Protein 9G2U (pdb70)

GO terms:
  GO:0042802 identical protein binding (F, IPI)
  GO:1903749 positive regulation of protein localization to mitochondrion (P, HMP)
  GO:0031647 regulation of protein stability (P, HMP)
  GO:0016241 regulation of macroautophagy (P, TAS)
  GO:0005737 cytoplasm (C, IDA)
  GO:0005515 protein binding (F, IPI)
  GO:0042803 protein homodimerization activity (F, IPI)
  GO:0000421 autophagosome membrane (C, IDA)
  GO:0030496 midbody (C, IDA)
  GO:0000139 Golgi membrane (C, EXP)
  GO:0034198 cellular response to amino acid starvation (P, IMP)
  GO:0042149 cellular response to glucose starvation (P, IMP)
  GO:0010508 positive regulation of autophagy (P, IMP)
  GO:1903778 protein localization to vacuolar membrane (P, IMP)
  GO:2000786 positive regulation of autophagosome assembly (P, IMP)
  GO:0032465 regulation of cytokinesis (P, IMP)
  GO:0032801 receptor catabolic process (P, IMP)
  GO:1903527 positive regulation of membrane tubulation (P, IMP)
  GO:0048102 autophagic cell death (P, IMP)
  GO:0090148 membrane fission (P, IMP)

Solvent-accessible surface area: 24741 Å² total; per-residue (Å²): 195,77,76,99,61,38,65,130,108,58,62,44,84,6,91,79,60,23,155,108,61,151,18,162,116,32,156,31,81,84,96,4,76,104,27,11,60,67,0,54,35,0,46,65,32,5,44,82,7,20,110,15,0,48,42,36,14,46,45,55,60,105,30,76,148,178,142,26,42,22,23,51,0,0,64,67,2,40,53,0,0,81,98,28,17,81,66,69,66,19,0,73,7,3,37,81,3,0,65,2,6,62,76,5,0,85,3,24,106,85,16,45,118,53,1,29,116,59,6,15,53,25,6,73,75,7,29,84,46,61,37,111,48,6,46,127,31,69,147,72,3,65,36,49,3,16,45,2,6,23,1,76,42,112,60,162,98,46,183,56,75,142,42,145,90,61,0,81,122,51,40,190,86,22,71,60,66,20,73,104,2,21,81,70,0,71,84,66,3,79,43,3,68,80,14,29,59,67,1,45,136,5,4,66,62,3,9,111,12,10,21,59,37,20,33,51,0,69,86,58,0,41,38,1,98,167,95,73,192,77,73,105,59,36,70,131,102,41,50,40,86,5,76,86,38,23,156,121,56,151,10,158,87,29,138,34,82,83,99,3,74,100,25,5,60,63,1,50,40,1,37,71,31,2,44,72,5,14,108,14,0,44,41,37,16,50,40,68,58,103,24,75,152,181,144,24,50,19,21,53,0,0,72,62,1,40,49,0,0,75,78,22,17,81,68,67,66,19,0,71,7,3,31,84,5,0,68,4,6,62,83,2,0,82,5,24,106,91,16,46,122,52,0,27,115,58,5,10,49,18,5,78,82,8,22,88,29,56,49,99,52,3,37,121,36,76,147,65,2,60,34,31,11,13,27,0,5,10,0,77,16,121,30,112,142,5,203,55,72,137,70,87,77,69,3,82,115,41,36,188,86,14,62,62,55,16,70,96,0,13,80,62,0,52,88,52,1,80,34,1,63,78,11,32,60,66,1,46,148,5,3,61,60,2,9,108,8,9,21,63,37,25,34,57,0,67,86,55,0,40,40,2,96,165,105,74

Structure (mmCIF, N/CA/C/O backbone):
data_9G2U
#
_entry.id   9G2U
#
loop_
_atom_site.group_PDB
_atom_site.id
_atom_site.type_symbol
_atom_site.label_atom_id
_atom_site.label_alt_id
_atom_site.label_comp_id
_atom_site.label_asym_id
_atom_site.label_entity_id
_atom_site.label_seq_id
_atom_site.pdbx_PDB_ins_code
_atom_site.Cartn_x
_atom_site.Cartn_y
_atom_site.Cartn_z
_atom_site.occupancy
_atom_site.B_iso_or_equiv
_atom_site.auth_seq_id
_atom_site.auth_comp_id
_atom_site.auth_asym_id
_atom_site.auth_atom_id
_atom_site.pdbx_PDB_model_num
ATOM 1 N N . LEU A 1 11 ? 178.910 182.906 117.887 1.00 119.13 11 LEU A N 1
ATOM 2 C CA . LEU A 1 11 ? 178.687 181.657 118.661 1.00 119.13 11 LEU A CA 1
ATOM 3 C C . LEU A 1 11 ? 179.893 181.414 119.575 1.00 119.13 11 LEU A C 1
ATOM 4 O O . LEU A 1 11 ? 180.054 182.163 120.564 1.00 119.13 11 LEU A O 1
ATOM 9 N N . ALA A 1 12 ? 180.717 180.416 119.246 1.00 131.96 12 ALA A N 1
ATOM 10 C CA . ALA A 1 12 ? 181.900 180.090 120.076 1.00 131.96 12 ALA A CA 1
ATOM 11 C C . ALA A 1 12 ? 182.886 181.262 120.058 1.00 131.96 12 ALA A C 1
ATOM 12 O O . ALA A 1 12 ? 183.529 181.517 121.096 1.00 131.96 12 ALA A O 1
ATOM 14 N N . ALA A 1 13 ? 182.999 181.943 118.914 1.00 134.92 13 ALA A N 1
ATOM 15 C CA . ALA A 1 13 ? 183.938 183.080 118.793 1.00 134.92 13 ALA A CA 1
ATOM 16 C C . ALA A 1 13 ? 183.647 184.086 119.908 1.00 134.92 13 ALA A C 1
ATOM 17 O O . ALA A 1 13 ? 184.609 184.638 120.476 1.00 134.92 13 ALA A O 1
ATOM 19 N N . ASP A 1 14 ? 182.366 184.293 120.214 1.00 139.18 14 ASP A N 1
ATOM 20 C CA . ASP A 1 14 ? 181.980 185.272 121.262 1.00 139.18 14 ASP A CA 1
ATOM 21 C C . ASP A 1 14 ? 182.724 184.922 122.552 1.00 139.18 14 ASP A C 1
ATOM 22 O O . ASP A 1 14 ? 183.329 185.832 123.158 1.00 139.18 14 ASP A O 1
ATOM 27 N N . ALA A 1 15 ? 182.700 183.646 122.937 1.00 140.30 15 ALA A N 1
ATOM 28 C CA . ALA A 1 15 ? 183.349 183.237 124.204 1.00 140.30 15 ALA A CA 1
ATOM 29 C C . ALA A 1 15 ? 184.834 183.612 124.175 1.00 140.30 15 ALA A C 1
ATOM 30 O O . ALA A 1 15 ? 185.311 184.226 125.153 1.00 140.30 15 ALA A O 1
ATOM 32 N N . GLY A 1 16 ? 185.534 183.272 123.089 1.00 141.75 16 GLY A N 1
ATOM 33 C CA . GLY A 1 16 ? 186.985 183.537 123.020 1.00 141.75 16 GLY A CA 1
ATOM 34 C C . GLY A 1 16 ? 187.295 185.009 123.217 1.00 141.75 16 GLY A C 1
ATOM 35 O O . GLY A 1 16 ? 188.238 185.322 123.970 1.00 141.75 16 GLY A O 1
ATOM 36 N N . THR A 1 17 ? 186.523 185.886 122.572 1.00 142.96 17 THR A N 1
ATOM 37 C CA . THR A 1 17 ? 186.792 187.343 122.666 1.00 142.96 17 THR A CA 1
ATOM 38 C C . THR A 1 17 ? 186.760 187.757 124.137 1.00 142.96 17 THR A C 1
ATOM 39 O O . THR A 1 17 ? 187.666 188.500 124.563 1.00 142.96 17 THR A O 1
ATOM 43 N N . PHE A 1 18 ? 185.761 187.276 124.879 1.00 147.19 18 PHE A N 1
ATOM 44 C CA . PHE A 1 18 ? 185.625 187.658 126.308 1.00 147.19 18 PHE A CA 1
ATOM 45 C C . PHE A 1 18 ? 186.917 187.316 127.051 1.00 147.19 18 PHE A C 1
ATOM 46 O O . PHE A 1 18 ? 187.414 188.158 127.827 1.00 147.19 18 PHE A O 1
ATOM 54 N N . LEU A 1 19 ? 187.450 186.118 126.809 1.00 148.64 19 LEU A N 1
ATOM 55 C CA . LEU A 1 19 ? 188.669 185.679 127.536 1.00 148.64 19 LEU A CA 1
ATOM 56 C C . LEU A 1 19 ? 189.794 186.693 127.303 1.00 148.64 19 LEU A C 1
ATOM 57 O O . LEU A 1 19 ? 190.429 187.109 128.293 1.00 148.64 19 LEU A O 1
ATOM 62 N N . SER A 1 20 ? 190.016 187.086 126.047 1.00 143.39 20 SER A N 1
ATOM 63 C CA . SER A 1 20 ? 191.130 188.017 125.732 1.00 143.39 20 SER A CA 1
ATOM 64 C C . SER A 1 20 ? 190.956 189.315 126.525 1.00 143.39 20 SER A C 1
ATOM 65 O O . SER A 1 20 ? 191.963 189.825 127.057 1.00 143.39 20 SER A O 1
ATOM 68 N N . ARG A 1 21 ? 189.723 189.817 126.606 1.00 150.92 21 ARG A N 1
ATOM 69 C CA . ARG A 1 21 ? 189.470 191.102 127.308 1.00 150.92 21 ARG A CA 1
ATOM 70 C C . ARG A 1 21 ? 189.948 190.990 128.757 1.00 150.92 21 ARG A C 1
ATOM 71 O O . ARG A 1 21 ? 190.633 191.921 129.227 1.00 150.92 21 ARG A O 1
ATOM 79 N N . ALA A 1 22 ? 189.611 189.887 129.427 1.00 155.73 22 ALA A N 1
ATOM 80 C CA . ALA A 1 22 ? 189.985 189.727 130.851 1.00 155.73 22 ALA A CA 1
ATOM 81 C C . ALA A 1 22 ? 191.508 189.806 130.991 1.00 155.73 22 ALA A C 1
ATOM 82 O O . ALA A 1 22 ? 191.982 190.470 131.931 1.00 155.73 22 ALA A O 1
ATOM 84 N N . VAL A 1 23 ? 192.239 189.159 130.080 1.00 152.47 23 VAL A N 1
ATOM 85 C CA . VAL A 1 23 ? 193.727 189.136 130.176 1.00 152.47 23 VAL A CA 1
ATOM 86 C C . VAL A 1 23 ? 194.228 190.580 130.237 1.00 152.47 23 VAL A C 1
ATOM 87 O O . VAL A 1 23 ? 194.988 190.904 131.170 1.00 152.47 23 VAL A O 1
ATOM 91 N N . GLN A 1 24 ? 193.792 191.413 129.292 1.00 157.62 24 GLN A N 1
ATOM 92 C CA . GLN A 1 24 ? 194.270 192.818 129.242 1.00 157.62 24 GLN A CA 1
ATOM 93 C C . GLN A 1 24 ? 193.906 193.514 130.555 1.00 157.62 24 GLN A C 1
ATOM 94 O O . GLN A 1 24 ? 194.792 194.159 131.145 1.00 157.62 24 GLN A O 1
ATOM 100 N N . PHE A 1 25 ? 192.658 193.362 131.002 1.00 157.11 25 PHE A N 1
ATOM 101 C CA . PHE A 1 25 ? 192.202 194.049 132.237 1.00 157.11 25 PHE A CA 1
ATOM 102 C C . PHE A 1 25 ? 193.100 193.649 133.407 1.00 157.11 25 PHE A C 1
ATOM 103 O O . PHE A 1 25 ? 193.539 194.537 134.164 1.00 157.11 25 PHE A O 1
ATOM 111 N N . THR A 1 26 ? 193.369 192.350 133.542 1.00 162.21 26 THR A N 1
ATOM 112 C CA . THR A 1 26 ? 194.188 191.857 134.679 1.00 162.21 26 THR A CA 1
ATOM 113 C C . THR A 1 26 ? 195.578 192.494 134.632 1.00 162.21 26 THR A C 1
ATOM 114 O O . THR A 1 26 ? 196.019 193.007 135.672 1.00 162.21 26 THR A O 1
ATOM 118 N N . GLU A 1 27 ? 196.229 192.472 133.467 1.00 162.01 27 GLU A N 1
ATOM 119 C CA . GLU A 1 27 ? 197.611 193.007 133.352 1.00 162.01 27 GLU A CA 1
ATOM 120 C C . GLU A 1 27 ? 197.615 194.496 133.707 1.00 162.01 27 GLU A C 1
ATOM 121 O O . GLU A 1 27 ? 198.592 194.950 134.332 1.00 162.01 27 GLU A O 1
ATOM 127 N N . GLU A 1 28 ? 196.569 195.225 133.309 1.00 164.24 28 GLU A N 1
ATOM 128 C CA . GLU A 1 28 ? 196.473 196.670 133.645 1.00 164.24 28 GLU A CA 1
ATOM 129 C C . GLU A 1 28 ? 196.431 196.821 135.168 1.00 164.24 28 GLU A C 1
ATOM 130 O O . GLU A 1 28 ? 197.192 197.651 135.697 1.00 164.24 28 GLU A O 1
ATOM 136 N N . LYS A 1 29 ? 195.582 196.038 135.840 1.00 159.92 29 LYS A N 1
ATOM 137 C CA . LYS A 1 29 ? 195.528 196.072 137.326 1.00 159.92 29 LYS A CA 1
ATOM 138 C C . LYS A 1 29 ? 196.859 195.557 137.879 1.00 159.92 29 LYS A C 1
ATOM 139 O O . LYS A 1 29 ? 197.329 196.109 138.892 1.00 159.92 29 LYS A O 1
ATOM 145 N N . LEU A 1 30 ? 197.442 194.547 137.229 1.00 158.77 30 LEU A N 1
ATOM 146 C CA . LEU A 1 30 ? 198.737 193.973 137.680 1.00 158.77 30 LEU A CA 1
ATOM 147 C C . LEU A 1 30 ? 199.798 195.075 137.654 1.00 158.77 30 LEU A C 1
ATOM 148 O O . LEU A 1 30 ? 200.738 195.009 138.468 1.00 158.77 30 LEU A O 1
ATOM 153 N N . GLY A 1 31 ? 199.642 196.048 136.755 1.00 160.21 31 GLY A N 1
ATOM 154 C CA . GLY A 1 31 ? 200.618 197.148 136.643 1.00 160.21 31 GLY A CA 1
ATOM 155 C C . GLY A 1 31 ? 201.666 196.835 135.593 1.00 160.21 31 GLY A C 1
ATOM 156 O O . GLY A 1 31 ? 202.454 197.739 135.258 1.00 160.21 31 GLY A O 1
ATOM 157 N N . GLN A 1 32 ? 201.667 195.600 135.083 1.00 158.78 32 GLN A N 1
ATOM 158 C CA . GLN A 1 32 ? 202.627 195.209 134.018 1.00 158.78 32 GLN A CA 1
ATOM 159 C C . GLN A 1 32 ? 202.093 195.693 132.667 1.00 158.78 32 GLN A C 1
ATOM 160 O O . GLN A 1 32 ? 202.812 195.537 131.661 1.00 158.78 32 GLN A O 1
ATOM 166 N N . ALA A 1 33 ? 200.882 196.258 132.652 1.00 163.19 33 ALA A N 1
ATOM 167 C CA . ALA A 1 33 ? 200.298 196.790 131.399 1.00 163.19 33 ALA A CA 1
ATOM 168 C C . ALA A 1 33 ? 199.738 198.196 131.641 1.00 163.19 33 ALA A C 1
ATOM 169 O O . ALA A 1 33 ? 199.256 198.455 132.761 1.00 163.19 33 ALA A O 1
ATOM 171 N N . GLU A 1 34 ? 199.801 199.062 130.625 1.00 167.52 34 GLU A N 1
ATOM 172 C CA . GLU A 1 34 ? 199.278 200.449 130.748 1.00 167.52 34 GLU A CA 1
ATOM 173 C C . GLU A 1 34 ? 197.815 200.483 130.295 1.00 167.52 34 GLU A C 1
ATOM 174 O O . GLU A 1 34 ? 197.345 199.464 129.754 1.00 167.52 34 GLU A O 1
ATOM 180 N N . LYS A 1 35 ? 197.131 201.612 130.503 1.00 169.77 35 LYS A N 1
ATOM 181 C CA . LYS A 1 35 ? 195.690 201.714 130.145 1.00 169.77 35 LYS A CA 1
ATOM 182 C C . LYS A 1 35 ? 195.443 202.968 129.300 1.00 169.77 35 LYS A C 1
ATOM 183 O O . LYS A 1 35 ? 195.925 204.048 129.692 1.00 169.77 35 LYS A O 1
ATOM 189 N N . THR A 1 36 ? 194.713 202.825 128.189 1.00 172.00 36 THR A N 1
ATOM 190 C CA . THR A 1 36 ? 194.374 203.990 127.329 1.00 172.00 36 THR A CA 1
ATOM 191 C C . THR A 1 36 ? 193.396 204.893 128.085 1.00 172.00 36 THR A C 1
ATOM 192 O O . THR A 1 36 ? 192.558 204.352 128.832 1.00 172.00 36 THR A O 1
ATOM 196 N N . GLU A 1 37 ? 193.502 206.211 127.898 1.00 180.04 37 GLU A N 1
ATOM 197 C CA . GLU A 1 37 ? 192.615 207.167 128.613 1.00 180.04 37 GLU A CA 1
ATOM 198 C C . GLU A 1 37 ? 191.602 207.757 127.628 1.00 180.04 37 GLU A C 1
ATOM 199 O O . GLU A 1 37 ? 192.008 208.113 126.506 1.00 180.04 37 GLU A O 1
ATOM 205 N N . LEU A 1 38 ? 190.337 207.857 128.042 1.00 171.15 38 LEU A N 1
ATOM 206 C CA . LEU A 1 38 ? 189.283 208.441 127.172 1.00 171.15 38 LEU A CA 1
ATOM 207 C C . LEU A 1 38 ? 189.464 209.961 127.128 1.00 171.15 38 LEU A C 1
ATOM 208 O O . LEU A 1 38 ? 190.165 210.497 128.008 1.00 171.15 38 LEU A O 1
ATOM 213 N N . ASP A 1 39 ? 188.842 210.627 126.151 1.00 170.26 39 ASP A N 1
ATOM 214 C CA . ASP A 1 39 ? 188.943 212.107 126.047 1.00 170.26 39 ASP A CA 1
ATOM 215 C C . ASP A 1 39 ? 188.351 212.726 127.318 1.00 170.26 39 ASP A C 1
ATOM 216 O O . ASP A 1 39 ? 187.378 212.158 127.853 1.00 170.26 39 ASP A O 1
ATOM 221 N N . ALA A 1 40 ? 188.914 213.846 127.776 1.00 167.58 40 ALA A N 1
ATOM 222 C CA . ALA A 1 40 ? 188.455 214.463 129.042 1.00 167.58 40 ALA A CA 1
ATOM 223 C C . ALA A 1 40 ? 186.963 214.797 128.958 1.00 167.58 40 ALA A C 1
ATOM 224 O O . ALA A 1 40 ? 186.249 214.539 129.943 1.00 167.58 40 ALA A O 1
ATOM 226 N N . HIS A 1 41 ? 186.514 215.351 127.830 1.00 165.91 41 HIS A N 1
ATOM 227 C CA . HIS A 1 41 ? 185.093 215.776 127.721 1.00 165.91 41 HIS A CA 1
ATOM 228 C C . HIS A 1 41 ? 184.190 214.584 128.043 1.00 165.91 41 HIS A C 1
ATOM 229 O O . HIS A 1 41 ? 183.336 214.688 128.950 1.00 165.91 41 HIS A O 1
ATOM 236 N N . LEU A 1 42 ? 184.395 213.470 127.339 1.00 164.27 42 LEU A N 1
ATOM 237 C CA . LEU A 1 42 ? 183.552 212.266 127.558 1.00 164.27 42 LEU A CA 1
ATOM 238 C C . LEU A 1 42 ? 183.719 211.808 129.009 1.00 164.27 42 LEU A C 1
ATOM 239 O O . LEU A 1 42 ? 182.699 211.500 129.652 1.00 164.27 42 LEU A O 1
ATOM 244 N N . GLU A 1 43 ? 184.960 211.787 129.502 1.00 167.84 43 GLU A N 1
ATOM 245 C CA . GLU A 1 43 ? 185.224 211.332 130.892 1.00 167.84 43 GLU A CA 1
ATOM 246 C C . GLU A 1 43 ? 184.387 212.171 131.860 1.00 167.84 43 GLU A C 1
ATOM 247 O O . GLU A 1 43 ? 183.696 211.580 132.714 1.00 167.84 43 GLU A O 1
ATOM 253 N N . ASN A 1 44 ? 184.440 213.495 131.713 1.00 164.08 44 ASN A N 1
ATOM 254 C CA . ASN A 1 44 ? 183.693 214.393 132.630 1.00 164.08 44 ASN A CA 1
ATOM 255 C C . ASN A 1 44 ? 182.204 214.051 132.540 1.00 164.08 44 ASN A C 1
ATOM 256 O O . ASN A 1 44 ? 181.567 213.898 133.600 1.00 164.08 44 ASN A O 1
ATOM 261 N N . LEU A 1 45 ? 181.682 213.915 131.320 1.00 158.54 45 LEU A N 1
ATOM 262 C CA . LEU A 1 45 ? 180.231 213.649 131.146 1.00 158.54 45 LEU A CA 1
ATOM 263 C C . LEU A 1 45 ? 179.866 212.360 131.888 1.00 158.54 45 LEU A C 1
ATOM 264 O O . LEU A 1 45 ? 178.873 212.374 132.639 1.00 158.54 45 LEU A O 1
ATOM 269 N N . LEU A 1 46 ? 180.650 211.298 131.695 1.00 155.29 46 LEU A N 1
ATOM 270 C CA . LEU A 1 46 ? 180.329 209.996 132.335 1.00 155.29 46 LEU A CA 1
ATOM 271 C C . LEU A 1 46 ? 180.239 210.200 133.849 1.00 155.29 46 LEU A C 1
ATOM 272 O O . LEU A 1 46 ? 179.246 209.743 134.450 1.00 155.29 46 LEU A O 1
ATOM 277 N N . SER A 1 47 ? 181.227 210.884 134.432 1.00 151.70 47 SER A N 1
ATOM 278 C CA . SER A 1 47 ? 181.252 211.086 135.904 1.00 151.70 47 SER A CA 1
ATOM 279 C C . SER A 1 47 ? 180.005 211.854 136.353 1.00 151.70 47 SER A C 1
ATOM 280 O O . SER A 1 47 ? 179.394 211.452 137.362 1.00 151.70 47 SER A O 1
ATOM 283 N N . LYS A 1 48 ? 179.643 212.911 135.624 1.00 149.95 48 LYS A N 1
ATOM 284 C CA . LYS A 1 48 ? 178.476 213.741 136.017 1.00 149.95 48 LYS A CA 1
ATOM 285 C C . LYS A 1 48 ? 177.241 212.845 136.138 1.00 149.95 48 LYS A C 1
ATOM 286 O O . LYS A 1 48 ? 176.565 212.906 137.183 1.00 149.95 48 LYS A O 1
ATOM 292 N N . ALA A 1 49 ? 176.975 212.025 135.119 1.00 141.83 49 ALA A N 1
ATOM 293 C CA . ALA A 1 49 ? 175.760 211.180 135.134 1.00 141.83 49 ALA A CA 1
ATOM 294 C C . ALA A 1 49 ? 175.791 210.269 136.363 1.00 141.83 49 ALA A C 1
ATOM 295 O O . ALA A 1 49 ? 174.751 210.143 137.036 1.00 141.83 49 ALA A O 1
ATOM 297 N N . GLU A 1 50 ? 176.948 209.670 136.645 1.00 142.66 50 GLU A N 1
ATOM 298 C CA . GLU A 1 50 ? 177.041 208.722 137.783 1.00 142.66 50 GLU A CA 1
ATOM 299 C C . GLU A 1 50 ? 176.603 209.435 139.065 1.00 142.66 50 GLU A C 1
ATOM 300 O O . GLU A 1 50 ? 175.730 208.894 139.770 1.00 142.66 50 GLU A O 1
ATOM 306 N N . CYS A 1 51 ? 177.163 210.616 139.337 1.00 136.35 51 CYS A N 1
ATOM 307 C CA . CYS A 1 51 ? 176.845 211.318 140.608 1.00 136.35 51 CYS A CA 1
ATOM 308 C C . CYS A 1 51 ? 175.344 211.611 140.659 1.00 136.35 51 CYS A C 1
ATOM 309 O O . CYS A 1 51 ? 174.744 211.427 141.734 1.00 136.35 51 CYS A O 1
ATOM 312 N N . THR A 1 52 ? 174.765 212.037 139.533 1.00 130.85 52 THR A N 1
ATOM 313 C CA . THR A 1 52 ? 173.323 212.396 139.515 1.00 130.85 52 THR A CA 1
ATOM 314 C C . THR A 1 52 ? 172.514 211.196 140.011 1.00 130.85 52 THR A C 1
ATOM 315 O O . THR A 1 52 ? 171.712 211.372 140.946 1.00 130.85 52 THR A O 1
ATOM 319 N N . LYS A 1 53 ? 172.756 210.019 139.434 1.00 126.44 53 LYS A N 1
ATOM 320 C CA . LYS A 1 53 ? 171.993 208.810 139.834 1.00 126.44 53 LYS A CA 1
ATOM 321 C C . LYS A 1 53 ? 172.207 208.560 141.328 1.00 126.44 53 LYS A C 1
ATOM 322 O O . LYS A 1 53 ? 171.204 208.350 142.036 1.00 126.44 53 LYS A O 1
ATOM 328 N N . ILE A 1 54 ? 173.457 208.604 141.791 1.00 126.40 54 ILE A N 1
ATOM 329 C CA . ILE A 1 54 ? 173.751 208.287 143.220 1.00 126.40 54 ILE A CA 1
ATOM 330 C C . ILE A 1 54 ? 172.906 209.190 144.119 1.00 126.40 54 ILE A C 1
ATOM 331 O O . ILE A 1 54 ? 172.141 208.654 144.946 1.00 126.40 54 ILE A O 1
ATOM 336 N N . TRP A 1 55 ? 173.022 210.507 143.945 1.00 122.35 55 TRP A N 1
ATOM 337 C CA . TRP A 1 55 ? 172.303 211.450 144.842 1.00 122.35 55 TRP A CA 1
ATOM 338 C C . TRP A 1 55 ? 170.789 211.280 144.694 1.00 122.35 55 TRP A C 1
ATOM 339 O O . TRP A 1 55 ? 170.109 211.176 145.731 1.00 122.35 55 TRP A O 1
ATOM 350 N N . THR A 1 56 ? 170.286 211.235 143.458 1.00 119.02 56 THR A N 1
ATOM 351 C CA . THR A 1 56 ? 168.815 211.162 143.257 1.00 119.02 56 THR A CA 1
ATOM 352 C C . THR A 1 56 ? 168.277 209.942 144.008 1.00 119.02 56 THR A C 1
ATOM 353 O O . THR A 1 56 ? 167.232 210.070 144.673 1.00 119.02 56 THR A O 1
ATOM 357 N N . GLU A 1 57 ? 168.987 208.818 143.931 1.00 122.30 57 GLU A N 1
ATOM 358 C CA . GLU A 1 57 ? 168.528 207.576 144.601 1.00 122.30 57 GLU A CA 1
ATOM 359 C C . GLU A 1 57 ? 168.362 207.840 146.099 1.00 122.30 57 GLU A C 1
ATOM 360 O O . GLU A 1 57 ? 167.273 207.548 146.629 1.00 122.30 57 GLU A O 1
ATOM 366 N N . LYS A 1 58 ? 169.388 208.399 146.744 1.00 117.40 58 LYS A N 1
ATOM 367 C CA . LYS A 1 58 ? 169.331 208.605 148.215 1.00 117.40 58 LYS A CA 1
ATOM 368 C C . LYS A 1 58 ? 168.134 209.488 148.569 1.00 117.40 58 LYS A C 1
ATOM 369 O O . LYS A 1 58 ? 167.338 209.079 149.435 1.00 117.40 58 LYS A O 1
ATOM 375 N N . ILE A 1 59 ? 168.003 210.641 147.909 1.00 113.17 59 ILE A N 1
ATOM 376 C CA . ILE A 1 59 ? 166.915 211.597 148.269 1.00 113.17 59 ILE A CA 1
ATOM 377 C C . ILE A 1 59 ? 165.563 210.893 148.125 1.00 113.17 59 ILE A C 1
ATOM 378 O O . ILE A 1 59 ? 164.758 210.972 149.071 1.00 113.17 59 ILE A O 1
ATOM 383 N N . MET A 1 60 ? 165.338 210.202 147.006 1.00 122.08 60 MET A N 1
ATOM 384 C CA . MET A 1 60 ? 164.016 209.567 146.763 1.00 122.08 60 MET A CA 1
ATOM 385 C C . MET A 1 60 ? 163.717 208.573 147.889 1.00 122.08 60 MET A C 1
ATOM 386 O O . MET A 1 60 ? 162.607 208.634 148.448 1.00 122.08 60 MET A O 1
ATOM 391 N N . LYS A 1 61 ? 164.683 207.718 148.229 1.00 124.08 61 LYS A N 1
ATOM 392 C CA . LYS A 1 61 ? 164.433 206.674 149.258 1.00 124.08 61 LYS A CA 1
ATOM 393 C C . LYS A 1 61 ? 164.073 207.337 150.591 1.00 124.08 61 LYS A C 1
ATOM 394 O O . LYS A 1 61 ? 163.069 206.922 151.203 1.00 124.08 61 LYS A O 1
ATOM 400 N N . GLN A 1 62 ? 164.852 208.334 151.016 1.00 120.79 62 GLN A N 1
ATOM 401 C CA . GLN A 1 62 ? 164.607 208.977 152.335 1.00 120.79 62 GLN A CA 1
ATOM 402 C C . GLN A 1 62 ? 163.237 209.663 152.314 1.00 120.79 62 GLN A C 1
ATOM 403 O O . GLN A 1 62 ? 162.539 209.617 153.343 1.00 120.79 62 GLN A O 1
ATOM 409 N N . THR A 1 63 ? 162.868 210.265 151.181 1.00 122.96 63 THR A N 1
ATOM 410 C CA . THR A 1 63 ? 161.564 210.970 151.080 1.00 122.96 63 THR A CA 1
ATOM 411 C C . THR A 1 63 ? 160.439 209.974 151.369 1.00 122.96 63 THR A C 1
ATOM 412 O O . THR A 1 63 ? 159.501 210.338 152.097 1.00 122.96 63 THR A O 1
ATOM 416 N N . GLU A 1 64 ? 160.545 208.761 150.825 1.00 132.09 64 GLU A N 1
ATOM 417 C CA . GLU A 1 64 ? 159.509 207.723 151.061 1.00 132.09 64 GLU A CA 1
ATOM 418 C C . GLU A 1 64 ? 159.421 207.445 152.564 1.00 132.09 64 GLU A C 1
ATOM 419 O O . GLU A 1 64 ? 158.294 207.370 153.086 1.00 132.09 64 GLU A O 1
ATOM 425 N N . VAL A 1 65 ? 160.572 207.316 153.227 1.00 132.43 65 VAL A N 1
ATOM 426 C CA . VAL A 1 65 ? 160.589 207.042 154.693 1.00 132.43 65 VAL A CA 1
ATOM 427 C C . VAL A 1 65 ? 159.865 208.185 155.411 1.00 132.43 65 VAL A C 1
ATOM 428 O O . VAL A 1 65 ? 159.070 207.898 156.320 1.00 132.43 65 VAL A O 1
ATOM 432 N N . LEU A 1 66 ? 160.126 209.430 155.006 1.00 124.98 66 LEU A N 1
ATOM 433 C CA . LEU A 1 66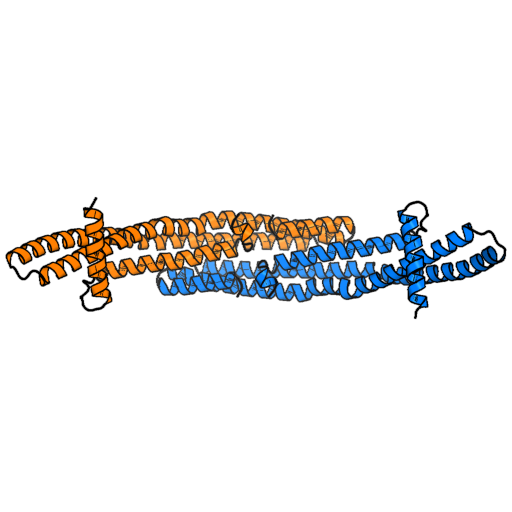 ? 159.484 210.603 155.656 1.00 124.98 66 LEU A CA 1
ATOM 434 C C . LEU A 1 66 ? 157.968 210.547 155.441 1.00 124.98 66 LEU A C 1
ATOM 435 O O . LEU A 1 66 ? 157.233 210.713 156.430 1.00 124.98 66 LEU A O 1
ATOM 440 N N . LEU A 1 67 ? 157.521 210.314 154.204 1.00 128.13 67 LEU A N 1
ATOM 441 C CA . LEU A 1 67 ? 156.063 210.328 153.906 1.00 128.13 67 LEU A CA 1
ATOM 442 C C . LEU A 1 67 ? 155.372 209.189 154.661 1.00 128.13 67 LEU A C 1
ATOM 443 O O . LEU A 1 67 ? 154.345 209.455 155.309 1.00 128.13 67 LEU A O 1
ATOM 448 N N . GLN A 1 68 ? 155.919 207.973 154.580 1.00 146.23 68 GLN A N 1
ATOM 449 C CA . GLN A 1 68 ? 155.340 206.821 155.321 1.00 146.23 68 GLN A CA 1
ATOM 450 C C . GLN A 1 68 ? 156.356 206.346 156.361 1.00 146.23 68 GLN A C 1
ATOM 451 O O . GLN A 1 68 ? 157.172 205.465 156.035 1.00 146.23 68 GLN A O 1
ATOM 457 N N . PRO A 1 69 ? 156.335 206.887 157.596 1.00 148.85 69 PRO A N 1
ATOM 458 C CA . PRO A 1 69 ? 157.332 206.535 158.608 1.00 148.85 69 PRO A CA 1
ATOM 459 C C . PRO A 1 69 ? 157.313 205.039 158.946 1.00 148.85 69 PRO A C 1
ATOM 460 O O . PRO A 1 69 ? 158.373 204.465 159.091 1.00 148.85 69 PRO A O 1
ATOM 464 N N . ASN A 1 70 ? 156.118 204.456 159.063 1.00 161.73 70 ASN A N 1
ATOM 465 C CA . ASN A 1 70 ? 156.006 203.010 159.385 1.00 161.73 70 ASN A CA 1
ATOM 466 C C . ASN A 1 70 ? 156.675 202.211 158.264 1.00 161.73 70 ASN A C 1
ATOM 467 O O . ASN A 1 70 ? 156.193 202.285 157.118 1.00 161.73 70 ASN A O 1
ATOM 472 N N . PRO A 1 71 ? 157.751 201.447 158.547 1.00 166.84 71 PRO A N 1
ATOM 473 C CA . PRO A 1 71 ? 158.395 200.621 157.527 1.00 166.84 71 PRO A CA 1
ATOM 474 C C . PRO A 1 71 ? 157.413 199.567 157.000 1.00 166.84 71 PRO A C 1
ATOM 475 O O . PRO A 1 71 ? 157.357 199.373 155.804 1.00 166.84 71 PRO A O 1
ATOM 479 N N . ASN A 1 72 ? 156.661 198.931 157.902 1.00 171.16 72 ASN A N 1
ATOM 480 C CA . ASN A 1 72 ? 155.688 197.885 157.494 1.00 171.16 72 ASN A CA 1
ATOM 481 C C . ASN A 1 72 ? 154.647 198.515 156.568 1.00 171.16 72 ASN A C 1
ATOM 482 O O . ASN A 1 72 ? 154.319 197.897 155.539 1.00 171.16 72 ASN A O 1
ATOM 487 N N . ALA A 1 73 ? 154.153 199.702 156.929 1.00 171.92 73 ALA A N 1
ATOM 488 C CA . ALA A 1 73 ? 153.150 200.399 156.092 1.00 171.92 73 ALA A CA 1
ATOM 489 C C . ALA A 1 73 ? 153.787 200.780 154.753 1.00 171.92 73 ALA A C 1
ATOM 490 O O . ALA A 1 73 ? 153.086 200.718 153.728 1.00 171.92 73 ALA A O 1
ATOM 492 N N . ARG A 1 74 ? 155.063 201.171 154.772 1.00 165.47 74 ARG A N 1
ATOM 493 C CA . ARG A 1 74 ? 155.774 201.505 153.510 1.00 165.47 74 ARG A CA 1
ATOM 494 C C . ARG A 1 74 ? 155.830 200.243 152.645 1.00 165.47 74 ARG A C 1
ATOM 495 O O . ARG A 1 74 ? 155.603 200.354 151.425 1.00 165.47 74 ARG A O 1
ATOM 503 N N . ILE A 1 75 ? 156.111 199.091 153.262 1.00 175.80 75 ILE A N 1
ATOM 504 C CA . ILE A 1 75 ? 156.123 197.801 152.512 1.00 175.80 75 ILE A CA 1
ATOM 505 C C . ILE A 1 75 ? 154.723 197.583 151.932 1.00 175.80 75 ILE A C 1
ATOM 506 O O . ILE A 1 75 ? 154.626 197.188 150.754 1.00 175.80 75 ILE A O 1
ATOM 511 N N . GLU A 1 76 ? 153.686 197.849 152.731 1.00 177.80 76 GLU A N 1
ATOM 512 C CA . GLU A 1 76 ? 152.283 197.678 152.266 1.00 177.80 76 GLU A CA 1
ATOM 513 C C . GLU A 1 76 ? 152.017 198.625 151.089 1.00 177.80 76 GLU A C 1
ATOM 514 O O . GLU A 1 76 ? 152.623 199.714 151.080 1.00 177.80 76 GLU A O 1
ATOM 520 N N . ILE A 1 91 ? 144.927 201.558 158.256 1.00 113.40 91 ILE A N 1
ATOM 521 C CA . ILE A 1 91 ? 144.550 202.825 158.950 1.00 113.40 91 ILE A CA 1
ATOM 522 C C . ILE A 1 91 ? 145.825 203.511 159.456 1.00 113.40 91 ILE A C 1
ATOM 523 O O . ILE A 1 91 ? 146.660 202.827 160.078 1.00 113.40 91 ILE A O 1
ATOM 528 N N . ASN A 1 92 ? 145.970 204.809 159.181 1.00 115.32 92 ASN A N 1
ATOM 529 C CA . ASN A 1 92 ? 147.178 205.561 159.616 1.00 115.32 92 ASN A CA 1
ATOM 530 C C . ASN A 1 92 ? 147.115 205.784 161.130 1.00 115.32 92 ASN A C 1
ATOM 531 O O . ASN A 1 92 ? 145.999 205.759 161.686 1.00 115.32 92 ASN A O 1
ATOM 536 N N . ASN A 1 93 ? 148.269 206.010 161.763 1.00 116.20 93 ASN A N 1
ATOM 537 C CA . ASN A 1 93 ? 148.319 206.196 163.238 1.00 116.20 93 ASN A CA 1
ATOM 538 C C . ASN A 1 93 ? 147.322 207.274 163.682 1.00 116.20 93 ASN A C 1
ATOM 539 O O . ASN A 1 93 ? 146.551 206.990 164.617 1.00 116.20 93 ASN A O 1
ATOM 544 N N . PRO A 1 94 ? 147.283 208.488 163.088 1.00 113.14 94 PRO A N 1
ATOM 545 C CA . PRO A 1 94 ? 146.388 209.538 163.574 1.00 113.14 94 PRO A CA 1
ATOM 546 C C . PRO A 1 94 ? 144.942 209.046 163.714 1.00 113.14 94 PRO A C 1
ATOM 547 O O . PRO A 1 94 ? 144.356 209.265 164.757 1.00 113.14 94 PRO A O 1
ATOM 551 N N . GLU A 1 95 ? 144.412 208.386 162.684 1.00 116.40 95 GLU A N 1
ATOM 552 C CA . GLU A 1 95 ? 142.987 207.960 162.715 1.00 116.40 95 GLU A CA 1
ATOM 553 C C . GLU A 1 95 ? 142.775 206.902 163.803 1.00 116.40 95 GLU A C 1
ATOM 554 O O . GLU A 1 95 ? 141.719 206.940 164.458 1.00 116.40 95 GLU A O 1
ATOM 560 N N . LEU A 1 96 ? 143.741 206.000 163.986 1.00 115.48 96 LEU A N 1
ATOM 561 C CA . LEU A 1 96 ? 143.619 204.951 165.032 1.00 115.48 96 LEU A CA 1
ATOM 562 C C . LEU A 1 96 ? 143.470 205.624 166.399 1.00 115.48 96 LEU A C 1
ATOM 563 O O . LEU A 1 96 ? 142.571 205.221 167.161 1.00 115.48 96 LEU A O 1
ATOM 568 N N . LEU A 1 97 ? 144.313 206.618 166.688 1.00 119.16 97 LEU A N 1
ATOM 569 C CA . LEU A 1 97 ? 144.229 207.344 167.983 1.00 119.16 97 LEU A CA 1
ATOM 570 C C . LEU A 1 97 ? 142.854 208.006 168.086 1.00 119.16 97 LEU A C 1
ATOM 571 O O . LEU A 1 97 ? 142.226 207.900 169.156 1.00 119.16 97 LEU A O 1
ATOM 576 N N . GLY A 1 98 ? 142.401 208.646 167.006 1.00 118.62 98 GLY A N 1
ATOM 577 C CA . GLY A 1 98 ? 141.076 209.292 167.010 1.00 118.62 98 GLY A CA 1
ATOM 578 C C . GLY A 1 98 ? 139.985 208.286 167.325 1.00 118.62 98 GLY A C 1
ATOM 579 O O . GLY A 1 98 ? 139.063 208.634 168.083 1.00 118.62 98 GLY A O 1
ATOM 580 N N . GLN A 1 99 ? 140.094 207.075 166.774 1.00 118.78 99 GLN A N 1
ATOM 581 C CA . GLN A 1 99 ? 139.075 206.024 167.021 1.00 118.78 99 GLN A CA 1
ATOM 582 C C . GLN A 1 99 ? 139.031 205.717 168.519 1.00 118.78 99 GLN A C 1
ATOM 583 O O . GLN A 1 99 ? 137.926 205.740 169.093 1.00 118.78 99 GLN A O 1
ATOM 589 N N . TYR A 1 100 ? 140.195 205.474 169.126 1.00 115.27 100 TYR A N 1
ATOM 590 C CA . TYR A 1 100 ? 140.247 205.139 170.571 1.00 115.27 100 TYR A CA 1
ATOM 591 C C . TYR A 1 100 ? 139.587 206.267 171.363 1.00 115.27 100 TYR A C 1
ATOM 592 O O . TYR A 1 100 ? 138.760 205.975 172.245 1.00 115.27 100 TYR A O 1
ATOM 601 N N . MET A 1 101 ? 139.924 207.515 171.037 1.00 120.40 101 MET A N 1
ATOM 602 C CA . MET A 1 101 ? 139.387 208.672 171.799 1.00 120.40 101 MET A CA 1
ATOM 603 C C . MET A 1 101 ? 137.858 208.680 171.722 1.00 120.40 101 MET A C 1
ATOM 604 O O . MET A 1 101 ? 137.222 208.828 172.781 1.00 120.40 101 MET A O 1
ATOM 609 N N . ILE A 1 102 ? 137.293 208.519 170.525 1.00 119.79 102 ILE A N 1
ATOM 610 C CA . ILE A 1 102 ? 135.810 208.604 170.372 1.00 119.79 102 ILE A CA 1
ATOM 611 C C . ILE A 1 102 ? 135.163 207.489 171.198 1.00 119.79 102 ILE A C 1
ATOM 612 O O . ILE A 1 102 ? 134.215 207.785 171.952 1.00 119.79 102 ILE A O 1
ATOM 617 N N . ASP A 1 103 ? 135.675 206.262 171.078 1.00 122.85 103 ASP A N 1
ATOM 618 C CA . ASP A 1 103 ? 135.087 205.114 171.814 1.00 122.85 103 ASP A CA 1
ATOM 619 C C . ASP A 1 103 ? 135.162 205.397 173.316 1.00 122.85 103 ASP A C 1
ATOM 620 O O . ASP A 1 103 ? 134.132 205.239 174.001 1.00 122.85 103 ASP A O 1
ATOM 625 N N . ALA A 1 104 ? 136.332 205.821 173.795 1.00 123.96 104 ALA A N 1
ATOM 626 C CA . ALA A 1 104 ? 136.510 206.088 175.239 1.00 123.96 104 ALA A CA 1
ATOM 627 C C . ALA A 1 104 ? 135.518 207.164 175.686 1.00 123.96 104 ALA A C 1
ATOM 628 O O . ALA A 1 104 ? 134.841 206.953 176.704 1.00 123.96 104 ALA A O 1
ATOM 630 N N . GLY A 1 105 ? 135.431 208.266 174.940 1.00 125.29 105 GLY A N 1
ATOM 631 C CA . GLY A 1 105 ? 134.534 209.371 175.324 1.00 125.29 105 GLY A CA 1
ATOM 632 C C . GLY A 1 105 ? 133.105 208.886 175.470 1.00 125.29 105 GLY A C 1
ATOM 633 O O . GLY A 1 105 ? 132.439 209.295 176.440 1.00 125.29 105 GLY A O 1
ATOM 634 N N . THR A 1 106 ? 132.656 208.030 174.550 1.00 126.20 106 THR A N 1
ATOM 635 C CA . THR A 1 106 ? 131.278 207.479 174.621 1.00 126.20 106 THR A CA 1
ATOM 636 C C . THR A 1 106 ? 131.100 206.750 175.955 1.00 126.20 106 THR A C 1
ATOM 637 O O . THR A 1 106 ? 130.104 207.028 176.649 1.00 126.20 106 THR A O 1
ATOM 641 N N . GLU A 1 107 ? 132.041 205.869 176.300 1.00 131.92 107 GLU A N 1
ATOM 642 C CA . GLU A 1 107 ? 131.962 205.107 177.574 1.00 131.92 107 GLU A CA 1
ATOM 643 C C . GLU A 1 107 ? 132.009 206.080 178.756 1.00 131.92 107 GLU A C 1
ATOM 644 O O . GLU A 1 107 ? 131.186 205.924 179.676 1.00 131.92 107 GLU A O 1
ATOM 650 N N . PHE A 1 108 ? 132.921 207.056 178.719 1.00 127.97 108 PHE A N 1
ATOM 651 C CA . PHE A 1 108 ? 133.069 208.022 179.841 1.00 127.97 108 PHE A CA 1
ATOM 652 C C . PHE A 1 108 ? 131.822 208.904 179.931 1.00 127.97 108 PHE A C 1
ATOM 653 O O . PHE A 1 108 ? 131.696 209.653 180.914 1.00 127.97 108 PHE A O 1
ATOM 661 N N . GLY A 1 109 ? 130.942 208.828 178.930 1.00 132.43 109 GLY A N 1
ATOM 662 C CA . GLY A 1 109 ? 129.687 209.603 178.965 1.00 132.43 109 GLY A CA 1
ATOM 663 C C . GLY A 1 109 ? 129.743 210.800 178.036 1.00 132.43 109 GLY A C 1
ATOM 664 O O . GLY A 1 109 ? 130.542 211.716 178.299 1.00 132.43 109 GLY A O 1
ATOM 665 N N . PRO A 1 110 ? 128.925 210.845 176.963 1.00 132.57 110 PRO A N 1
ATOM 666 C CA . PRO A 1 110 ? 128.985 211.940 176.000 1.00 132.57 110 PRO A CA 1
ATOM 667 C C . PRO A 1 110 ? 128.751 213.278 176.712 1.00 132.57 110 PRO A C 1
ATOM 668 O O . PRO A 1 110 ? 129.440 214.223 176.401 1.00 132.57 110 PRO A O 1
ATOM 672 N N . GLY A 1 111 ? 127.803 213.316 177.651 1.00 132.83 111 GLY A N 1
ATOM 673 C CA . GLY A 1 111 ? 127.501 214.561 178.385 1.00 132.83 111 GLY A CA 1
ATOM 674 C C . GLY A 1 111 ? 128.694 215.045 179.189 1.00 132.83 111 GLY A C 1
ATOM 675 O O . GLY A 1 111 ? 128.936 216.268 179.206 1.00 132.83 111 GLY A O 1
ATOM 676 N N . THR A 1 112 ? 129.420 214.123 179.827 1.00 132.63 112 THR A N 1
ATOM 677 C CA . THR A 1 112 ? 130.586 214.505 180.665 1.00 132.63 112 THR A CA 1
ATOM 678 C C . THR A 1 112 ? 131.551 215.339 179.819 1.00 132.63 112 THR A C 1
ATOM 679 O O . THR A 1 112 ? 131.849 214.921 178.684 1.00 132.63 112 THR A O 1
ATOM 683 N N . ALA A 1 113 ? 132.025 216.463 180.358 1.00 127.91 113 ALA A N 1
ATOM 684 C CA . ALA A 1 113 ? 132.910 217.360 179.580 1.00 127.91 113 ALA A CA 1
ATOM 685 C C . ALA A 1 113 ? 134.141 216.582 179.106 1.00 127.91 113 ALA A C 1
ATOM 686 O O . ALA A 1 113 ? 134.533 216.753 177.937 1.00 127.91 113 ALA A O 1
ATOM 688 N N . TYR A 1 114 ? 134.718 215.755 179.981 1.00 122.41 114 TYR A N 1
ATOM 689 C CA . TYR A 1 114 ? 135.904 214.950 179.597 1.00 122.41 114 TYR A CA 1
ATOM 690 C C . TYR A 1 114 ? 135.537 214.097 178.382 1.00 122.41 114 TYR A C 1
ATOM 691 O O . TYR A 1 114 ? 136.301 214.089 177.397 1.00 122.41 114 TYR A O 1
ATOM 700 N N . GLY A 1 115 ? 134.384 213.427 178.439 1.00 125.05 115 GLY A N 1
ATOM 701 C CA . GLY A 1 115 ? 133.931 212.613 177.296 1.00 125.05 115 GLY A CA 1
ATOM 702 C C . GLY A 1 115 ? 133.726 213.476 176.065 1.00 125.05 115 GLY A C 1
ATOM 703 O O . GLY A 1 115 ? 134.202 213.085 174.985 1.00 125.05 115 GLY A O 1
ATOM 704 N N . ASN A 1 116 ? 133.067 214.624 176.231 1.00 125.97 116 ASN A N 1
ATOM 705 C CA . ASN A 1 116 ? 132.832 215.546 175.092 1.00 125.97 116 ASN A CA 1
ATOM 706 C C . ASN A 1 116 ? 134.164 215.838 174.404 1.00 125.97 116 ASN A C 1
ATOM 707 O O . ASN A 1 116 ? 134.240 215.681 173.170 1.00 125.97 116 ASN A O 1
ATOM 712 N N . ALA A 1 117 ? 135.176 216.234 175.177 1.00 118.88 117 ALA A N 1
ATOM 713 C CA . ALA A 1 117 ? 136.473 216.609 174.572 1.00 118.88 117 ALA A CA 1
ATOM 714 C C . ALA A 1 117 ? 137.050 215.412 173.814 1.00 118.88 117 ALA A C 1
ATOM 715 O O . ALA A 1 117 ? 137.445 215.590 172.649 1.00 118.88 117 ALA A O 1
ATOM 717 N N . LEU A 1 118 ? 137.072 214.238 174.446 1.00 119.81 118 LEU A N 1
ATOM 718 C CA . LEU A 1 118 ? 137.687 213.052 173.798 1.00 119.81 118 LEU A CA 1
ATOM 719 C C . LEU A 1 118 ? 137.028 212.836 172.433 1.00 119.81 118 LEU A C 1
ATOM 720 O O . LEU A 1 118 ? 137.762 212.617 171.452 1.00 119.81 118 LEU A O 1
ATOM 725 N N . ILE A 1 119 ? 135.697 212.916 172.376 1.00 120.52 119 ILE A N 1
ATOM 726 C CA . ILE A 1 119 ? 134.972 212.654 171.098 1.00 120.52 119 ILE A CA 1
ATOM 727 C C . ILE A 1 119 ? 135.417 213.684 170.057 1.00 120.52 119 ILE A C 1
ATOM 728 O O . ILE A 1 119 ? 135.824 213.270 168.954 1.00 120.52 119 ILE A O 1
ATOM 733 N N . LYS A 1 120 ? 135.373 214.971 170.405 1.00 114.55 120 LYS A N 1
ATOM 734 C CA . LYS A 1 120 ? 135.721 216.027 169.418 1.00 114.55 120 LYS A CA 1
ATOM 735 C C . LYS A 1 120 ? 137.172 215.842 168.961 1.00 114.55 120 LYS A C 1
ATOM 736 O O . LYS A 1 120 ? 137.427 215.957 167.747 1.00 114.55 120 LYS A O 1
ATOM 742 N N . CYS A 1 121 ? 138.081 215.561 169.897 1.00 117.80 121 CYS A N 1
ATOM 743 C CA . CYS A 1 121 ? 139.515 215.426 169.535 1.00 117.80 121 CYS A CA 1
ATOM 744 C C . CYS A 1 121 ? 139.674 214.275 168.539 1.00 117.80 121 CYS A C 1
ATOM 745 O O . CYS A 1 121 ? 140.408 214.448 167.551 1.00 117.80 121 CYS A O 1
ATOM 748 N N . GLY A 1 122 ? 138.994 213.155 168.789 1.00 114.01 122 GLY A N 1
ATOM 749 C CA . GLY A 1 122 ? 139.084 211.999 167.880 1.00 114.01 122 GLY A CA 1
ATOM 750 C C . GLY A 1 122 ? 138.697 212.390 166.466 1.00 114.01 122 GLY A C 1
ATOM 751 O O . GLY A 1 122 ? 139.431 212.023 165.530 1.00 114.01 122 GLY A O 1
ATOM 752 N N . GLU A 1 123 ? 137.599 213.136 166.320 1.00 115.07 123 GLU A N 1
ATOM 753 C CA . GLU A 1 123 ? 137.141 213.570 164.975 1.00 115.07 123 GLU A CA 1
ATOM 754 C C . GLU A 1 123 ? 138.247 214.395 164.313 1.00 115.07 123 GLU A C 1
ATOM 755 O O . GLU A 1 123 ? 138.597 214.088 163.158 1.00 115.07 123 GLU A O 1
ATOM 761 N N . THR A 1 124 ? 138.780 215.392 165.023 1.00 110.17 124 THR A N 1
ATOM 762 C CA . THR A 1 124 ? 139.807 216.281 164.420 1.00 110.17 124 THR A CA 1
ATOM 763 C C . THR A 1 124 ? 141.023 215.446 164.018 1.00 110.17 124 THR A C 1
ATOM 764 O O . THR A 1 124 ? 141.555 215.671 162.917 1.00 110.17 124 THR A O 1
ATOM 768 N N . GLN A 1 125 ? 141.428 214.508 164.872 1.00 109.46 125 GLN A N 1
ATOM 769 C CA . GLN A 1 125 ? 142.627 213.685 164.574 1.00 109.46 125 GLN A CA 1
ATOM 770 C C . GLN A 1 125 ? 142.384 212.937 163.260 1.00 109.46 125 GLN A C 1
ATOM 771 O O . GLN A 1 125 ? 143.332 212.818 162.462 1.00 109.46 125 GLN A O 1
ATOM 777 N N . LYS A 1 126 ? 141.157 212.460 163.046 1.00 111.87 126 LYS A N 1
ATOM 778 C CA . LYS A 1 126 ? 140.835 211.699 161.810 1.00 111.87 126 LYS A CA 1
ATOM 779 C C . LYS A 1 126 ? 140.908 212.631 160.595 1.00 111.87 126 LYS A C 1
ATOM 780 O O . LYS A 1 126 ? 141.395 212.184 159.540 1.00 111.87 126 LYS A O 1
ATOM 786 N N . ARG A 1 127 ? 140.450 213.876 160.743 1.00 113.04 127 ARG A N 1
ATOM 787 C CA . ARG A 1 127 ? 140.532 214.850 159.624 1.00 113.04 127 ARG A CA 1
ATOM 788 C C . ARG A 1 127 ? 142.003 215.032 159.239 1.00 113.04 127 ARG A C 1
ATOM 789 O O . ARG A 1 127 ? 142.300 215.058 158.029 1.00 113.04 127 ARG A O 1
ATOM 797 N N . ILE A 1 128 ? 142.886 215.138 160.234 1.00 107.02 128 ILE A N 1
ATOM 798 C CA . ILE A 1 128 ? 144.345 215.290 159.958 1.00 107.02 128 ILE A CA 1
ATOM 799 C C . ILE A 1 128 ? 144.822 214.053 159.192 1.00 107.02 128 ILE A C 1
ATOM 800 O O . ILE A 1 128 ? 145.592 214.215 158.227 1.00 107.02 128 ILE A O 1
ATOM 805 N N . GLY A 1 129 ? 144.356 212.870 159.591 1.00 107.39 129 GLY A N 1
ATOM 806 C CA . GLY A 1 129 ? 144.744 211.631 158.892 1.00 107.39 129 GLY A CA 1
ATOM 807 C C . GLY A 1 129 ? 144.418 211.709 157.412 1.00 107.39 129 GLY A C 1
ATOM 808 O O . GLY A 1 129 ? 145.257 211.277 156.598 1.00 107.39 129 GLY A O 1
ATOM 809 N N . THR A 1 130 ? 143.248 212.255 157.072 1.00 107.20 130 THR A N 1
ATOM 810 C CA . THR A 1 130 ? 142.840 212.383 155.649 1.00 107.20 130 THR A CA 1
ATOM 811 C C . THR A 1 130 ? 143.858 213.249 154.904 1.00 107.20 130 THR A C 1
ATOM 812 O O . THR A 1 130 ? 144.296 212.837 153.812 1.00 107.20 130 THR A O 1
ATOM 816 N N . ALA A 1 131 ? 144.232 214.392 155.484 1.00 104.28 131 ALA A N 1
ATOM 817 C CA . ALA A 1 131 ? 145.173 215.312 154.805 1.00 104.28 131 ALA A CA 1
ATOM 818 C C . ALA A 1 131 ? 146.485 214.577 154.522 1.00 104.28 131 ALA A C 1
ATOM 819 O O . ALA A 1 131 ? 147.038 214.754 153.422 1.00 104.28 131 ALA A O 1
ATOM 821 N N . ASP A 1 132 ? 146.953 213.775 155.479 1.00 109.81 132 ASP A N 1
ATOM 822 C CA . ASP A 1 132 ? 148.241 213.057 155.304 1.00 109.81 132 ASP A CA 1
ATOM 823 C C . ASP A 1 132 ? 148.164 212.166 154.062 1.00 109.81 132 ASP A C 1
ATOM 824 O O . ASP A 1 132 ? 149.096 212.224 153.238 1.00 109.81 132 ASP A O 1
ATOM 829 N N . ARG A 1 133 ? 147.093 211.383 153.928 1.00 111.89 133 ARG A N 1
ATOM 830 C CA . ARG A 1 133 ? 146.993 210.438 152.785 1.00 111.89 133 ARG A CA 1
ATOM 831 C C . ARG A 1 133 ? 147.043 211.229 151.475 1.00 111.89 133 ARG A C 1
ATOM 832 O O . ARG A 1 133 ? 147.755 210.797 150.550 1.00 111.89 133 ARG A O 1
ATOM 840 N N . GLU A 1 134 ? 146.324 212.351 151.415 1.00 112.28 134 GLU A N 1
ATOM 841 C CA . GLU A 1 134 ? 146.312 213.180 150.183 1.00 112.28 134 GLU A CA 1
ATOM 842 C C . GLU A 1 134 ? 147.751 213.555 149.823 1.00 112.28 134 GLU A C 1
ATOM 843 O O . GLU A 1 134 ? 148.133 213.366 148.652 1.00 112.28 134 GLU A O 1
ATOM 849 N N . LEU A 1 135 ? 148.522 214.039 150.799 1.00 106.41 135 LEU A N 1
ATOM 850 C CA . LEU A 1 135 ? 149.919 214.474 150.530 1.00 106.41 135 LEU A CA 1
ATOM 851 C C . LEU A 1 135 ? 150.708 213.305 149.938 1.00 106.41 135 LEU A C 1
ATOM 852 O O . LEU A 1 135 ? 151.396 213.517 148.924 1.00 106.41 135 LEU A O 1
ATOM 857 N N . ILE A 1 136 ? 150.598 212.119 150.539 1.00 109.06 136 ILE A N 1
ATOM 858 C CA . ILE A 1 136 ? 151.409 210.959 150.065 1.00 109.06 136 ILE A CA 1
ATOM 859 C C . ILE A 1 136 ? 151.111 210.725 148.582 1.00 109.06 136 ILE A C 1
ATOM 860 O O . ILE A 1 136 ? 152.068 210.684 147.787 1.00 109.06 136 ILE A O 1
ATOM 865 N N . GLN A 1 137 ? 149.831 210.614 148.224 1.00 111.24 137 GLN A N 1
ATOM 866 C CA . GLN A 1 137 ? 149.464 210.328 146.812 1.00 111.24 137 GLN A CA 1
ATOM 867 C C . GLN A 1 137 ? 149.959 211.469 145.918 1.00 111.24 137 GLN A C 1
ATOM 868 O O . GLN A 1 137 ? 150.604 211.177 144.892 1.00 111.24 137 GLN A O 1
ATOM 874 N N . THR A 1 138 ? 149.689 212.717 146.307 1.00 110.94 138 THR A N 1
ATOM 875 C CA . THR A 1 138 ? 150.073 213.875 145.460 1.00 110.94 138 THR A CA 1
ATOM 876 C C . THR A 1 138 ? 151.580 213.845 145.204 1.00 110.94 138 THR A C 1
ATOM 877 O O . THR A 1 138 ? 151.982 213.933 144.029 1.00 110.94 138 THR A O 1
ATOM 881 N N . SER A 1 139 ? 152.376 213.700 146.264 1.00 110.54 139 SER A N 1
ATOM 882 C CA . SER A 1 139 ? 153.851 213.737 146.105 1.00 110.54 139 SER A CA 1
ATOM 883 C C . SER A 1 139 ? 154.299 212.611 145.169 1.00 110.54 139 SER A C 1
ATOM 884 O O . SER A 1 139 ? 155.125 212.880 144.281 1.00 110.54 139 SER A O 1
ATOM 887 N N . ALA A 1 140 ? 153.755 211.407 145.345 1.00 113.80 140 ALA A N 1
ATOM 888 C CA . ALA A 1 140 ? 154.208 210.254 144.533 1.00 113.80 140 ALA A CA 1
ATOM 889 C C . ALA A 1 140 ? 153.968 210.521 143.044 1.00 113.80 140 ALA A C 1
ATOM 890 O O . ALA A 1 140 ? 154.826 210.128 142.236 1.00 113.80 140 ALA A O 1
ATOM 892 N N . LEU A 1 141 ? 152.852 211.163 142.695 1.00 111.91 141 LEU A N 1
ATOM 893 C CA . LEU A 1 141 ? 152.516 211.351 141.257 1.00 111.91 141 LEU A CA 1
ATOM 894 C C . LEU A 1 141 ? 153.237 212.574 140.685 1.00 111.91 141 LEU A C 1
ATOM 895 O O . LEU A 1 141 ? 153.186 212.750 139.455 1.00 111.91 141 LEU A O 1
ATOM 900 N N . ASN A 1 142 ? 153.873 213.389 141.529 1.00 115.04 142 ASN A N 1
ATOM 901 C CA . ASN A 1 142 ? 154.484 214.643 141.009 1.00 115.04 142 ASN A CA 1
ATOM 902 C C . ASN A 1 142 ? 155.970 214.724 141.374 1.00 115.04 142 ASN A C 1
ATOM 903 O O . ASN A 1 142 ? 156.618 215.696 140.948 1.00 115.04 142 ASN A O 1
ATOM 908 N N . PHE A 1 143 ? 156.488 213.754 142.130 1.00 117.64 143 PHE A N 1
ATOM 909 C CA . PHE A 1 143 ? 157.901 213.842 142.579 1.00 117.64 143 PHE A CA 1
ATOM 910 C C . PHE A 1 143 ? 158.565 212.469 142.497 1.00 117.64 143 PHE A C 1
ATOM 911 O O 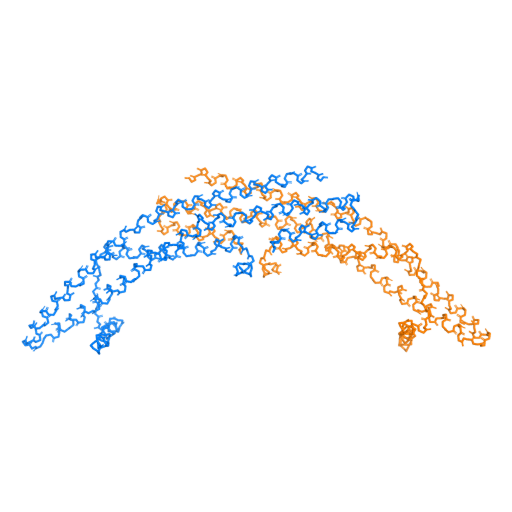. PHE A 1 143 ? 159.484 212.292 141.675 1.00 117.64 143 PHE A O 1
ATOM 919 N N . LEU A 1 144 ? 158.115 211.528 143.325 1.00 118.70 144 LEU A N 1
ATOM 920 C CA . LEU A 1 144 ? 158.774 210.197 143.360 1.00 118.70 144 LEU A CA 1
ATOM 921 C C . LEU A 1 144 ? 158.775 209.592 141.953 1.00 118.70 144 LEU A C 1
ATOM 922 O O . LEU A 1 144 ? 159.838 209.108 141.525 1.00 118.70 144 LEU A O 1
ATOM 927 N N . THR A 1 145 ? 157.638 209.640 141.255 1.00 122.10 145 THR A N 1
ATOM 928 C CA . THR A 1 145 ? 157.547 209.001 139.914 1.00 122.10 145 THR A CA 1
ATOM 929 C C . THR A 1 145 ? 158.574 209.630 138.963 1.00 122.10 145 THR A C 1
ATOM 930 O O . THR A 1 145 ? 159.404 208.870 138.436 1.00 122.10 145 THR A O 1
ATOM 934 N N . PRO A 1 146 ? 158.565 210.953 138.657 1.00 123.12 146 PRO A N 1
ATOM 935 C CA . PRO A 1 146 ? 159.522 211.507 137.690 1.00 123.12 146 PRO A CA 1
ATOM 936 C C . PRO A 1 146 ? 160.971 211.107 138.004 1.00 123.12 146 PRO A C 1
ATOM 937 O O . PRO A 1 146 ? 161.667 210.684 137.096 1.00 123.12 146 PRO A O 1
ATOM 941 N N . LEU A 1 147 ? 161.388 211.250 139.266 1.00 124.66 147 LEU A N 1
ATOM 942 C CA . LEU A 1 147 ? 162.791 210.936 139.653 1.00 124.66 147 LEU A CA 1
ATOM 943 C C . LEU A 1 147 ? 163.088 209.469 139.328 1.00 124.66 147 LEU A C 1
ATOM 944 O O . LEU A 1 147 ? 164.160 209.197 138.754 1.00 124.66 147 LEU A O 1
ATOM 949 N N . ARG A 1 148 ? 162.170 208.567 139.685 1.00 129.63 148 ARG A N 1
ATOM 950 C CA . ARG A 1 148 ? 162.364 207.117 139.425 1.00 129.63 148 ARG A CA 1
ATOM 951 C C . ARG A 1 148 ? 162.445 206.889 137.913 1.00 129.63 148 ARG A C 1
ATOM 952 O O . ARG A 1 148 ? 163.313 206.106 137.477 1.00 129.63 148 ARG A O 1
ATOM 960 N N . ASN A 1 149 ? 161.587 207.570 137.148 1.00 134.47 149 ASN A N 1
ATOM 961 C CA . ASN A 1 149 ? 161.562 207.400 135.670 1.00 134.47 149 ASN A CA 1
ATOM 962 C C . ASN A 1 149 ? 162.939 207.741 135.089 1.00 134.47 149 ASN A C 1
ATOM 963 O O . ASN A 1 149 ? 163.364 207.047 134.148 1.00 134.47 149 ASN A O 1
ATOM 968 N N . PHE A 1 150 ? 163.602 208.769 135.629 1.00 139.20 150 PHE A N 1
ATOM 969 C CA . PHE A 1 150 ? 164.925 209.190 135.098 1.00 139.20 150 PHE A CA 1
ATOM 970 C C . PHE A 1 150 ? 165.863 207.979 135.062 1.00 139.20 150 PHE A C 1
ATOM 971 O O . PHE A 1 150 ? 166.412 207.676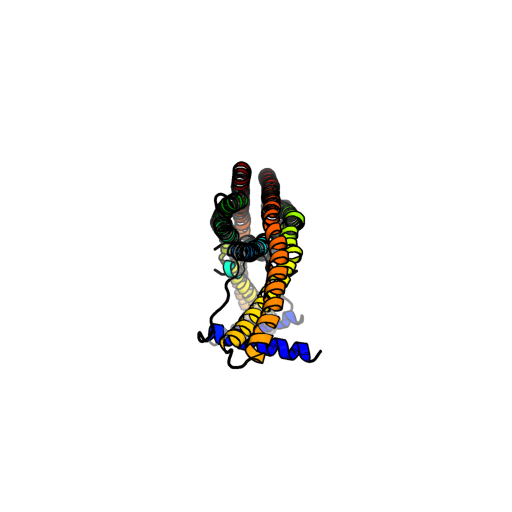 133.987 1.00 139.20 150 PHE A O 1
ATOM 979 N N . ILE A 1 151 ? 166.029 207.303 136.201 1.00 139.29 151 ILE A N 1
ATOM 980 C CA . ILE A 1 151 ? 166.965 206.144 136.269 1.00 139.29 151 ILE A CA 1
ATOM 981 C C . ILE A 1 151 ? 166.444 205.049 135.334 1.00 139.29 151 ILE A C 1
ATOM 982 O O . ILE A 1 151 ? 167.261 204.466 134.597 1.00 139.29 151 ILE A O 1
ATOM 987 N N . GLU A 1 152 ? 165.130 204.806 135.348 1.00 143.59 152 GLU A N 1
ATOM 988 C CA . GLU A 1 152 ? 164.532 203.730 134.513 1.00 143.59 152 GLU A CA 1
ATOM 989 C C . GLU A 1 152 ? 164.703 204.045 133.024 1.00 143.59 152 GLU A C 1
ATOM 990 O O . GLU A 1 152 ? 164.965 203.101 132.255 1.00 143.59 152 GLU A O 1
ATOM 996 N N . GLY A 1 153 ? 164.554 205.312 132.627 1.00 146.79 153 GLY A N 1
ATOM 997 C CA . GLY A 1 153 ? 164.602 205.651 131.191 1.00 146.79 153 GLY A CA 1
ATOM 998 C C . GLY A 1 153 ? 165.972 206.109 130.722 1.00 146.79 153 GLY A C 1
ATOM 999 O O . GLY A 1 153 ? 166.411 205.630 129.658 1.00 146.79 153 GLY A O 1
ATOM 1000 N N . ASP A 1 154 ? 166.630 206.996 131.472 1.00 147.72 154 ASP A N 1
ATOM 1001 C CA . ASP A 1 154 ? 167.920 207.566 130.999 1.00 147.72 154 ASP A CA 1
ATOM 1002 C C . ASP A 1 154 ? 169.101 206.745 131.524 1.00 147.72 154 ASP A C 1
ATOM 1003 O O . ASP A 1 154 ? 169.838 206.184 130.691 1.00 147.72 154 ASP A O 1
ATOM 1008 N N . TYR A 1 155 ? 169.270 206.672 132.847 1.00 146.28 155 TYR A N 1
ATOM 1009 C CA . TYR A 1 155 ? 170.460 205.985 133.417 1.00 146.28 155 TYR A CA 1
ATOM 1010 C C . TYR A 1 155 ? 170.641 204.594 132.799 1.00 146.28 155 TYR A C 1
ATOM 1011 O O . TYR A 1 155 ? 171.766 204.294 132.355 1.00 146.28 155 TYR A O 1
ATOM 1020 N N . LYS A 1 156 ? 169.587 203.772 132.775 1.00 148.94 156 LYS A N 1
ATOM 1021 C CA . LYS A 1 156 ? 169.754 202.378 132.289 1.00 148.94 156 LYS A CA 1
ATOM 1022 C C . LYS A 1 156 ? 170.349 202.412 130.878 1.00 148.94 156 LYS A C 1
ATOM 1023 O O . LYS A 1 156 ? 171.313 201.664 130.623 1.00 148.94 156 LYS A O 1
ATOM 1029 N N . THR A 1 157 ? 169.806 203.265 130.007 1.00 149.68 157 THR A N 1
ATOM 1030 C CA . THR A 1 157 ? 170.317 203.364 128.616 1.00 149.68 157 THR A CA 1
ATOM 1031 C C . THR A 1 157 ? 171.799 203.741 128.658 1.00 149.68 157 THR A C 1
ATOM 1032 O O . THR A 1 157 ? 172.602 203.063 127.985 1.00 149.68 157 THR A O 1
ATOM 1036 N N . ILE A 1 158 ? 172.146 204.766 129.440 1.00 150.18 158 ILE A N 1
ATOM 1037 C CA . ILE A 1 158 ? 173.561 205.234 129.516 1.00 150.18 158 ILE A CA 1
ATOM 1038 C C . ILE A 1 158 ? 174.432 204.080 130.019 1.00 150.18 158 ILE A C 1
ATOM 1039 O O . ILE A 1 158 ? 175.543 203.906 129.488 1.00 150.18 158 ILE A O 1
ATOM 1044 N N . ALA A 1 159 ? 173.932 203.314 130.990 1.00 153.14 159 ALA A N 1
ATOM 1045 C CA . ALA A 1 159 ? 174.723 202.200 131.560 1.00 153.14 159 ALA A CA 1
ATOM 1046 C C . ALA A 1 159 ? 175.152 201.256 130.433 1.00 153.14 159 ALA A C 1
ATOM 1047 O O . ALA A 1 159 ? 176.335 200.862 130.405 1.00 153.14 159 ALA A O 1
ATOM 1049 N N . LYS A 1 160 ? 174.226 200.922 129.531 1.00 154.89 160 LYS A N 1
ATOM 1050 C CA . LYS A 1 160 ? 174.544 199.985 128.422 1.00 154.89 160 LYS A CA 1
ATOM 1051 C C . LYS A 1 160 ? 175.692 200.563 127.592 1.00 154.89 160 LYS A C 1
ATOM 1052 O O . LYS A 1 160 ? 176.675 199.834 127.351 1.00 154.89 160 LYS A O 1
ATOM 1058 N N . GLU A 1 161 ? 175.579 201.832 127.193 1.00 156.08 161 GLU A N 1
ATOM 1059 C CA . GLU A 1 161 ? 176.620 202.453 126.333 1.00 156.08 161 GLU A CA 1
ATOM 1060 C C . GLU A 1 161 ? 177.955 202.441 127.079 1.00 156.08 161 GLU A C 1
ATOM 1061 O O . GLU A 1 161 ? 178.977 202.108 126.452 1.00 156.08 161 GLU A O 1
ATOM 1067 N N . ARG A 1 162 ? 177.936 202.782 128.369 1.00 155.88 162 ARG A N 1
ATOM 1068 C CA . ARG A 1 162 ? 179.191 202.848 129.160 1.00 155.88 162 ARG A CA 1
ATOM 1069 C C . ARG A 1 162 ? 179.896 201.494 129.070 1.00 155.88 162 ARG A C 1
ATOM 1070 O O . ARG A 1 162 ? 181.104 201.473 128.768 1.00 155.88 162 ARG A O 1
ATOM 1078 N N . LYS A 1 163 ? 179.155 200.408 129.299 1.00 153.93 163 LYS A N 1
ATOM 1079 C CA . LYS A 1 163 ? 179.770 199.056 129.283 1.00 153.93 163 LYS A CA 1
ATOM 1080 C C . LYS A 1 163 ? 180.386 198.803 127.905 1.00 153.93 163 LYS A C 1
ATOM 1081 O O . LYS A 1 163 ? 181.560 198.391 127.850 1.00 153.93 163 LYS A O 1
ATOM 1087 N N . LEU A 1 164 ? 179.629 199.066 126.838 1.00 155.25 164 LEU A N 1
ATOM 1088 C CA . LEU A 1 164 ? 180.131 198.775 125.470 1.00 155.25 164 LEU A CA 1
ATOM 1089 C C . LEU A 1 164 ? 181.412 199.576 125.221 1.00 155.25 164 LEU A C 1
ATOM 1090 O O . LEU A 1 164 ? 182.364 199.005 124.657 1.00 155.25 164 LEU A O 1
ATOM 1095 N N . LEU A 1 165 ? 181.435 200.843 125.640 1.00 156.51 165 LEU A N 1
ATOM 1096 C CA . LEU A 1 165 ? 182.621 201.705 125.398 1.00 156.51 165 LEU A CA 1
ATOM 1097 C C . LEU A 1 165 ? 183.841 201.050 126.047 1.00 156.51 165 LEU A C 1
ATOM 1098 O O . LEU A 1 165 ? 184.888 200.950 125.380 1.00 156.51 165 LEU A O 1
ATOM 1103 N N . GLN A 1 166 ? 183.692 200.603 127.295 1.00 160.39 166 GLN A N 1
ATOM 1104 C CA . GLN A 1 166 ? 184.828 199.974 128.014 1.00 160.39 166 GLN A CA 1
ATOM 1105 C C . GLN A 1 166 ? 185.297 198.751 127.223 1.00 160.39 166 GLN A C 1
ATOM 1106 O O . GLN A 1 166 ? 186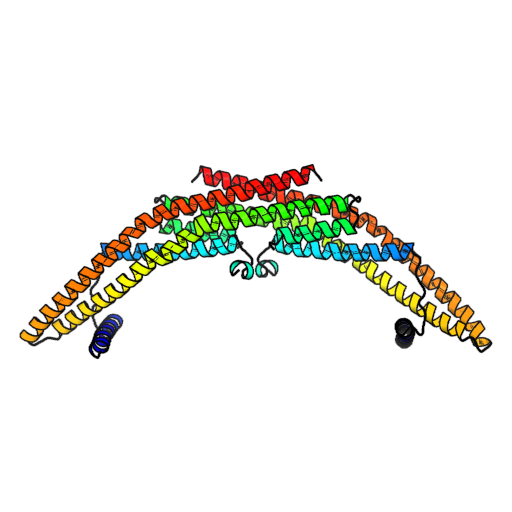.522 198.582 127.067 1.00 160.39 166 GLN A O 1
ATOM 1112 N N . ASN A 1 167 ? 184.357 197.945 126.727 1.00 156.98 167 ASN A N 1
ATOM 1113 C CA . ASN A 1 167 ? 184.732 196.703 126.003 1.00 156.98 167 ASN A CA 1
ATOM 1114 C C . ASN A 1 167 ? 185.636 197.063 124.820 1.00 156.98 167 ASN A C 1
ATOM 1115 O O . ASN A 1 167 ? 186.705 196.438 124.683 1.00 156.98 167 ASN A O 1
ATOM 1120 N N . LYS A 1 168 ? 185.230 198.047 124.016 1.00 159.84 168 LYS A N 1
ATOM 1121 C CA . LYS A 1 168 ? 186.025 198.433 122.821 1.00 159.84 168 LYS A CA 1
ATOM 1122 C C . LYS A 1 168 ? 187.417 198.883 123.270 1.00 159.84 168 LYS A C 1
ATOM 1123 O O . LYS A 1 168 ? 188.403 198.479 122.626 1.00 159.84 168 LYS A O 1
ATOM 1129 N N . ARG A 1 169 ? 187.488 199.684 124.338 1.00 163.14 169 ARG A N 1
ATOM 1130 C CA . ARG A 1 169 ? 188.794 200.206 124.820 1.00 163.14 169 ARG A CA 1
ATOM 1131 C C . ARG A 1 169 ? 189.711 199.028 125.164 1.00 163.14 169 ARG A C 1
ATOM 1132 O O . ARG A 1 169 ? 190.895 199.067 124.777 1.00 163.14 169 ARG A O 1
ATOM 1140 N N . LEU A 1 170 ? 189.174 198.019 125.854 1.00 159.75 170 LEU A N 1
ATOM 1141 C CA . LEU A 1 170 ? 189.987 196.839 126.248 1.00 159.75 170 LEU A CA 1
ATOM 1142 C C . LEU A 1 170 ? 190.587 196.199 124.992 1.00 159.75 170 LEU A C 1
ATOM 1143 O O . LEU A 1 170 ? 191.801 195.910 124.996 1.00 159.75 170 LEU A O 1
ATOM 1148 N N . ASP A 1 171 ? 189.768 196.002 123.958 1.00 160.32 171 ASP A N 1
ATOM 1149 C CA . ASP A 1 171 ? 190.252 195.345 122.716 1.00 160.32 171 ASP A CA 1
ATOM 1150 C C . ASP A 1 171 ? 191.354 196.203 122.088 1.00 160.32 171 ASP A C 1
ATOM 1151 O O . ASP A 1 171 ? 192.344 195.629 121.598 1.00 160.32 171 ASP A O 1
ATOM 1156 N N . LEU A 1 172 ? 191.183 197.526 122.112 1.00 162.15 172 LEU A N 1
ATOM 1157 C CA . LEU A 1 172 ? 192.183 198.436 121.496 1.00 162.15 172 LEU A CA 1
ATOM 1158 C C . LEU A 1 172 ? 193.542 198.193 122.155 1.00 162.15 172 LEU A C 1
ATOM 1159 O O . LEU A 1 172 ? 194.527 197.992 121.419 1.00 162.15 172 LEU A O 1
ATOM 1164 N N . ASP A 1 173 ? 193.580 198.181 123.489 1.00 163.85 173 ASP A N 1
ATOM 1165 C CA . ASP A 1 173 ? 194.868 198.011 124.212 1.00 163.85 173 ASP A CA 1
ATOM 1166 C C . ASP A 1 173 ? 195.446 196.625 123.909 1.00 163.85 173 ASP A C 1
ATOM 1167 O O . ASP A 1 173 ? 196.674 196.519 123.754 1.00 163.85 173 ASP A O 1
ATOM 1172 N N . ALA A 1 174 ? 194.585 195.609 123.836 1.00 161.30 174 ALA A N 1
ATOM 1173 C CA . ALA A 1 174 ? 195.057 194.237 123.545 1.00 161.30 174 ALA A CA 1
ATOM 1174 C C . ALA A 1 174 ? 195.787 194.229 122.197 1.00 161.30 174 ALA A C 1
ATOM 1175 O O . ALA A 1 174 ? 196.903 193.674 122.126 1.00 161.30 174 ALA A O 1
ATOM 1177 N N . ALA A 1 175 ? 195.187 194.841 121.174 1.00 163.35 175 ALA A N 1
ATOM 1178 C CA . ALA A 1 175 ? 195.844 194.920 119.851 1.00 163.35 175 ALA A CA 1
ATOM 1179 C C . ALA A 1 175 ? 197.141 195.719 119.990 1.00 163.35 175 ALA A C 1
ATOM 1180 O O . ALA A 1 175 ? 198.147 195.333 119.363 1.00 163.35 175 ALA A O 1
ATOM 1182 N N . LYS A 1 176 ? 197.112 196.787 120.791 1.00 165.13 176 LYS A N 1
ATOM 1183 C CA . LYS A 1 176 ? 198.318 197.636 120.980 1.00 165.13 176 LYS A CA 1
ATOM 1184 C C . LYS A 1 176 ? 199.467 196.772 121.510 1.00 165.13 176 LYS A C 1
ATOM 1185 O O . LYS A 1 176 ? 200.590 196.903 120.990 1.00 165.13 176 LYS A O 1
ATOM 1191 N N . THR A 1 177 ? 199.189 195.922 122.502 1.00 162.81 177 THR A N 1
ATOM 1192 C CA . THR A 1 177 ? 200.260 195.083 123.098 1.00 162.81 177 THR A CA 1
ATOM 1193 C C . THR A 1 177 ? 200.875 194.222 121.994 1.00 162.81 177 THR A C 1
ATOM 1194 O O . THR A 1 177 ? 202.112 194.128 121.935 1.00 162.81 177 THR A O 1
ATOM 1198 N N . ARG A 1 178 ? 200.031 193.636 121.145 1.00 165.51 178 ARG A N 1
ATOM 1199 C CA . ARG A 1 178 ? 200.536 192.786 120.037 1.00 165.51 178 ARG A CA 1
ATOM 1200 C C . ARG A 1 178 ? 201.455 193.623 119.146 1.00 165.51 178 ARG A C 1
ATOM 1201 O O . ARG A 1 178 ? 202.551 193.139 118.805 1.00 165.51 178 ARG A O 1
ATOM 1209 N N . LEU A 1 179 ? 201.019 194.831 118.787 1.00 162.04 179 LEU A N 1
ATOM 1210 C CA . LEU A 1 179 ? 201.829 195.698 117.893 1.00 162.04 179 LEU A CA 1
ATOM 1211 C C . LEU A 1 179 ? 203.153 196.019 118.588 1.00 162.04 179 LEU A C 1
ATOM 1212 O O . LEU A 1 179 ? 204.189 196.026 117.905 1.00 162.04 179 LEU A O 1
ATOM 1217 N N . LYS A 1 180 ? 203.111 196.276 119.896 1.00 164.14 180 LYS A N 1
ATOM 1218 C CA . LYS A 1 180 ? 204.358 196.535 120.663 1.00 164.14 180 LYS A CA 1
ATOM 1219 C C . LYS A 1 180 ? 205.243 195.288 120.599 1.00 164.14 180 LYS A C 1
ATOM 1220 O O . LYS A 1 180 ? 206.477 195.442 120.531 1.00 164.14 180 LYS A O 1
ATOM 1226 N N . LYS A 1 181 ? 204.628 194.103 120.601 1.00 161.75 181 LYS A N 1
ATOM 1227 C CA . LYS A 1 181 ? 205.397 192.832 120.577 1.00 161.75 181 LYS A CA 1
ATOM 1228 C C . LYS A 1 181 ? 205.694 192.438 119.126 1.00 161.75 181 LYS A C 1
ATOM 1229 O O . LYS A 1 181 ? 205.945 191.244 118.881 1.00 161.75 181 LYS A O 1
ATOM 1235 N N . ALA A 1 182 ? 205.688 193.413 118.214 1.00 166.63 182 ALA A N 1
ATOM 1236 C CA . ALA A 1 182 ? 205.994 193.132 116.792 1.00 166.63 182 ALA A CA 1
ATOM 1237 C C . ALA A 1 182 ? 207.372 192.473 116.688 1.00 166.63 182 ALA A C 1
ATOM 1238 O O . ALA A 1 182 ? 208.365 193.121 117.063 1.00 166.63 182 ALA A O 1
ATOM 1240 N N . LYS A 1 183 ? 207.420 191.232 116.197 1.00 174.79 183 LYS A N 1
ATOM 1241 C CA . LYS A 1 183 ? 208.714 190.516 116.032 1.00 174.79 183 LYS A CA 1
ATOM 1242 C C . LYS A 1 183 ? 208.763 189.856 114.650 1.00 174.79 183 LYS A C 1
ATOM 1243 O O . LYS A 1 183 ? 209.832 189.324 114.293 1.00 174.79 183 LYS A O 1
ATOM 1249 N N . ALA A 1 184 ? 207.651 189.890 113.909 1.00 181.87 184 ALA A N 1
ATOM 1250 C CA . ALA A 1 184 ? 207.595 189.237 112.579 1.00 181.87 184 ALA A CA 1
ATOM 1251 C C . ALA A 1 184 ? 206.926 190.171 111.567 1.00 181.87 184 ALA A C 1
ATOM 1252 O O . ALA A 1 184 ? 206.171 191.066 111.995 1.00 181.87 184 ALA A O 1
ATOM 1254 N N . ALA A 1 185 ? 207.201 189.966 110.277 1.00 184.23 185 ALA A N 1
ATOM 1255 C CA . ALA A 1 185 ? 206.581 190.799 109.222 1.00 184.23 185 ALA A CA 1
ATOM 1256 C C . ALA A 1 185 ? 205.058 190.732 109.358 1.00 184.23 185 ALA A C 1
ATOM 1257 O O . ALA A 1 185 ? 204.436 191.783 109.609 1.00 184.23 185 ALA A O 1
ATOM 1259 N N . GLU A 1 186 ? 204.489 189.536 109.204 1.00 185.05 186 GLU A N 1
ATOM 1260 C CA . GLU A 1 186 ? 203.013 189.388 109.264 1.00 185.05 186 GLU A CA 1
ATOM 1261 C C . GLU A 1 186 ? 202.506 190.039 110.552 1.00 185.05 186 GLU A C 1
ATOM 1262 O O . GLU A 1 186 ? 201.492 190.754 110.491 1.00 185.05 186 GLU A O 1
ATOM 1268 N N . THR A 1 187 ? 203.201 189.802 111.667 1.00 184.73 187 THR A N 1
ATOM 1269 C CA . THR A 1 187 ? 202.773 190.377 112.966 1.00 184.73 187 THR A CA 1
ATOM 1270 C C . THR A 1 187 ? 202.573 191.879 112.784 1.00 184.73 187 THR A C 1
ATOM 1271 O O . THR A 1 187 ? 201.454 192.360 113.035 1.00 184.73 187 THR A O 1
ATOM 1275 N N . ARG A 1 188 ? 203.612 192.572 112.317 1.00 186.80 188 ARG A N 1
ATOM 1276 C CA . ARG A 1 188 ? 203.528 194.042 112.129 1.00 186.80 188 ARG A CA 1
ATOM 1277 C C . ARG A 1 188 ? 202.389 194.371 111.159 1.00 186.80 188 ARG A C 1
ATOM 1278 O O . ARG A 1 188 ? 201.529 195.199 111.521 1.00 186.80 188 ARG A O 1
ATOM 1286 N N . ASN A 1 189 ? 202.365 193.722 109.993 1.00 182.73 189 ASN A N 1
ATOM 1287 C CA . ASN A 1 189 ? 201.345 194.050 108.962 1.00 182.73 189 ASN A CA 1
ATOM 1288 C C . ASN A 1 189 ? 199.940 193.856 109.540 1.00 182.73 189 ASN A C 1
ATOM 1289 O O . ASN A 1 189 ? 199.139 194.811 109.484 1.00 182.73 189 ASN A O 1
ATOM 1294 N N . SER A 1 190 ? 199.664 192.672 110.090 1.00 179.97 190 SER A N 1
ATOM 1295 C CA . SER A 1 190 ? 198.303 192.380 110.610 1.00 179.97 190 SER A CA 1
ATOM 1296 C C . SER A 1 190 ? 197.969 193.350 111.744 1.00 179.97 190 SER A C 1
ATOM 1297 O O . SER A 1 190 ? 196.837 193.863 111.767 1.00 179.97 190 SER A O 1
ATOM 1300 N N . SER A 1 191 ? 198.930 193.592 112.638 1.00 178.06 191 SER A N 1
ATOM 1301 C CA . SER A 1 191 ? 198.674 194.481 113.798 1.00 178.06 191 SER A CA 1
ATOM 1302 C C . SER A 1 191 ? 198.163 195.825 113.280 1.00 178.06 191 SER A C 1
ATOM 1303 O O . SER A 1 191 ? 197.141 196.305 113.801 1.00 178.06 191 SER A O 1
ATOM 1306 N N . GLU A 1 192 ? 198.838 196.388 112.275 1.00 181.14 192 GLU A N 1
ATOM 1307 C CA . GLU A 1 192 ? 198.443 197.722 111.750 1.00 181.14 192 GLU A CA 1
ATOM 1308 C C . GLU A 1 192 ? 196.997 197.657 111.249 1.00 181.14 192 GLU A C 1
ATOM 1309 O O . GLU A 1 192 ? 196.181 198.492 111.687 1.00 181.14 192 GLU A O 1
ATOM 1315 N N . GLN A 1 193 ? 196.692 196.682 110.389 1.00 176.74 193 GLN A N 1
ATOM 1316 C CA . GLN A 1 193 ? 195.320 196.556 109.833 1.00 176.74 193 GLN A CA 1
ATOM 1317 C C . GLN A 1 193 ? 194.333 196.361 110.985 1.00 176.74 193 GLN A C 1
ATOM 1318 O O . GLN A 1 193 ? 193.324 197.095 111.037 1.00 176.74 193 GLN A O 1
ATOM 1324 N N . GLU A 1 194 ? 194.633 195.425 111.885 1.00 174.64 194 GLU A N 1
ATOM 1325 C CA . GLU A 1 194 ? 193.720 195.129 113.018 1.00 174.64 194 GLU A CA 1
ATOM 1326 C C . GLU A 1 194 ? 193.487 196.407 113.823 1.00 174.64 194 GLU A C 1
ATOM 1327 O O . GLU A 1 194 ? 192.313 196.756 114.056 1.00 174.64 194 GLU A O 1
ATOM 1333 N N . LEU A 1 195 ? 194.568 197.093 114.200 1.00 173.44 195 LEU A N 1
ATOM 1334 C CA . LEU A 1 195 ? 194.433 198.299 115.057 1.00 173.44 195 LEU A CA 1
ATOM 1335 C C . LEU A 1 195 ? 193.558 199.322 114.335 1.00 173.44 195 LEU A C 1
ATOM 1336 O O . LEU A 1 195 ? 192.701 199.932 114.996 1.00 173.44 195 LEU A O 1
ATOM 1341 N N . ARG A 1 196 ? 193.765 199.489 113.028 1.00 174.96 196 ARG A N 1
ATOM 1342 C CA . ARG A 1 196 ? 192.995 200.510 112.275 1.00 174.96 196 ARG A CA 1
ATOM 1343 C C . ARG A 1 196 ? 191.507 200.304 112.565 1.00 174.96 196 ARG A C 1
ATOM 1344 O O . ARG A 1 196 ? 190.839 201.277 112.973 1.00 174.96 196 ARG A O 1
ATOM 1352 N N . ILE A 1 197 ? 191.022 199.074 112.394 1.00 172.54 197 ILE A N 1
ATOM 1353 C CA . ILE A 1 197 ? 189.572 198.793 112.602 1.00 172.54 197 ILE A CA 1
ATOM 1354 C C . ILE A 1 197 ? 189.224 199.054 114.069 1.00 172.54 197 ILE A C 1
ATOM 1355 O O . ILE A 1 197 ? 188.225 199.752 114.321 1.00 172.54 197 ILE A O 1
ATOM 1360 N N . THR A 1 198 ? 190.027 198.526 114.996 1.00 170.44 198 THR A N 1
ATOM 1361 C CA . THR A 1 198 ? 189.702 198.672 116.439 1.00 170.44 198 THR A CA 1
ATOM 1362 C C . THR A 1 198 ? 189.581 200.161 116.769 1.00 170.44 198 THR A C 1
ATOM 1363 O O . THR A 1 198 ? 188.589 200.542 117.417 1.00 170.44 198 THR A O 1
ATOM 1367 N N . GLN A 1 199 ? 190.543 200.964 116.310 1.00 170.78 199 GLN A N 1
ATOM 1368 C CA . GLN A 1 199 ? 190.531 202.417 116.618 1.00 170.78 199 GLN A CA 1
ATOM 1369 C C . GLN A 1 199 ? 189.222 203.018 116.103 1.00 170.78 199 GLN A C 1
ATOM 1370 O O . GLN A 1 199 ? 188.542 203.709 116.885 1.00 170.78 199 GLN A O 1
ATOM 1376 N N . SER A 1 200 ? 188.871 202.735 114.847 1.00 171.15 200 SER A N 1
ATOM 1377 C CA . SER A 1 200 ? 187.649 203.333 114.251 1.00 171.15 200 SER A CA 1
ATOM 1378 C C . SER A 1 200 ? 186.423 202.941 115.080 1.00 171.15 200 SER A C 1
ATOM 1379 O O . SER A 1 200 ? 185.594 203.826 115.363 1.00 171.15 200 SER A O 1
ATOM 1382 N N . GLU A 1 201 ? 186.319 201.664 115.457 1.00 170.23 201 GLU A N 1
ATOM 1383 C CA . GLU A 1 201 ? 185.133 201.190 116.216 1.00 170.23 201 GLU A CA 1
ATOM 1384 C C . GLU A 1 201 ? 185.041 201.966 117.531 1.00 170.23 201 GLU A C 1
ATOM 1385 O O . GLU A 1 201 ? 183.940 202.443 117.864 1.00 170.23 201 GLU A O 1
ATOM 1391 N N . PHE A 1 202 ? 186.164 202.089 118.239 1.00 166.31 202 PHE A N 1
ATOM 1392 C CA . PHE A 1 202 ? 186.171 202.803 119.539 1.00 166.31 202 PHE A CA 1
ATOM 1393 C C . PHE A 1 202 ? 185.704 204.241 119.309 1.00 166.31 202 PHE A C 1
ATOM 1394 O O . PHE A 1 202 ? 184.879 204.741 120.095 1.00 166.31 202 PHE A O 1
ATOM 1402 N N . ASP A 1 203 ? 186.204 204.870 118.244 1.00 167.68 203 ASP A N 1
ATOM 1403 C CA . ASP A 1 203 ? 185.823 206.274 117.937 1.00 167.68 203 ASP A CA 1
ATOM 1404 C C . ASP A 1 203 ? 184.314 206.346 117.685 1.00 167.68 203 ASP A C 1
ATOM 1405 O O . ASP A 1 203 ? 183.668 207.274 118.213 1.00 167.68 203 ASP A O 1
ATOM 1410 N N . ARG A 1 204 ? 183.778 205.397 116.915 1.00 168.39 204 ARG A N 1
ATOM 1411 C CA . ARG A 1 204 ? 182.326 205.394 116.597 1.00 168.39 204 ARG A CA 1
ATOM 1412 C C . ARG A 1 204 ? 181.527 205.330 117.902 1.00 168.39 204 ARG A C 1
ATOM 1413 O O . ARG A 1 204 ? 180.627 206.174 118.089 1.00 168.39 204 ARG A O 1
ATOM 1421 N N . GLN A 1 205 ? 181.866 204.382 118.779 1.00 164.20 205 GLN A N 1
ATOM 1422 C CA . GLN A 1 205 ? 181.106 204.212 120.045 1.00 164.20 205 GLN A CA 1
ATOM 1423 C C . GLN A 1 205 ? 181.200 205.511 120.848 1.00 164.20 205 GLN A C 1
ATOM 1424 O O . GLN A 1 205 ? 180.187 205.906 121.455 1.00 164.20 205 GLN A O 1
ATOM 1430 N N . ALA A 1 206 ? 182.367 206.157 120.824 1.00 164.43 206 ALA A N 1
ATOM 1431 C CA . ALA A 1 206 ? 182.561 207.398 121.607 1.00 164.43 206 ALA A CA 1
ATOM 1432 C C . ALA A 1 206 ? 181.503 208.427 121.203 1.00 164.43 206 ALA A C 1
ATOM 1433 O O . ALA A 1 206 ? 180.879 209.018 122.106 1.00 164.43 206 ALA A O 1
ATOM 1435 N N . GLU A 1 207 ? 181.301 208.621 119.898 1.00 163.25 207 GLU A N 1
ATOM 1436 C CA . GLU A 1 207 ? 180.338 209.653 119.432 1.00 163.25 207 GLU A CA 1
ATOM 1437 C C . GLU A 1 207 ? 178.952 209.351 120.009 1.00 163.25 207 GLU A C 1
ATOM 1438 O O . GLU A 1 207 ? 178.345 210.266 120.599 1.00 163.25 207 GLU A O 1
ATOM 1444 N N . ILE A 1 208 ? 178.487 208.108 119.865 1.00 161.70 208 ILE A N 1
ATOM 1445 C CA . ILE A 1 208 ? 177.123 207.742 120.346 1.00 161.70 208 ILE A CA 1
ATOM 1446 C C . ILE A 1 208 ? 177.039 208.043 121.844 1.00 161.70 208 ILE A C 1
ATOM 1447 O O . ILE A 1 208 ? 176.066 208.703 122.264 1.00 161.70 208 ILE A O 1
ATOM 1452 N N . THR A 1 209 ? 178.032 207.588 122.613 1.00 161.68 209 THR A N 1
ATOM 1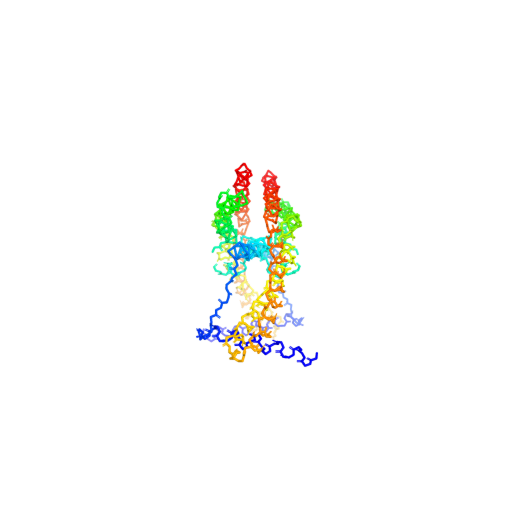453 C CA . THR A 1 209 ? 178.006 207.787 124.085 1.00 161.68 209 THR A CA 1
ATOM 1454 C C . THR A 1 209 ? 177.928 209.287 124.377 1.00 161.68 209 THR A C 1
ATOM 1455 O O . THR A 1 209 ? 177.112 209.679 125.231 1.00 161.68 209 THR A O 1
ATOM 1459 N N . ARG A 1 210 ? 178.723 210.089 123.666 1.00 161.93 210 ARG A N 1
ATOM 1460 C CA . ARG A 1 210 ? 178.754 211.551 123.926 1.00 161.93 210 ARG A CA 1
ATOM 1461 C C . ARG A 1 210 ? 177.334 212.106 123.795 1.00 161.93 210 ARG A C 1
ATOM 1462 O O . ARG A 1 210 ? 176.916 212.867 124.687 1.00 161.93 210 ARG A O 1
ATOM 1470 N N . LEU A 1 211 ? 176.612 211.707 122.745 1.00 158.87 211 LEU A N 1
ATOM 1471 C CA . LEU A 1 211 ? 175.251 212.253 122.503 1.00 158.87 211 LEU A CA 1
ATOM 1472 C C . LEU A 1 211 ? 174.360 211.995 123.723 1.00 158.87 211 LEU A C 1
ATOM 1473 O O . LEU A 1 211 ? 173.738 212.959 124.216 1.00 158.87 211 LEU A O 1
ATOM 1478 N N . LEU A 1 212 ? 174.306 210.748 124.196 1.00 157.12 212 LEU A N 1
ATOM 1479 C CA . LEU A 1 212 ? 173.397 210.415 125.325 1.00 157.12 212 LEU A CA 1
ATOM 1480 C C . LEU A 1 212 ? 173.817 211.214 126.563 1.00 157.12 212 LEU A C 1
ATOM 1481 O O . LEU A 1 212 ? 172.930 211.772 127.246 1.00 157.12 212 LEU A O 1
ATOM 1486 N N . LEU A 1 213 ? 175.123 211.277 126.829 1.00 159.21 213 LEU A N 1
ATOM 1487 C CA . LEU A 1 213 ? 175.619 211.992 128.032 1.00 159.21 213 LEU A CA 1
ATOM 1488 C C . LEU A 1 213 ? 175.178 213.456 127.962 1.00 159.21 213 LEU A C 1
ATOM 1489 O O . LEU A 1 213 ? 174.966 214.058 129.030 1.00 159.21 213 LEU A O 1
ATOM 1494 N N . GLU A 1 214 ? 175.047 213.999 126.749 1.00 159.70 214 GLU A N 1
ATOM 1495 C CA . GLU A 1 214 ? 174.634 215.418 126.578 1.00 159.70 214 GLU A CA 1
ATOM 1496 C C . GLU A 1 214 ? 173.205 215.610 127.103 1.00 159.70 214 GLU A C 1
ATOM 1497 O O . GLU A 1 214 ? 172.913 216.705 127.622 1.00 159.70 214 GLU A O 1
ATOM 1503 N N . GLY A 1 215 ? 172.354 214.586 126.980 1.00 154.40 215 GLY A N 1
ATOM 1504 C CA . GLY A 1 215 ? 170.949 214.693 127.427 1.00 154.40 215 GLY A CA 1
ATOM 1505 C C . GLY A 1 215 ? 170.820 214.925 128.925 1.00 154.40 215 GLY A C 1
ATOM 1506 O O . GLY A 1 215 ? 169.774 215.462 129.351 1.00 154.40 215 GLY A O 1
ATOM 1507 N N . ILE A 1 216 ? 171.837 214.546 129.704 1.00 151.49 216 ILE A N 1
ATOM 1508 C CA . ILE A 1 216 ? 171.762 214.670 131.193 1.00 151.49 216 ILE A CA 1
ATOM 1509 C C . ILE A 1 216 ? 171.429 216.115 131.587 1.00 151.49 216 ILE A C 1
ATOM 1510 O O . ILE A 1 216 ? 170.715 216.304 132.591 1.00 151.49 216 ILE A O 1
ATOM 1515 N N . SER A 1 217 ? 171.924 217.099 130.834 1.00 148.24 217 SER A N 1
ATOM 1516 C CA . SER A 1 217 ? 171.700 218.519 131.207 1.00 148.24 217 SER A CA 1
ATOM 1517 C C . SER A 1 217 ? 170.200 218.776 131.394 1.00 148.24 217 SER A C 1
ATOM 1518 O O . SER A 1 217 ? 169.816 219.353 132.436 1.00 148.24 217 SER A O 1
ATOM 1521 N N . SER A 1 218 ? 169.385 218.347 130.428 1.00 143.25 218 SER A N 1
ATOM 1522 C CA . SER A 1 218 ? 167.917 218.549 130.518 1.00 143.25 218 SER A CA 1
ATOM 1523 C C . SER A 1 218 ? 167.380 217.844 131.766 1.00 143.25 218 SER A C 1
ATOM 1524 O O . SER A 1 218 ? 166.485 218.405 132.424 1.00 143.25 218 SER A O 1
ATOM 1527 N N . THR A 1 219 ? 167.918 216.662 132.076 1.00 139.66 219 THR A N 1
ATOM 1528 C CA . THR A 1 219 ? 167.433 215.891 133.249 1.00 139.66 219 THR A CA 1
ATOM 1529 C C . THR A 1 219 ? 167.465 216.787 134.490 1.00 139.66 219 THR A C 1
ATOM 1530 O O . THR A 1 219 ? 166.472 216.786 135.241 1.00 139.66 219 THR A O 1
ATOM 1534 N N . HIS A 1 220 ? 168.558 217.528 134.690 1.00 138.80 220 HIS A N 1
ATOM 1535 C CA . HIS A 1 220 ? 168.685 218.362 135.916 1.00 138.80 220 HIS A CA 1
ATOM 1536 C C . HIS A 1 220 ? 167.530 219.366 135.977 1.00 138.80 220 HIS A C 1
ATOM 1537 O O . HIS A 1 220 ? 166.860 219.459 137.027 1.00 138.80 220 HIS A O 1
ATOM 1544 N N . ALA A 1 221 ? 167.291 220.089 134.881 1.00 131.83 221 ALA A N 1
ATOM 1545 C CA . ALA A 1 221 ? 166.226 221.118 134.884 1.00 131.83 221 ALA A CA 1
ATOM 1546 C C . ALA A 1 221 ? 164.875 220.455 135.169 1.00 131.83 221 ALA A C 1
ATOM 1547 O O . ALA A 1 221 ? 164.092 221.016 135.960 1.00 131.83 221 ALA A O 1
ATOM 1549 N N . HIS A 1 222 ? 164.620 219.301 134.548 1.00 129.84 222 HIS A N 1
ATOM 1550 C CA . HIS A 1 222 ? 163.344 218.573 134.774 1.00 129.84 222 HIS A CA 1
ATOM 1551 C C . HIS A 1 222 ? 163.197 218.292 136.271 1.00 129.84 222 HIS A C 1
ATOM 1552 O O . HIS A 1 222 ? 162.138 218.606 136.859 1.00 129.84 222 HIS A O 1
ATOM 1559 N N . HIS A 1 223 ? 164.246 217.739 136.882 1.00 128.49 223 HIS A N 1
ATOM 1560 C CA . HIS A 1 223 ? 164.165 217.370 138.320 1.00 128.49 223 HIS A CA 1
ATOM 1561 C C . HIS A 1 223 ? 163.870 218.623 139.152 1.00 128.49 223 HIS A C 1
ATOM 1562 O O . HIS A 1 223 ? 163.121 218.526 140.144 1.00 128.49 223 HIS A O 1
ATOM 1569 N N . LEU A 1 224 ? 164.429 219.767 138.753 1.00 126.36 224 LEU A N 1
ATOM 1570 C CA . LEU A 1 224 ? 164.222 221.024 139.520 1.00 126.36 224 LEU A CA 1
ATOM 1571 C C . LEU A 1 224 ? 162.723 221.325 139.600 1.00 126.36 224 LEU A C 1
ATOM 1572 O O . LEU A 1 224 ? 162.244 221.662 140.700 1.00 126.36 224 LEU A O 1
ATOM 1577 N N . ARG A 1 225 ? 162.015 221.200 138.476 1.00 126.06 225 ARG A N 1
ATOM 1578 C CA . ARG A 1 225 ? 160.557 221.486 138.456 1.00 126.06 225 ARG A CA 1
ATOM 1579 C C . ARG A 1 225 ? 159.852 220.543 139.436 1.00 126.06 225 ARG A C 1
ATOM 1580 O O . ARG A 1 225 ? 158.987 221.019 140.197 1.00 126.06 225 ARG A O 1
ATOM 1588 N N . CYS A 1 226 ? 160.226 219.262 139.428 1.00 120.87 226 CYS A N 1
ATOM 1589 C CA . CYS A 1 226 ? 159.574 218.269 140.322 1.00 120.87 226 CYS A CA 1
ATOM 1590 C C . CYS A 1 226 ? 159.806 218.661 141.784 1.00 120.87 226 CYS A C 1
ATOM 1591 O O . CYS A 1 226 ? 158.875 218.498 142.595 1.00 120.87 226 CYS A O 1
ATOM 1594 N N . LEU A 1 227 ? 161.003 219.157 142.104 1.00 114.69 227 LEU A N 1
ATOM 1595 C CA . LEU A 1 227 ? 161.319 219.564 143.498 1.00 114.69 227 LEU A CA 1
ATOM 1596 C C . LEU A 1 227 ? 160.307 220.625 143.935 1.00 114.69 227 LEU A C 1
ATOM 1597 O O . LEU A 1 227 ? 159.760 220.503 145.047 1.00 114.69 227 LEU A O 1
ATOM 1602 N N . ASN A 1 228 ? 160.059 221.615 143.078 1.00 117.05 228 ASN A N 1
ATOM 1603 C CA . ASN A 1 228 ? 159.108 222.700 143.426 1.00 117.05 228 ASN A CA 1
ATOM 1604 C C . ASN A 1 228 ? 157.766 222.068 143.801 1.00 117.05 228 ASN A C 1
ATOM 1605 O O . ASN A 1 228 ? 157.166 222.509 144.800 1.00 117.05 228 ASN A O 1
ATOM 1610 N N . ASP A 1 229 ? 157.331 221.056 143.045 1.00 115.37 229 ASP A N 1
ATOM 1611 C CA . ASP A 1 229 ? 156.021 220.405 143.315 1.00 115.37 229 ASP A CA 1
ATOM 1612 C C . ASP A 1 229 ? 156.016 219.832 144.735 1.00 115.37 229 ASP A C 1
ATOM 1613 O O . ASP A 1 229 ? 155.028 220.063 145.459 1.00 115.37 229 ASP A O 1
ATOM 1618 N N . PHE A 1 230 ? 157.078 219.120 145.117 1.00 106.93 230 PHE A N 1
ATOM 1619 C CA . PHE A 1 230 ? 157.114 218.484 146.459 1.00 106.93 230 PHE A CA 1
ATOM 1620 C C . PHE A 1 230 ? 156.968 219.566 147.531 1.00 106.93 230 PHE A C 1
ATOM 1621 O O . PHE A 1 230 ? 156.192 219.371 148.484 1.00 106.93 230 PHE A O 1
ATOM 1629 N N . VAL A 1 231 ? 157.688 220.677 147.370 1.00 105.65 231 VAL A N 1
ATOM 1630 C CA . VAL A 1 231 ? 157.624 221.777 148.376 1.00 105.65 231 VAL A CA 1
ATOM 1631 C C . VAL A 1 231 ? 156.167 222.230 148.501 1.00 105.65 231 VAL A C 1
ATOM 1632 O O . VAL A 1 231 ? 155.675 222.329 149.642 1.00 105.65 231 VAL A O 1
ATOM 1636 N N . GLU A 1 232 ? 155.499 222.465 147.370 1.00 107.99 232 GLU A N 1
ATOM 1637 C CA . GLU A 1 232 ? 154.102 222.973 147.408 1.00 107.99 232 GLU A CA 1
ATOM 1638 C C . GLU A 1 232 ? 153.221 221.978 148.167 1.00 107.99 232 GLU A C 1
ATOM 1639 O O . GLU A 1 232 ? 152.413 222.423 149.003 1.00 107.99 232 GLU A O 1
ATOM 1645 N N . ALA A 1 233 ? 153.386 220.682 147.896 1.00 103.55 233 ALA A N 1
ATOM 1646 C CA . ALA A 1 233 ? 152.535 219.663 148.548 1.00 103.55 233 ALA A CA 1
ATOM 1647 C C . ALA A 1 233 ? 152.651 219.793 150.069 1.00 103.55 233 ALA A C 1
ATOM 1648 O O . ALA A 1 233 ? 151.602 219.835 150.738 1.00 103.55 233 ALA A O 1
ATOM 1650 N N . GLN A 1 234 ? 153.877 219.869 150.591 1.00 101.18 234 GLN A N 1
ATOM 1651 C CA . GLN A 1 234 ? 154.062 219.932 152.064 1.00 101.18 234 GLN A CA 1
ATOM 1652 C C . GLN A 1 234 ? 153.347 221.177 152.594 1.00 101.18 234 GLN A C 1
ATOM 1653 O O . GLN A 1 234 ? 152.666 221.071 153.628 1.00 101.18 234 GLN A O 1
ATOM 1659 N N . MET A 1 235 ? 153.480 222.304 151.894 1.00 101.88 235 MET A N 1
ATOM 1660 C CA . MET A 1 235 ? 152.859 223.566 152.372 1.00 101.88 235 MET A CA 1
ATOM 1661 C C . MET A 1 235 ? 151.353 223.344 152.528 1.00 101.88 235 MET A C 1
ATOM 1662 O O . MET A 1 235 ? 150.815 223.673 153.601 1.00 101.88 235 MET A O 1
ATOM 1667 N N . THR A 1 236 ? 150.709 222.778 151.505 1.00 98.16 236 THR A N 1
ATOM 1668 C CA . THR A 1 236 ? 149.242 222.551 151.560 1.00 98.16 236 THR A CA 1
ATOM 1669 C C . THR A 1 236 ? 148.921 221.646 152.753 1.00 98.16 236 THR A C 1
ATOM 1670 O O . THR A 1 236 ? 147.989 221.977 153.506 1.00 98.16 236 THR A O 1
ATOM 1674 N N . TYR A 1 237 ? 149.685 220.567 152.928 1.00 95.27 237 TYR A N 1
ATOM 1675 C CA . TYR A 1 237 ? 149.416 219.613 154.033 1.00 95.27 237 TYR A CA 1
ATOM 1676 C C . TYR A 1 237 ? 149.419 220.365 155.364 1.00 95.27 237 TYR A C 1
ATOM 1677 O O . TYR A 1 237 ? 148.439 220.239 156.124 1.00 95.27 237 TYR A O 1
ATOM 1686 N N . TYR A 1 238 ? 150.470 221.144 155.625 1.00 93.50 238 TYR A N 1
ATOM 1687 C CA . TYR A 1 238 ? 150.584 221.846 156.931 1.00 93.50 238 TYR A CA 1
ATOM 1688 C C . TYR A 1 238 ? 149.453 222.868 157.076 1.00 93.50 238 TYR A C 1
ATOM 1689 O O . TYR A 1 238 ? 148.883 222.973 158.175 1.00 93.50 238 TYR A O 1
ATOM 1698 N N . ALA A 1 239 ? 149.130 223.581 155.998 1.00 97.14 239 ALA A N 1
ATOM 1699 C CA . ALA A 1 239 ? 148.059 224.600 156.057 1.00 97.14 239 ALA A CA 1
ATOM 1700 C C . ALA A 1 239 ? 146.743 223.938 156.473 1.00 97.14 239 ALA A C 1
ATOM 1701 O O . ALA A 1 239 ? 146.095 224.445 157.407 1.00 97.14 239 ALA A O 1
ATOM 1703 N N . GLN A 1 240 ? 146.371 222.842 155.808 1.00 103.60 240 GLN A N 1
ATOM 1704 C CA . GLN A 1 240 ? 145.080 222.173 156.114 1.00 103.60 240 GLN A CA 1
ATOM 1705 C C . GLN A 1 240 ? 145.086 221.735 157.579 1.00 103.60 240 GLN A C 1
ATOM 1706 O O . GLN A 1 240 ? 144.110 222.039 158.291 1.00 103.60 240 GLN A O 1
ATOM 1712 N N . CYS A 1 241 ? 146.158 221.070 158.015 1.00 99.47 241 CYS A N 1
ATOM 1713 C CA . CYS A 1 241 ? 146.207 220.549 159.406 1.00 99.47 241 CYS A CA 1
ATOM 1714 C C . CYS A 1 241 ? 146.076 221.711 160.394 1.00 99.47 241 CYS A C 1
ATOM 1715 O O . CYS A 1 241 ? 145.345 221.561 161.387 1.00 99.47 241 CYS A O 1
ATOM 1718 N N . TYR A 1 242 ? 146.754 222.826 160.123 1.00 103.07 242 TYR A N 1
ATOM 1719 C CA . TYR A 1 242 ? 146.721 223.980 161.055 1.00 103.07 242 TYR A CA 1
ATOM 1720 C C . TYR A 1 242 ? 145.271 224.424 161.251 1.00 103.07 242 TYR A C 1
ATOM 1721 O O . TYR A 1 242 ? 144.848 224.597 162.407 1.00 103.07 242 TYR A O 1
ATOM 1730 N N . GLN A 1 243 ? 144.532 224.582 160.152 1.00 107.97 243 GLN A N 1
ATOM 1731 C CA . GLN A 1 243 ? 143.129 225.061 160.249 1.00 107.97 243 GLN A CA 1
ATOM 1732 C C . GLN A 1 243 ? 142.314 224.051 161.061 1.00 107.97 243 GLN A C 1
ATOM 1733 O O . GLN A 1 243 ? 141.534 224.484 161.929 1.00 107.97 243 GLN A O 1
ATOM 1739 N N . TYR A 1 244 ? 142.509 222.758 160.799 1.00 106.85 244 TYR A N 1
ATOM 1740 C CA . TYR A 1 244 ? 141.764 221.708 161.538 1.00 106.85 244 TYR A CA 1
ATOM 1741 C C . TYR A 1 244 ? 142.012 221.887 163.037 1.00 106.85 244 TYR A C 1
ATOM 1742 O O . TYR A 1 244 ? 141.038 221.883 163.813 1.00 106.85 244 TYR A O 1
ATOM 1751 N N . MET A 1 245 ? 143.279 222.056 163.425 1.00 105.37 245 MET A N 1
ATOM 1752 C CA . MET A 1 245 ? 143.629 222.202 164.862 1.00 105.37 245 MET A CA 1
ATOM 1753 C C . MET A 1 245 ? 142.932 223.443 165.424 1.00 105.37 245 MET A C 1
ATOM 1754 O O . MET A 1 245 ? 142.379 223.357 166.536 1.00 105.37 245 MET A O 1
ATOM 1759 N N . LEU A 1 246 ? 142.951 224.548 164.675 1.00 109.12 246 LEU A N 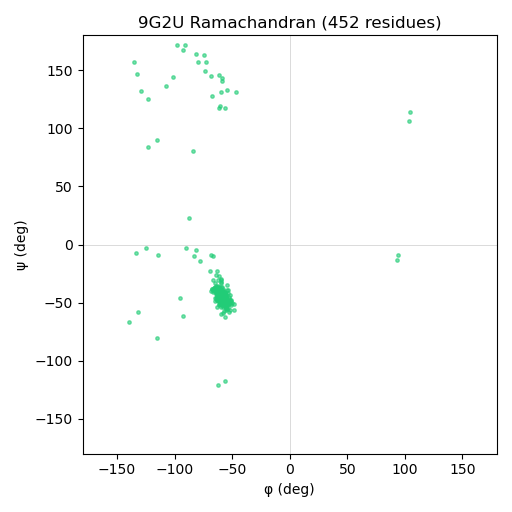1
ATOM 1760 C CA . LEU A 1 246 ? 142.308 225.801 165.148 1.00 109.12 246 LEU A CA 1
ATOM 1761 C C . LEU A 1 246 ? 140.843 225.506 165.475 1.00 109.12 246 LEU A C 1
ATOM 1762 O O . LEU A 1 246 ? 140.387 225.911 166.560 1.00 109.12 246 LEU A O 1
ATOM 1767 N N . ASP A 1 247 ? 140.148 224.808 164.576 1.00 116.27 247 ASP A N 1
ATOM 1768 C CA . ASP A 1 247 ? 138.707 224.514 164.785 1.00 116.27 247 ASP A CA 1
ATOM 1769 C C . ASP A 1 247 ? 138.533 223.739 166.094 1.00 116.27 247 ASP A C 1
ATOM 1770 O O . ASP A 1 247 ? 137.656 224.119 166.889 1.00 116.27 247 ASP A O 1
ATOM 1775 N N . LEU A 1 248 ? 139.348 222.704 166.308 1.00 112.28 248 LEU A N 1
ATOM 1776 C CA . LEU A 1 248 ? 139.192 221.870 167.527 1.00 112.28 248 LEU A CA 1
ATOM 1777 C C . LEU A 1 248 ? 139.310 222.781 168.749 1.00 112.28 248 LEU A C 1
ATOM 1778 O O . LEU A 1 248 ? 138.484 222.645 169.666 1.00 112.28 248 LEU A O 1
ATOM 1783 N N . GLN A 1 249 ? 140.286 223.691 168.737 1.00 118.30 249 GLN A N 1
ATOM 1784 C CA . GLN A 1 249 ? 140.501 224.594 169.898 1.00 118.30 249 GLN A CA 1
ATOM 1785 C C . GLN A 1 249 ? 139.205 225.363 170.168 1.00 118.30 249 GLN A C 1
ATOM 1786 O O . GLN A 1 249 ? 138.758 225.378 171.331 1.00 118.30 249 GLN A O 1
ATOM 1792 N N . LYS A 1 250 ? 138.612 225.944 169.123 1.00 120.50 250 LYS A N 1
ATOM 1793 C CA . LYS A 1 250 ? 137.359 226.725 169.291 1.00 120.50 250 LYS A CA 1
ATOM 1794 C C . LYS A 1 250 ? 136.276 225.817 169.878 1.00 120.50 250 LYS A C 1
ATOM 1795 O O . LYS A 1 250 ? 135.666 226.212 170.884 1.00 120.50 250 LYS A O 1
ATOM 1801 N N . GLN A 1 251 ? 136.066 224.640 169.283 1.00 121.47 251 GLN A N 1
ATOM 1802 C CA . GLN A 1 251 ? 134.983 223.733 169.745 1.00 121.47 251 GLN A CA 1
ATOM 1803 C C . GLN A 1 251 ? 135.223 223.341 171.206 1.00 121.47 251 GLN A C 1
ATOM 1804 O O . GLN A 1 251 ? 134.282 223.472 172.010 1.00 121.47 251 GLN A O 1
ATOM 1810 N N . LEU A 1 252 ? 136.436 222.889 171.532 1.00 116.39 252 LEU A N 1
ATOM 1811 C CA . LEU A 1 252 ? 136.723 222.423 172.913 1.00 116.39 252 LEU A CA 1
ATOM 1812 C C . LEU A 1 252 ? 136.467 223.578 173.882 1.00 116.39 252 LEU A C 1
ATOM 1813 O O . LEU A 1 252 ? 135.812 223.349 174.914 1.00 116.39 252 LEU A O 1
ATOM 1818 N N . LEU B 1 11 ? 153.043 181.588 209.615 1.00 117.50 11 LEU B N 1
ATOM 1819 C CA . LEU B 1 11 ? 153.696 180.281 209.342 1.00 117.50 11 LEU B CA 1
ATOM 1820 C C . LEU B 1 11 ? 152.655 179.331 208.744 1.00 117.50 11 LEU B C 1
ATOM 1821 O O . LEU B 1 11 ? 152.230 179.560 207.592 1.00 117.50 11 LEU B O 1
ATOM 1826 N N . ALA B 1 12 ? 152.249 178.316 209.509 1.00 130.46 12 ALA B N 1
ATOM 1827 C CA . ALA B 1 12 ? 151.204 177.382 209.034 1.00 130.46 12 ALA B CA 1
ATOM 1828 C C . ALA B 1 12 ? 149.911 178.166 208.804 1.00 130.46 12 ALA B C 1
ATOM 1829 O O . ALA B 1 12 ? 149.129 177.781 207.914 1.00 130.46 12 ALA B O 1
ATOM 1831 N N . ALA B 1 13 ? 149.705 179.230 209.584 1.00 133.78 13 ALA B N 1
ATOM 1832 C CA . ALA B 1 13 ? 148.488 180.057 209.436 1.00 133.78 13 ALA B CA 1
ATOM 1833 C C . ALA B 1 13 ? 148.380 180.527 207.984 1.00 133.78 13 ALA B C 1
ATOM 1834 O O . ALA B 1 13 ? 147.272 180.460 207.421 1.00 133.78 13 ALA B O 1
ATOM 1836 N N . ASP B 1 14 ? 149.499 180.965 207.403 1.00 137.60 14 ASP B N 1
ATOM 1837 C CA . ASP B 1 14 ? 149.477 181.487 206.014 1.00 137.60 14 ASP B CA 1
ATOM 1838 C C . ASP B 1 14 ? 148.865 180.419 205.106 1.00 137.60 14 ASP B C 1
ATOM 1839 O O . ASP B 1 14 ? 147.913 180.738 204.365 1.00 137.60 14 ASP B O 1
ATOM 1844 N N . ALA B 1 15 ? 149.379 179.191 205.190 1.00 138.44 15 ALA B N 1
ATOM 1845 C CA . ALA B 1 15 ? 148.873 178.105 204.322 1.00 138.44 15 ALA B CA 1
ATOM 1846 C C . ALA B 1 15 ? 147.381 177.898 204.586 1.00 138.44 15 ALA B C 1
ATOM 1847 O O . ALA B 1 15 ? 146.608 177.848 203.611 1.00 138.44 15 ALA B O 1
ATOM 1849 N N . GLY B 1 16 ? 146.994 177.807 205.861 1.00 140.37 16 GLY B N 1
ATOM 1850 C CA . GLY B 1 16 ? 145.583 177.543 206.196 1.00 140.37 16 GLY B CA 1
ATOM 1851 C C . GLY B 1 16 ? 144.666 178.569 205.557 1.00 140.37 16 GLY B C 1
ATOM 1852 O O . GLY B 1 16 ? 143.651 178.163 204.955 1.00 140.37 16 GLY B O 1
ATOM 1853 N N . THR B 1 17 ? 145.019 179.852 205.665 1.00 144.01 17 THR B N 1
ATOM 1854 C CA . THR B 1 17 ? 144.148 180.923 205.117 1.00 144.01 17 THR B CA 1
ATOM 1855 C C . THR B 1 17 ? 143.957 180.679 203.619 1.00 144.01 17 THR B C 1
ATOM 1856 O O . THR B 1 17 ? 142.798 180.705 203.157 1.00 144.01 17 THR B O 1
ATOM 1860 N N . PHE B 1 18 ? 145.053 180.422 202.902 1.00 147.17 18 PHE B N 1
ATOM 1861 C CA . PHE B 1 18 ? 144.967 180.199 201.437 1.00 147.17 18 PHE B CA 1
ATOM 1862 C C . PHE B 1 18 ? 143.997 179.050 201.159 1.00 147.17 18 PHE B C 1
ATOM 1863 O O . PHE B 1 18 ? 143.104 179.208 200.303 1.00 147.17 18 PHE B O 1
ATOM 1871 N N . LEU B 1 19 ? 144.156 177.939 201.880 1.00 148.29 19 LEU B N 1
ATOM 1872 C CA . LEU B 1 19 ? 143.304 176.751 201.620 1.00 148.29 19 LEU B CA 1
ATOM 1873 C C . LEU B 1 19 ? 141.834 177.159 201.717 1.00 148.29 19 LEU B C 1
ATOM 1874 O O . LEU B 1 19 ? 141.095 176.935 200.740 1.00 148.29 19 LEU B O 1
ATOM 1879 N N . SER B 1 20 ? 141.440 177.768 202.836 1.00 150.52 20 SER B N 1
ATOM 1880 C CA . SER B 1 20 ? 140.008 178.109 203.031 1.00 150.52 20 SER B CA 1
ATOM 1881 C C . SER B 1 20 ? 139.506 178.932 201.844 1.00 150.52 20 SER B C 1
ATOM 1882 O O . SER B 1 20 ? 138.467 178.558 201.263 1.00 150.52 20 SER B O 1
ATOM 1885 N N . ARG B 1 21 ? 140.236 179.988 201.483 1.00 156.80 21 ARG B N 1
ATOM 1886 C CA . ARG B 1 21 ? 139.761 180.891 200.401 1.00 156.80 21 ARG B CA 1
ATOM 1887 C C . ARG B 1 21 ? 139.563 180.104 199.103 1.00 156.80 21 ARG B C 1
ATOM 1888 O O . ARG B 1 21 ? 138.457 180.183 198.530 1.00 156.80 21 ARG B O 1
ATOM 1896 N N . ALA B 1 22 ? 140.577 179.352 198.672 1.00 152.87 22 ALA B N 1
ATOM 1897 C CA . ALA B 1 22 ? 140.478 178.653 197.369 1.00 152.87 22 ALA B CA 1
ATOM 1898 C C . ALA B 1 22 ? 139.291 177.687 197.372 1.00 152.87 22 ALA B C 1
ATOM 1899 O O . ALA B 1 22 ? 138.523 177.698 196.391 1.00 152.87 22 ALA B O 1
ATOM 1901 N N . VAL B 1 23 ? 139.142 176.890 198.431 1.00 150.53 23 VAL B N 1
ATOM 1902 C CA . VAL B 1 23 ? 138.065 175.857 198.436 1.00 150.53 23 VAL B CA 1
ATOM 1903 C C . VAL B 1 23 ? 136.716 176.551 198.232 1.00 150.53 23 VAL B C 1
ATOM 1904 O O . VAL B 1 23 ? 135.970 176.136 197.325 1.00 150.53 23 VAL B O 1
ATOM 1908 N N . GLN B 1 24 ? 136.433 177.584 199.026 1.00 158.39 24 GLN B N 1
ATOM 1909 C CA . GLN B 1 24 ? 135.116 178.263 198.931 1.00 158.39 24 GLN B CA 1
ATOM 1910 C C . GLN B 1 24 ? 134.944 178.793 197.507 1.00 158.39 24 GLN B C 1
ATOM 1911 O O . GLN B 1 24 ? 133.856 178.602 196.934 1.00 158.39 24 GLN B O 1
ATOM 1917 N N . PHE B 1 25 ? 135.992 179.408 196.955 1.00 155.97 25 PHE B N 1
ATOM 1918 C CA . PHE B 1 25 ? 135.896 180.012 195.601 1.00 155.97 25 PHE B CA 1
ATOM 1919 C C . PHE B 1 25 ? 135.520 178.935 194.581 1.00 155.97 25 PHE B C 1
ATOM 1920 O O . PHE B 1 25 ? 134.638 179.186 193.740 1.00 155.97 25 PHE B O 1
ATOM 1928 N N . THR B 1 26 ? 136.170 177.774 194.663 1.00 156.40 26 THR B N 1
ATOM 1929 C CA . THR B 1 26 ? 135.902 176.682 193.693 1.00 156.40 26 THR B CA 1
ATOM 1930 C C . THR B 1 26 ? 134.433 176.266 193.789 1.00 156.40 26 THR B C 1
ATOM 1931 O O . THR B 1 26 ? 133.802 176.085 192.734 1.00 156.40 26 THR B O 1
ATOM 1935 N N . GLU B 1 27 ? 133.916 176.127 195.012 1.00 158.95 27 GLU B N 1
ATOM 1936 C CA . GLU B 1 27 ? 132.506 175.701 195.204 1.00 158.95 27 GLU B CA 1
ATOM 1937 C C . GLU B 1 27 ? 131.583 176.711 194.518 1.00 158.95 27 GLU B C 1
ATOM 1938 O O . GLU B 1 27 ? 130.640 176.279 193.827 1.00 158.95 27 GLU B O 1
ATOM 1944 N N . GLU B 1 28 ? 131.849 178.004 194.710 1.00 160.68 28 GLU B N 1
ATOM 1945 C CA . GLU B 1 28 ? 131.026 179.061 194.067 1.00 160.68 28 GLU B CA 1
ATOM 1946 C C . GLU B 1 28 ? 131.163 178.937 192.549 1.00 160.68 28 GLU B C 1
ATOM 1947 O O . GLU B 1 28 ? 130.130 178.998 191.857 1.00 160.68 28 GLU B O 1
ATOM 1953 N N . LYS B 1 29 ? 132.391 178.755 192.060 1.00 154.59 29 LYS B N 1
ATOM 1954 C CA . LYS B 1 29 ? 132.616 178.592 190.600 1.00 154.59 29 LYS B CA 1
ATOM 1955 C C . LYS B 1 29 ? 131.805 177.392 190.106 1.00 154.59 29 LYS B C 1
ATOM 1956 O O . LYS B 1 29 ? 131.154 177.513 189.052 1.00 154.59 29 LYS B O 1
ATOM 1962 N N . LEU B 1 30 ? 131.835 176.287 190.853 1.00 153.11 30 LEU B N 1
ATOM 1963 C CA . LEU B 1 30 ? 131.084 175.066 190.460 1.00 153.11 30 LEU B CA 1
ATOM 1964 C C . LEU B 1 30 ? 129.588 175.385 190.472 1.00 153.11 30 LEU B C 1
ATOM 1965 O O . LEU B 1 30 ? 128.835 174.720 189.736 1.00 153.11 30 LEU B O 1
ATOM 1970 N N . GLY B 1 31 ? 129.182 176.370 191.276 1.00 154.79 31 GLY B N 1
ATOM 1971 C CA . GLY B 1 31 ? 127.758 176.740 191.369 1.00 154.79 31 GLY B CA 1
ATOM 1972 C C . GLY B 1 31 ? 127.083 175.998 192.505 1.00 154.79 31 GLY B C 1
ATOM 1973 O O . GLY B 1 31 ? 125.962 176.389 192.884 1.00 154.79 31 GLY B O 1
ATOM 1974 N N . GLN B 1 32 ? 127.746 174.970 193.038 1.00 158.61 32 GLN B N 1
ATOM 1975 C CA . GLN B 1 32 ? 127.189 174.222 194.195 1.00 158.61 32 GLN B CA 1
ATOM 1976 C C . GLN B 1 32 ? 127.057 175.179 195.383 1.00 158.61 32 GLN B C 1
ATOM 1977 O O . GLN B 1 32 ? 126.062 175.066 196.125 1.00 158.61 32 GLN B O 1
ATOM 1983 N N . ALA B 1 33 ? 128.025 176.085 195.548 1.00 163.49 33 ALA B N 1
ATOM 1984 C CA . ALA B 1 33 ? 127.983 177.053 196.668 1.00 163.49 33 ALA B CA 1
ATOM 1985 C C . ALA B 1 33 ? 127.493 178.413 196.162 1.00 163.49 33 ALA B C 1
ATOM 1986 O O . ALA B 1 33 ? 127.831 178.772 195.018 1.00 163.49 33 ALA B O 1
ATOM 1988 N N . GLU B 1 34 ? 126.727 179.132 196.986 1.00 167.78 34 GLU B N 1
ATOM 1989 C CA . GLU B 1 34 ? 126.237 180.484 196.605 1.00 167.78 34 GLU B CA 1
ATOM 1990 C C . GLU B 1 34 ? 127.348 181.507 196.864 1.00 167.78 34 GLU B C 1
ATOM 1991 O O . GLU B 1 34 ? 128.297 181.169 197.595 1.00 167.78 34 GLU B O 1
ATOM 1997 N N . LYS B 1 35 ? 127.227 182.708 196.291 1.00 169.81 35 LYS B N 1
ATOM 1998 C CA . LYS B 1 35 ? 128.292 183.735 196.437 1.00 169.81 35 LYS B CA 1
ATOM 1999 C C . LYS B 1 35 ? 127.698 185.009 197.046 1.00 169.81 35 LYS B C 1
ATOM 2000 O O . LYS B 1 35 ? 126.724 185.533 196.474 1.00 169.81 35 LYS B O 1
ATOM 2006 N N . THR B 1 36 ? 128.267 185.485 198.158 1.00 172.95 36 THR B N 1
ATOM 2007 C CA . THR B 1 36 ? 127.795 186.752 198.777 1.00 172.95 36 THR B CA 1
ATOM 2008 C C . THR B 1 36 ? 128.133 187.914 197.839 1.00 172.95 36 THR B C 1
ATOM 2009 O O . THR B 1 36 ? 129.308 188.025 197.451 1.00 172.95 36 THR B O 1
ATOM 2013 N N . GLU B 1 37 ? 127.148 188.748 197.502 1.00 178.84 37 GLU B N 1
ATOM 2014 C CA . GLU B 1 37 ? 127.383 189.846 196.526 1.00 178.84 37 GLU B CA 1
ATOM 2015 C C . GLU B 1 37 ? 127.767 191.132 197.264 1.00 178.84 37 GLU B C 1
ATOM 2016 O O . GLU B 1 37 ? 127.595 191.178 198.497 1.00 178.84 37 GLU B O 1
ATOM 2022 N N . LEU B 1 38 ? 128.267 192.132 196.531 1.00 173.51 38 LEU B N 1
ATOM 2023 C CA . LEU B 1 38 ? 128.687 193.417 197.152 1.00 173.51 38 LEU B CA 1
ATOM 2024 C C . LEU B 1 38 ? 127.563 194.444 196.993 1.00 173.51 38 LEU B C 1
ATOM 2025 O O . LEU B 1 38 ? 126.595 194.149 196.267 1.00 173.51 38 LEU B O 1
ATOM 2030 N N . ASP B 1 39 ? 127.695 195.602 197.648 1.00 176.14 39 ASP B N 1
ATOM 2031 C CA . ASP B 1 39 ? 126.668 196.674 197.537 1.00 176.14 39 ASP B CA 1
ATOM 2032 C C . ASP B 1 39 ? 126.784 197.331 196.158 1.00 176.14 39 ASP B C 1
ATOM 2033 O O . ASP B 1 39 ? 127.908 197.378 195.619 1.00 176.14 39 ASP B O 1
ATOM 2038 N N . ALA B 1 40 ? 125.669 197.826 195.618 1.00 172.61 40 ALA B N 1
ATOM 2039 C CA . ALA B 1 40 ? 125.679 198.411 194.257 1.00 172.61 40 ALA B CA 1
ATOM 2040 C C . ALA B 1 40 ? 126.647 199.595 194.198 1.00 172.61 40 ALA B C 1
ATOM 2041 O O . ALA B 1 40 ? 127.388 199.697 193.204 1.00 172.61 40 ALA B O 1
ATOM 2043 N N . HIS B 1 41 ? 126.642 200.451 195.222 1.00 172.05 41 HIS B N 1
ATOM 2044 C CA . HIS B 1 41 ? 127.496 201.668 195.186 1.00 172.05 41 HIS B CA 1
ATOM 2045 C C . HIS B 1 41 ? 128.953 201.255 194.960 1.00 172.05 41 HIS B C 1
ATOM 2046 O O . HIS B 1 41 ? 129.590 201.760 194.011 1.00 172.05 41 HIS B O 1
ATOM 2053 N N . LEU B 1 42 ? 129.457 200.340 195.791 1.00 170.74 42 LEU B N 1
ATOM 2054 C CA . LEU B 1 42 ? 130.873 199.904 195.676 1.00 170.74 42 LEU B CA 1
ATOM 2055 C C . LEU B 1 42 ? 131.084 199.265 194.301 1.00 170.74 42 LEU B C 1
ATOM 2056 O O . LEU B 1 42 ? 132.097 199.582 193.653 1.00 170.74 42 LEU B O 1
ATOM 2061 N N . GLU B 1 43 ? 130.150 198.414 193.875 1.00 170.64 43 GLU B N 1
ATOM 2062 C CA . GLU B 1 43 ? 130.286 197.726 192.565 1.00 170.64 43 GLU B CA 1
ATOM 2063 C C . GLU B 1 43 ? 130.432 198.778 191.462 1.00 170.64 43 GLU B C 1
ATOM 2064 O O . GLU B 1 43 ? 131.360 198.648 190.639 1.00 170.64 43 GLU B O 1
ATOM 2070 N N . ASN B 1 44 ? 129.562 199.789 191.467 1.00 167.08 44 ASN B N 1
ATOM 2071 C CA . ASN B 1 44 ? 129.604 200.842 190.421 1.00 167.08 44 ASN B CA 1
ATOM 2072 C C . ASN B 1 44 ? 130.980 201.511 190.451 1.00 167.08 44 ASN B C 1
ATOM 2073 O O . ASN B 1 44 ? 131.608 201.619 189.380 1.00 167.08 44 ASN B O 1
ATOM 2078 N N . LEU B 1 45 ? 131.436 201.920 191.636 1.00 164.15 45 LEU B N 1
ATOM 2079 C CA . LEU B 1 45 ? 132.728 202.647 191.740 1.00 164.15 45 LEU B CA 1
ATOM 2080 C C . LEU B 1 45 ? 133.850 201.771 191.175 1.00 164.15 45 LEU B C 1
ATOM 2081 O O . LEU B 1 45 ? 134.643 202.282 190.364 1.00 164.15 45 LEU B O 1
ATOM 2086 N N . LEU B 1 46 ? 133.899 200.499 191.577 1.00 161.74 46 LEU B N 1
ATOM 2087 C CA . LEU B 1 46 ? 134.990 199.599 191.122 1.00 161.74 46 LEU B CA 1
ATOM 2088 C C . LEU B 1 46 ? 134.978 199.536 189.593 1.00 161.74 46 LEU B C 1
ATOM 2089 O O . LEU B 1 46 ? 136.059 199.670 188.988 1.00 161.74 46 LEU B O 1
ATOM 2094 N N . SER B 1 47 ? 133.796 199.358 188.999 1.00 156.26 47 SER B N 1
ATOM 2095 C CA . SER B 1 47 ? 133.691 199.245 187.521 1.00 156.26 47 SER B CA 1
ATOM 2096 C C . SER B 1 47 ? 134.203 200.528 186.861 1.00 156.26 47 SER B C 1
ATOM 2097 O O . SER B 1 47 ? 134.979 200.424 185.891 1.00 156.26 47 SER B O 1
ATOM 2100 N N . LYS B 1 48 ? 133.788 201.687 187.378 1.00 155.14 48 LYS B N 1
ATOM 2101 C CA . LYS B 1 48 ? 134.203 202.982 186.779 1.00 155.14 48 LYS B CA 1
ATOM 2102 C C . LYS B 1 48 ? 135.732 203.058 186.764 1.00 155.14 48 LYS B C 1
ATOM 2103 O O . LYS B 1 48 ? 136.299 203.354 185.694 1.00 155.14 48 LYS B O 1
ATOM 2109 N N . ALA B 1 49 ? 136.369 202.774 187.901 1.00 149.31 49 ALA B N 1
ATOM 2110 C CA . ALA B 1 49 ? 137.842 202.884 187.988 1.00 149.31 49 ALA B CA 1
ATOM 2111 C C . ALA B 1 49 ? 138.485 201.960 186.952 1.00 149.31 49 ALA B C 1
ATOM 2112 O O . ALA B 1 49 ? 139.400 202.414 186.239 1.00 149.31 49 ALA B O 1
ATOM 2114 N N . GLU B 1 50 ? 138.016 200.715 186.869 1.00 146.84 50 GLU B N 1
ATOM 2115 C CA . GLU B 1 50 ? 138.645 199.745 185.938 1.00 146.84 50 GLU B CA 1
ATOM 2116 C C . GLU B 1 50 ? 138.573 200.308 184.518 1.00 146.84 50 GLU B C 1
ATOM 2117 O O . GLU B 1 50 ? 139.618 200.339 183.841 1.00 146.84 50 GLU B O 1
ATOM 2123 N N . CYS B 1 51 ? 137.391 200.770 184.105 1.00 142.82 51 CYS B N 1
ATOM 2124 C CA . CYS B 1 51 ? 137.216 201.298 182.727 1.00 142.82 51 CYS B CA 1
ATOM 2125 C C . CYS B 1 51 ? 138.204 202.442 182.487 1.00 142.82 51 CYS B C 1
ATOM 2126 O O . CYS B 1 51 ? 138.863 202.440 181.430 1.00 142.82 51 CYS B O 1
ATOM 2129 N N . THR B 1 52 ? 138.309 203.369 183.441 1.00 134.83 52 THR B N 1
ATOM 2130 C CA . THR B 1 52 ? 139.196 204.544 183.252 1.00 134.83 52 THR B CA 1
ATOM 2131 C C . THR B 1 52 ? 140.605 204.057 182.910 1.00 134.83 52 THR B C 1
ATOM 2132 O O . THR B 1 52 ? 141.139 204.489 181.874 1.00 134.83 52 THR B O 1
ATOM 2136 N N . LYS B 1 53 ? 141.162 203.160 183.725 1.00 133.24 53 LYS B N 1
ATOM 2137 C CA . LYS B 1 53 ? 142.560 202.711 183.496 1.00 133.24 53 LYS B CA 1
ATOM 2138 C C . LYS B 1 53 ? 142.662 202.069 182.112 1.00 133.24 53 LYS B C 1
ATOM 2139 O O . LYS B 1 53 ? 143.585 202.437 181.364 1.00 133.24 53 LYS B O 1
ATOM 2145 N N . ILE B 1 54 ? 141.741 201.162 181.781 1.00 130.68 54 ILE B N 1
ATOM 2146 C CA . ILE B 1 54 ? 141.843 200.433 180.483 1.00 130.68 54 ILE B CA 1
ATOM 2147 C C . ILE B 1 54 ? 141.926 201.458 179.349 1.00 130.68 54 ILE B C 1
ATOM 2148 O O . ILE B 1 54 ? 142.898 201.402 178.568 1.00 130.68 54 ILE B O 1
ATOM 2153 N N . TRP B 1 55 ? 140.963 202.378 179.286 1.00 124.63 55 TRP B N 1
ATOM 2154 C CA . TRP B 1 55 ? 140.933 203.355 178.166 1.00 124.63 55 TRP B CA 1
ATOM 2155 C C . TRP B 1 55 ? 142.167 204.260 178.220 1.00 124.63 55 TRP B C 1
ATOM 2156 O O . TRP B 1 55 ? 142.798 204.452 177.164 1.00 124.63 55 TRP B O 1
ATOM 2167 N N . THR B 1 56 ? 142.507 204.779 179.402 1.00 127.01 56 THR B N 1
ATOM 2168 C CA . THR B 1 56 ? 143.643 205.733 179.503 1.00 127.01 56 THR B CA 1
ATOM 2169 C C . THR B 1 56 ? 144.909 205.049 178.985 1.00 127.01 56 THR B C 1
ATOM 2170 O O . THR B 1 56 ? 145.663 205.691 178.230 1.00 127.01 56 THR B O 1
ATOM 2174 N N . GLU B 1 57 ? 145.109 203.786 179.355 1.00 129.17 57 GLU B N 1
ATOM 2175 C CA . GLU B 1 57 ? 146.320 203.048 178.921 1.00 129.17 57 GLU B CA 1
ATOM 2176 C C . GLU B 1 57 ? 146.401 203.083 177.394 1.00 129.17 57 GLU B C 1
ATOM 2177 O O . GLU B 1 57 ? 147.464 203.470 176.869 1.00 129.17 57 GLU B O 1
ATOM 2183 N N . LYS B 1 58 ? 145.309 202.729 176.713 1.00 124.09 58 LYS B N 1
ATOM 2184 C CA . LYS B 1 58 ? 145.331 202.658 175.228 1.00 124.09 58 LYS B CA 1
ATOM 2185 C C . LYS B 1 58 ? 145.673 204.028 174.640 1.00 124.09 58 LYS B C 1
ATOM 2186 O O . LYS B 1 58 ? 146.574 204.090 173.781 1.00 124.09 58 LYS B O 1
ATOM 2192 N N . ILE B 1 59 ? 144.989 205.082 175.091 1.00 122.77 59 ILE B N 1
ATOM 2193 C CA . ILE B 1 59 ? 145.198 206.431 174.484 1.00 122.77 59 ILE B CA 1
ATOM 2194 C C . ILE B 1 59 ? 146.674 206.821 174.605 1.00 122.77 59 ILE B C 1
ATOM 2195 O O . ILE B 1 59 ? 147.264 207.209 173.578 1.00 122.77 59 ILE B O 1
ATOM 2200 N N . MET B 1 60 ? 147.255 206.695 175.799 1.00 130.54 60 MET B N 1
ATOM 2201 C CA . MET B 1 60 ? 148.657 207.147 176.002 1.00 130.54 60 MET B CA 1
ATOM 2202 C C . MET B 1 60 ? 149.587 206.369 175.067 1.00 130.54 60 MET B C 1
ATOM 2203 O O . MET B 1 60 ? 150.427 207.009 174.408 1.00 130.54 60 MET B O 1
ATOM 2208 N N . LYS B 1 61 ? 149.426 205.048 174.992 1.00 129.84 61 LYS B N 1
ATOM 2209 C CA . LYS B 1 61 ? 150.353 204.226 174.170 1.00 129.84 61 LYS B CA 1
ATOM 2210 C C . LYS B 1 61 ? 150.304 204.688 172.710 1.00 129.84 61 LYS B C 1
ATOM 2211 O O . LYS B 1 61 ? 151.384 204.868 172.114 1.00 129.84 61 LYS B O 1
ATOM 2217 N N . GLN B 1 62 ? 149.103 204.876 172.158 1.00 126.72 62 GLN B N 1
ATOM 2218 C CA . GLN B 1 62 ? 148.989 205.252 170.723 1.00 126.72 62 GLN B CA 1
ATOM 2219 C C . GLN B 1 62 ? 149.628 206.628 170.511 1.00 126.72 62 GLN B C 1
ATOM 2220 O O . GLN B 1 62 ? 150.283 206.819 169.470 1.00 126.72 62 GLN B O 1
ATOM 2226 N N . THR B 1 63 ? 149.459 207.541 171.470 1.00 126.43 63 THR B N 1
ATOM 2227 C CA . THR B 1 63 ? 150.061 208.894 171.354 1.00 126.43 63 THR B CA 1
ATOM 2228 C C . THR B 1 63 ? 151.574 208.753 171.175 1.00 126.43 63 THR B C 1
ATOM 2229 O O . THR B 1 63 ? 152.133 209.444 170.305 1.00 126.43 63 THR B O 1
ATOM 2233 N N . GLU B 1 64 ? 152.202 207.874 171.957 1.00 134.51 64 GLU B N 1
ATOM 2234 C CA . GLU B 1 64 ? 153.668 207.661 171.847 1.00 134.51 64 GLU B CA 1
ATOM 2235 C C . GLU B 1 64 ? 153.998 207.235 170.415 1.00 134.51 64 GLU B C 1
ATOM 2236 O O . GLU B 1 64 ? 154.933 207.807 169.828 1.00 134.51 64 GLU B O 1
ATOM 2242 N N . VAL B 1 65 ? 153.240 206.279 169.875 1.00 133.53 65 VAL B N 1
ATOM 2243 C CA . VAL B 1 65 ? 153.511 205.772 168.499 1.00 133.53 65 VAL B CA 1
ATOM 2244 C C . VAL B 1 65 ? 153.392 206.940 167.517 1.00 133.53 65 VAL B C 1
ATOM 2245 O O . VAL B 1 65 ? 154.273 207.072 166.651 1.00 133.53 65 VAL B O 1
ATOM 2249 N N . LEU B 1 66 ? 152.352 207.761 167.663 1.00 125.72 66 LEU B N 1
ATOM 2250 C CA . LEU B 1 66 ? 152.126 208.889 166.722 1.00 125.72 66 LEU B CA 1
ATOM 2251 C C . LEU B 1 66 ? 153.327 209.837 166.759 1.00 125.72 66 LEU B C 1
ATOM 2252 O O . LEU B 1 66 ? 153.836 210.175 165.676 1.00 125.72 66 LEU B O 1
ATOM 2257 N N . LEU B 1 67 ? 153.767 210.238 167.955 1.00 128.52 67 LEU B N 1
ATOM 2258 C CA . LEU B 1 67 ? 154.872 211.228 168.072 1.00 128.52 67 LEU B CA 1
ATOM 2259 C C . LEU B 1 67 ? 156.189 210.606 167.595 1.00 128.52 67 LEU B C 1
ATOM 2260 O O . LEU B 1 67 ? 156.964 211.315 166.930 1.00 128.52 67 LEU B O 1
ATOM 2265 N N . GLN B 1 68 ? 156.433 209.338 167.934 1.00 149.34 68 GLN B N 1
ATOM 2266 C CA . GLN B 1 68 ? 157.708 208.672 167.556 1.00 149.34 68 GLN B CA 1
ATOM 2267 C C . GLN B 1 68 ? 157.389 207.409 166.755 1.00 149.34 68 GLN B C 1
ATOM 2268 O O . GLN B 1 68 ? 157.350 206.319 167.357 1.00 149.34 68 GLN B O 1
ATOM 2274 N N . PRO B 1 69 ? 157.162 207.505 165.428 1.00 152.53 69 PRO B N 1
ATOM 2275 C CA . PRO B 1 69 ? 156.769 206.342 164.630 1.00 152.53 69 PRO B CA 1
ATOM 2276 C C . PRO B 1 69 ? 157.801 205.211 164.716 1.00 152.53 69 PRO B C 1
ATOM 2277 O O . PRO B 1 69 ? 157.400 204.068 164.806 1.00 152.53 69 PRO B O 1
ATOM 2281 N N . ASN B 1 70 ? 159.090 205.556 164.680 1.00 166.21 70 ASN B N 1
ATOM 2282 C CA . ASN B 1 70 ? 160.158 204.528 164.782 1.00 166.21 70 ASN B CA 1
ATOM 2283 C C . ASN B 1 70 ? 160.013 203.812 166.128 1.00 166.21 70 ASN B C 1
ATOM 2284 O O . ASN B 1 70 ? 160.130 204.483 167.170 1.00 166.21 70 ASN B O 1
ATOM 2289 N N . PRO B 1 71 ? 159.777 202.483 166.149 1.00 170.43 71 PRO B N 1
ATOM 2290 C CA . PRO B 1 71 ? 159.687 201.737 167.404 1.00 170.43 71 PRO B CA 1
ATOM 2291 C C . PRO B 1 71 ? 161.012 201.812 168.173 1.00 170.43 71 PRO B C 1
ATOM 2292 O O . PRO B 1 71 ? 160.978 202.035 169.365 1.00 170.43 71 PRO B O 1
ATOM 2296 N N . ASN B 1 72 ? 162.134 201.635 167.472 1.00 174.56 72 ASN B N 1
ATOM 2297 C CA . ASN B 1 72 ? 163.463 201.662 168.134 1.00 174.56 72 ASN B CA 1
ATOM 2298 C C . ASN B 1 72 ? 163.663 203.035 168.777 1.00 174.56 72 ASN B C 1
ATOM 2299 O O . ASN B 1 72 ? 164.088 203.087 169.947 1.00 174.56 72 ASN B O 1
ATOM 2304 N N . ALA B 1 73 ? 163.358 204.101 168.034 1.00 173.85 73 ALA B N 1
ATOM 2305 C CA . ALA B 1 73 ? 163.504 205.473 168.571 1.00 173.85 73 ALA B CA 1
ATOM 2306 C C . ALA B 1 73 ? 162.542 205.654 169.748 1.00 173.85 73 ALA B C 1
ATOM 2307 O O . ALA B 1 73 ? 162.916 206.339 170.718 1.00 173.85 73 ALA B O 1
ATOM 2309 N N . ARG B 1 74 ? 161.348 205.065 169.655 1.00 168.10 74 ARG B N 1
ATOM 2310 C CA . ARG B 1 74 ? 160.354 205.166 170.756 1.00 168.10 74 ARG B CA 1
ATOM 2311 C C . ARG B 1 74 ? 160.952 204.516 172.007 1.00 168.10 74 ARG B C 1
ATOM 2312 O O . ARG B 1 74 ? 160.814 205.099 173.099 1.00 168.10 74 ARG B O 1
ATOM 2320 N N . ILE B 1 75 ? 161.602 203.361 171.842 1.00 175.80 75 ILE B N 1
ATOM 2321 C CA . ILE B 1 75 ? 162.266 202.684 172.994 1.00 175.80 75 ILE B CA 1
ATOM 2322 C C . ILE B 1 75 ? 163.328 203.633 173.553 1.00 175.80 75 ILE B C 1
ATOM 2323 O O . ILE B 1 75 ? 163.375 203.808 174.786 1.00 175.80 75 ILE B O 1
ATOM 2328 N N . GLU B 1 76 ? 164.133 204.233 172.671 1.00 175.82 76 GLU B N 1
ATOM 2329 C CA . GLU B 1 76 ? 165.210 205.158 173.113 1.00 175.82 76 GLU B CA 1
ATOM 2330 C C . GLU B 1 76 ? 164.599 206.286 173.952 1.00 175.82 76 GLU B C 1
ATOM 2331 O O . GLU B 1 76 ? 163.513 206.762 173.567 1.00 175.82 76 GLU B O 1
ATOM 2337 N N . ILE B 1 91 ? 169.081 210.762 165.065 1.00 122.56 91 ILE B N 1
ATOM 2338 C CA . ILE B 1 91 ? 168.628 211.910 164.223 1.00 122.56 91 ILE B CA 1
ATOM 2339 C C . ILE B 1 91 ? 167.231 211.600 163.673 1.00 122.56 91 ILE B C 1
ATOM 2340 O O . ILE B 1 91 ? 166.962 210.424 163.365 1.00 122.56 91 ILE B O 1
ATOM 2345 N N . ASN B 1 92 ? 166.376 212.620 163.572 1.00 122.07 92 ASN B N 1
ATOM 2346 C CA . ASN B 1 92 ? 164.994 212.424 163.060 1.00 122.07 92 ASN B CA 1
ATOM 2347 C C . ASN B 1 92 ? 165.027 212.353 161.531 1.00 122.07 92 ASN B C 1
ATOM 2348 O O . ASN B 1 92 ? 165.980 212.892 160.935 1.00 122.07 92 ASN B O 1
ATOM 2353 N N . ASN B 1 93 ? 164.015 211.725 160.928 1.00 119.85 93 ASN B N 1
ATOM 2354 C CA . ASN B 1 93 ? 163.978 211.557 159.450 1.00 119.85 93 ASN B CA 1
ATOM 2355 C C . ASN B 1 93 ? 164.101 212.915 158.748 1.00 119.85 93 ASN B C 1
ATOM 2356 O O . ASN B 1 93 ? 164.949 213.016 157.842 1.00 119.85 93 ASN B O 1
ATOM 2361 N N . PRO B 1 94 ? 163.320 213.963 159.093 1.00 114.52 94 PRO B N 1
ATOM 2362 C CA . PRO B 1 94 ? 163.394 215.225 158.358 1.00 114.52 94 PRO B CA 1
ATOM 2363 C C . PRO B 1 94 ? 164.832 215.747 158.261 1.00 114.52 94 PRO B C 1
ATOM 2364 O O . PRO B 1 94 ? 165.241 216.118 157.179 1.00 114.52 94 PRO B O 1
ATOM 2368 N N . GLU B 1 95 ? 165.566 215.752 159.375 1.00 118.51 95 GLU B N 1
ATOM 2369 C CA . GLU B 1 95 ? 166.938 216.330 159.371 1.00 118.51 95 GLU B CA 1
ATOM 2370 C C . GLU B 1 95 ? 167.871 215.481 158.498 1.00 118.51 95 GLU B C 1
ATOM 2371 O O . GLU B 1 95 ? 168.710 216.068 157.791 1.00 118.51 95 GLU B O 1
ATOM 2377 N N . LEU B 1 96 ? 167.725 214.155 158.544 1.00 112.28 96 LEU B N 1
ATOM 2378 C CA . LEU B 1 96 ? 168.578 213.265 157.714 1.00 112.28 96 LEU B CA 1
ATOM 2379 C C . LEU B 1 96 ? 168.354 213.598 156.236 1.00 112.28 96 LEU B C 1
ATOM 2380 O O . LEU B 1 96 ? 169.352 213.727 155.503 1.00 112.28 96 LEU B O 1
ATOM 2385 N N . LEU B 1 97 ? 167.093 213.749 155.823 1.00 109.76 97 LEU B N 1
ATOM 2386 C CA . LEU B 1 97 ? 166.790 214.110 154.413 1.00 109.76 97 LEU B CA 1
ATOM 2387 C C . LEU B 1 97 ? 167.451 215.454 154.105 1.00 109.76 97 LEU B C 1
ATOM 2388 O O . LEU B 1 97 ? 168.023 215.593 153.009 1.00 109.76 97 LEU B O 1
ATOM 2393 N N . GLY B 1 98 ? 167.388 216.394 155.049 1.00 111.06 98 GLY B N 1
ATOM 2394 C CA . GLY B 1 98 ? 168.022 217.710 154.849 1.00 111.06 98 GLY B CA 1
ATOM 2395 C C . GLY B 1 98 ? 169.507 217.561 154.576 1.00 111.06 98 GLY B C 1
ATOM 2396 O O . GLY B 1 98 ? 170.010 218.241 153.665 1.00 111.06 98 GLY B O 1
ATOM 2397 N N . GLN B 1 99 ? 170.180 216.683 155.324 1.00 110.71 99 GLN B N 1
ATOM 2398 C CA . GLN B 1 99 ? 171.635 216.459 155.127 1.00 110.71 99 GLN B CA 1
ATOM 2399 C C . GLN B 1 99 ? 171.880 216.013 153.684 1.00 110.71 99 GLN B C 1
ATOM 2400 O O . GLN B 1 99 ? 172.733 216.625 153.014 1.00 110.71 99 GLN B O 1
ATOM 2406 N N . TYR B 1 100 ? 171.134 215.009 153.220 1.00 105.80 100 TYR B N 1
ATOM 2407 C CA . TYR B 1 100 ? 171.345 214.472 151.852 1.00 105.80 100 TYR B CA 1
ATOM 2408 C C . TYR B 1 100 ? 171.193 215.601 150.834 1.00 105.80 100 TYR B C 1
ATOM 2409 O O . TYR B 1 100 ? 172.072 215.748 149.967 1.00 105.80 100 TYR B O 1
ATOM 2418 N N . MET B 1 101 ? 170.119 216.383 150.948 1.00 109.02 101 MET B N 1
ATOM 2419 C CA . MET B 1 101 ? 169.855 217.444 149.941 1.00 109.02 101 MET B CA 1
ATOM 2420 C C . MET B 1 101 ? 171.028 218.427 149.902 1.00 109.02 101 MET B C 1
ATOM 2421 O O . MET B 1 101 ? 171.500 218.729 148.791 1.00 109.02 101 MET B O 1
ATOM 2426 N N . ILE B 1 102 ? 171.484 218.898 151.064 1.00 112.64 102 ILE B N 1
ATOM 2427 C CA . ILE B 1 102 ? 172.563 219.930 151.087 1.00 112.64 102 ILE B CA 1
ATOM 2428 C C . ILE B 1 102 ? 173.813 219.355 150.414 1.00 112.64 102 ILE B C 1
ATOM 2429 O O . ILE B 1 102 ? 174.405 220.054 149.568 1.00 112.64 102 ILE B O 1
ATOM 2434 N N . ASP B 1 103 ? 174.180 218.120 150.761 1.00 117.55 103 ASP B N 1
ATOM 2435 C CA . ASP B 1 103 ? 175.402 217.496 150.188 1.00 117.55 103 ASP B CA 1
ATOM 2436 C C . ASP B 1 103 ? 175.257 217.411 148.666 1.00 117.55 103 ASP B C 1
ATOM 2437 O O . ASP B 1 103 ? 176.207 217.801 147.959 1.00 117.55 103 ASP B O 1
ATOM 2442 N N . ALA B 1 104 ? 174.103 216.940 148.188 1.00 118.53 104 ALA B N 1
ATOM 2443 C CA . ALA B 1 104 ? 173.880 216.803 146.732 1.00 118.53 104 ALA B CA 1
ATOM 2444 C C . ALA B 1 104 ? 174.034 218.172 146.068 1.00 118.53 104 ALA B C 1
ATOM 2445 O O . ALA B 1 104 ? 174.706 218.251 145.029 1.00 118.53 104 ALA B O 1
ATOM 2447 N N . GLY B 1 105 ? 173.464 219.203 146.675 1.00 121.19 105 GLY B N 1
ATOM 2448 C CA . GLY B 1 105 ? 173.550 220.546 146.086 1.00 121.19 105 GLY B CA 1
ATOM 2449 C C . GLY B 1 105 ? 174.987 220.894 145.771 1.00 121.19 105 GLY B C 1
ATOM 2450 O O . GLY B 1 105 ? 175.251 221.347 144.646 1.00 121.19 105 GLY B O 1
ATOM 2451 N N . THR B 1 106 ? 175.887 220.677 146.727 1.00 123.24 106 THR B N 1
ATOM 2452 C CA . THR B 1 106 ? 177.304 221.066 146.522 1.00 123.24 106 THR B CA 1
ATOM 2453 C C . THR B 1 106 ? 177.829 220.353 145.277 1.00 123.24 106 THR B C 1
ATOM 2454 O O . THR B 1 106 ? 178.253 221.042 144.342 1.00 123.24 106 THR B O 1
ATOM 2458 N N . GLU B 1 107 ? 177.788 219.022 145.278 1.00 128.86 107 GLU B N 1
ATOM 2459 C CA . GLU B 1 107 ? 178.280 218.242 144.116 1.00 128.86 107 GLU B CA 1
ATOM 2460 C C . GLU B 1 107 ? 177.677 218.831 142.843 1.00 128.86 107 GLU B C 1
ATOM 2461 O O . GLU B 1 107 ? 178.444 219.144 141.922 1.00 128.86 107 GLU B O 1
ATOM 2467 N N . PHE B 1 108 ? 176.357 219.001 142.808 1.00 123.32 108 PHE B N 1
ATOM 2468 C CA . PHE B 1 108 ? 175.688 219.494 141.578 1.00 123.32 108 PHE B CA 1
ATOM 2469 C C . PHE B 1 108 ? 176.078 220.950 141.325 1.00 123.32 108 PHE B C 1
ATOM 2470 O O . PHE B 1 108 ? 175.728 221.465 140.260 1.00 123.32 108 PHE B O 1
ATOM 2478 N N . GLY B 1 109 ? 176.760 221.589 142.274 1.00 127.04 109 GLY B N 1
ATOM 2479 C CA . GLY B 1 109 ? 177.242 222.965 142.055 1.00 127.04 109 GLY B CA 1
ATOM 2480 C C . GLY B 1 109 ? 176.390 223.989 142.776 1.00 127.04 109 GLY B C 1
ATOM 2481 O O . GLY B 1 109 ? 175.267 224.244 142.315 1.00 127.04 109 GLY B O 1
ATOM 2482 N N . PRO B 1 110 ? 176.861 224.606 143.880 1.00 128.27 110 PRO B N 1
ATOM 2483 C CA . PRO B 1 110 ? 176.025 225.538 144.636 1.00 128.27 110 PRO B CA 1
ATOM 2484 C C . PRO B 1 110 ? 175.451 226.630 143.723 1.00 128.27 110 PRO B C 1
ATOM 2485 O O . PRO B 1 110 ? 174.309 226.991 143.907 1.00 128.27 110 PRO B O 1
ATOM 2489 N N . GLY B 1 111 ? 176.249 227.115 142.769 1.00 126.71 111 GLY B N 1
ATOM 2490 C CA . GLY B 1 111 ? 175.780 228.160 141.838 1.00 126.71 111 GLY B CA 1
ATOM 2491 C C . GLY B 1 111 ? 174.626 227.676 140.978 1.00 126.71 111 GLY B C 1
ATOM 2492 O O . GLY B 1 111 ? 173.721 228.486 140.699 1.00 126.71 111 GLY B O 1
ATOM 2493 N N . THR B 1 112 ? 174.650 226.404 140.570 1.00 125.97 112 THR B N 1
ATOM 2494 C CA . THR B 1 112 ? 173.594 225.864 139.672 1.00 125.97 112 THR B CA 1
ATOM 2495 C C . THR B 1 112 ? 172.227 226.013 140.342 1.00 125.97 112 THR B C 1
ATOM 2496 O O . THR B 1 112 ? 172.142 225.784 141.563 1.00 125.97 112 THR B O 1
ATOM 2500 N N . ALA B 1 113 ? 171.200 226.363 139.564 1.00 121.68 113 ALA B N 1
ATOM 2501 C CA . ALA B 1 113 ? 169.851 226.573 140.136 1.00 121.68 113 ALA B CA 1
ATOM 2502 C C . ALA B 1 113 ? 169.404 225.306 140.871 1.00 121.68 113 ALA B C 1
ATOM 2503 O O . ALA B 1 113 ? 168.892 225.424 142.000 1.00 121.68 113 ALA B O 1
ATOM 2505 N N . TYR B 1 114 ? 169.602 224.141 140.250 1.00 117.95 114 TYR B N 1
ATOM 2506 C CA . TYR B 1 114 ? 169.192 222.864 140.887 1.00 117.95 114 TYR B CA 1
ATOM 2507 C C . TYR B 1 114 ? 169.921 222.733 142.226 1.00 117.95 114 TYR B C 1
ATOM 2508 O O . TYR B 1 114 ? 169.270 222.414 143.238 1.00 117.95 114 TYR B O 1
ATOM 2517 N N . GLY B 1 115 ? 171.229 223.003 142.233 1.00 118.28 115 GLY B N 1
ATOM 2518 C CA . GLY B 1 115 ? 172.000 222.937 143.488 1.00 118.28 115 GLY B CA 1
ATOM 2519 C C . GLY B 1 115 ? 171.454 223.917 144.510 1.00 118.28 115 GLY B C 1
ATOM 2520 O O . GLY B 1 115 ? 171.234 223.506 145.663 1.00 118.28 115 GLY B O 1
ATOM 2521 N N . ASN B 1 116 ? 171.214 225.161 144.092 1.00 118.90 116 ASN B N 1
ATOM 2522 C CA . ASN B 1 116 ? 170.687 226.193 145.020 1.00 118.90 116 ASN B CA 1
ATOM 2523 C C . ASN B 1 116 ? 169.418 225.661 145.682 1.00 118.90 116 ASN B C 1
ATOM 2524 O O . ASN B 1 116 ? 169.345 225.690 146.925 1.00 118.90 116 ASN B O 1
ATOM 2529 N N . ALA B 1 117 ? 168.467 225.176 144.881 1.00 112.54 117 ALA B N 1
ATOM 2530 C CA . ALA B 1 117 ? 167.177 224.722 145.450 1.00 112.54 117 ALA B CA 1
ATOM 2531 C C . ALA B 1 117 ? 167.428 223.586 146.444 1.00 112.54 117 ALA B C 1
ATOM 2532 O O . ALA B 1 117 ? 166.890 223.655 147.564 1.00 112.54 117 ALA B O 1
ATOM 2534 N N . LEU B 1 118 ? 168.233 222.597 146.056 1.00 111.20 118 LEU B N 1
ATOM 2535 C CA . LEU B 1 118 ? 168.456 221.429 146.945 1.00 111.20 118 LEU B CA 1
ATOM 2536 C C . LEU B 1 118 ? 168.995 221.928 148.288 1.00 111.20 118 LEU B C 1
ATOM 2537 O O . LEU B 1 118 ? 168.484 221.478 149.330 1.00 111.20 118 LEU B O 1
ATOM 2542 N N . ILE B 1 119 ? 169.968 222.841 148.260 1.00 113.86 119 ILE B N 1
ATOM 2543 C CA . ILE B 1 119 ? 170.597 223.325 149.525 1.00 113.86 119 ILE B CA 1
ATOM 2544 C C . ILE B 1 119 ? 169.529 223.999 150.391 1.00 113.86 119 ILE B C 1
ATOM 2545 O O . ILE B 1 119 ? 169.394 223.610 151.567 1.00 113.86 119 ILE B O 1
ATOM 2550 N N . LYS B 1 120 ? 168.781 224.949 149.824 1.00 109.16 120 LYS B N 1
ATOM 2551 C CA . LYS B 1 120 ? 167.780 225.698 150.629 1.00 109.16 120 LYS B CA 1
ATOM 2552 C C . LYS B 1 120 ? 166.741 224.726 151.195 1.00 109.16 120 LYS B C 1
ATOM 2553 O O . LYS B 1 120 ? 166.430 224.829 152.396 1.00 109.16 120 LYS B O 1
ATOM 2559 N N . CYS B 1 121 ? 166.233 223.814 150.363 1.00 114.12 121 CYS B N 1
ATOM 2560 C CA . CYS B 1 121 ? 165.175 222.882 150.829 1.00 114.12 121 CYS B CA 1
ATOM 2561 C C . CYS B 1 121 ? 165.714 222.066 152.005 1.00 114.12 121 CYS B C 1
ATOM 2562 O O . CYS B 1 121 ? 164.996 221.937 153.014 1.00 114.12 121 CYS B O 1
ATOM 2565 N N . GLY B 1 122 ? 166.941 221.558 151.882 1.00 111.20 122 GLY B N 1
ATOM 2566 C CA . GLY B 1 122 ? 167.529 220.746 152.961 1.00 111.20 122 GLY B CA 1
ATOM 2567 C C . GLY B 1 122 ? 167.534 221.513 154.269 1.00 111.20 122 GLY B C 1
ATOM 2568 O O . GLY B 1 122 ? 167.160 220.927 155.302 1.00 111.20 122 GLY B O 1
ATOM 2569 N N . GLU B 1 123 ? 167.923 222.788 154.224 1.00 111.78 123 GLU B N 1
ATOM 2570 C CA . GLU B 1 123 ? 167.999 223.603 155.462 1.00 111.78 123 GLU B CA 1
ATOM 2571 C C . GLU B 1 123 ? 166.618 223.644 156.118 1.00 111.78 123 GLU B C 1
ATOM 2572 O O . GLU B 1 123 ? 166.532 223.361 157.327 1.00 111.78 123 GLU B O 1
ATOM 2578 N N . THR B 1 124 ? 165.579 223.968 155.344 1.00 109.00 124 THR B N 1
ATOM 2579 C CA . THR B 1 124 ? 164.215 224.095 155.923 1.00 109.00 124 THR B CA 1
ATOM 2580 C C . THR B 1 124 ? 163.783 222.740 156.490 1.00 109.00 124 THR B C 1
ATOM 2581 O O . THR B 1 124 ? 163.136 222.726 157.552 1.00 109.00 124 THR B O 1
ATOM 2585 N N . GLN B 1 125 ? 164.141 221.651 155.809 1.00 108.10 125 GLN B N 1
ATOM 2586 C CA . GLN B 1 125 ? 163.736 220.299 156.271 1.00 108.10 125 GLN B CA 1
ATOM 2587 C C . GLN B 1 125 ? 164.324 220.056 157.665 1.00 108.10 125 GLN B C 1
ATOM 2588 O O . GLN B 1 125 ? 163.622 219.466 158.508 1.00 108.10 125 GLN B O 1
ATOM 2594 N N . LYS B 1 126 ? 165.557 220.508 157.899 1.00 110.38 126 LYS B N 1
ATOM 2595 C CA . LYS B 1 126 ? 166.198 220.340 159.231 1.00 110.38 126 LYS B CA 1
ATOM 2596 C C . LYS B 1 126 ? 165.449 221.176 160.275 1.00 110.38 126 LYS B C 1
ATOM 2597 O O . LYS B 1 126 ? 165.262 220.680 161.401 1.00 110.38 126 LYS B O 1
ATOM 2603 N N . ARG B 1 127 ? 165.041 222.394 159.911 1.00 111.33 127 ARG B N 1
ATOM 2604 C CA . ARG B 1 127 ? 164.300 223.268 160.857 1.00 111.33 127 ARG B CA 1
ATOM 2605 C C . ARG B 1 127 ? 163.009 222.564 161.282 1.00 111.33 127 ARG B C 1
ATOM 2606 O O . ARG B 1 127 ? 162.697 222.580 162.487 1.00 111.33 127 ARG B O 1
ATOM 2614 N N . ILE B 1 128 ? 162.296 221.962 160.328 1.00 105.46 128 ILE B N 1
ATOM 2615 C CA . ILE B 1 128 ? 161.038 221.227 160.651 1.00 105.46 128 ILE B CA 1
ATOM 2616 C C . ILE B 1 128 ? 161.380 220.102 161.632 1.00 105.46 128 ILE B C 1
ATOM 2617 O O . ILE B 1 128 ? 160.629 219.920 162.609 1.00 105.46 128 ILE B O 1
ATOM 2622 N N . GLY B 1 129 ? 162.489 219.399 161.395 1.00 110.44 129 GLY B N 1
ATOM 2623 C CA . GLY B 1 129 ? 162.912 218.323 162.309 1.00 110.44 129 GLY B CA 1
ATOM 2624 C C . GLY B 1 129 ? 163.107 218.842 163.722 1.00 110.44 129 GLY B C 1
ATOM 2625 O O . GLY B 1 129 ? 162.693 218.148 164.671 1.00 110.44 129 GLY B O 1
ATOM 2626 N N . THR B 1 130 ? 163.706 220.027 163.859 1.00 110.46 130 THR B N 1
ATOM 2627 C CA . THR B 1 130 ? 163.953 220.618 165.200 1.00 110.46 130 THR B CA 1
ATOM 2628 C C . THR B 1 130 ? 162.617 220.841 165.915 1.00 110.46 130 THR B C 1
ATOM 2629 O O . THR B 1 130 ? 162.511 220.460 167.097 1.00 110.46 130 THR B O 1
ATOM 2633 N N . ALA B 1 131 ? 161.634 221.414 165.215 1.00 107.78 131 ALA B N 1
ATOM 2634 C CA . ALA B 1 131 ? 160.318 221.700 165.835 1.00 107.78 131 ALA B CA 1
ATOM 2635 C C . ALA B 1 131 ? 159.686 220.394 166.322 1.00 107.78 131 ALA B C 1
ATOM 2636 O O . ALA B 1 131 ? 159.082 220.397 167.411 1.00 107.78 131 ALA B O 1
ATOM 2638 N N . ASP B 1 132 ? 159.832 219.319 165.547 1.00 113.96 132 ASP B N 1
ATOM 2639 C CA . ASP B 1 132 ? 159.260 218.007 165.942 1.00 113.96 132 ASP B CA 1
ATOM 2640 C C . ASP B 1 132 ? 159.835 217.593 167.298 1.00 113.96 132 ASP B C 1
ATOM 2641 O O . ASP B 1 132 ? 159.053 217.163 168.165 1.00 113.96 132 ASP B O 1
ATOM 2646 N N . ARG B 1 133 ? 161.151 217.723 167.470 1.00 118.25 133 ARG B N 1
ATOM 2647 C CA . ARG B 1 133 ? 161.794 217.304 168.742 1.00 118.25 133 ARG B CA 1
ATOM 2648 C C . ARG B 1 133 ? 161.167 218.095 169.892 1.00 118.25 133 ARG B C 1
ATOM 2649 O O . ARG B 1 133 ? 160.854 217.483 170.931 1.00 118.25 133 ARG B O 1
ATOM 2657 N N . GLU B 1 134 ? 160.974 219.400 169.697 1.00 117.53 134 GLU B N 1
ATOM 2658 C CA . GLU B 1 134 ? 160.366 220.248 170.753 1.00 117.53 134 GLU B CA 1
ATOM 2659 C C . GLU B 1 134 ? 158.986 219.686 171.108 1.00 117.53 134 GLU B C 1
ATOM 2660 O O . GLU B 1 134 ? 158.702 219.536 172.310 1.00 117.53 134 GLU B O 1
ATOM 2666 N N . LEU B 1 135 ? 158.176 219.365 170.096 1.00 113.41 135 LEU B N 1
ATOM 2667 C CA . LEU B 1 135 ? 156.808 218.841 170.350 1.00 113.41 135 LEU B CA 1
ATOM 2668 C C . LEU B 1 135 ? 156.913 217.597 171.234 1.00 113.41 135 LEU B C 1
ATOM 2669 O O . LEU B 1 135 ? 156.180 217.526 172.235 1.00 113.41 135 LEU B O 1
ATOM 2674 N N . ILE B 1 136 ? 157.809 216.671 170.889 1.00 114.07 136 ILE B N 1
ATOM 2675 C CA . ILE B 1 136 ? 157.914 215.400 171.660 1.00 114.07 136 ILE B CA 1
ATOM 2676 C C . ILE B 1 136 ? 158.171 215.747 173.128 1.00 114.07 136 ILE B C 1
ATOM 2677 O O . ILE B 1 136 ? 157.446 215.223 173.996 1.00 114.07 136 ILE B O 1
ATOM 2682 N N . GLN B 1 137 ? 159.152 216.611 173.396 1.00 116.92 137 GLN B N 1
ATOM 2683 C CA . GLN B 1 137 ? 159.421 217.042 174.793 1.00 116.92 137 GLN B CA 1
ATOM 2684 C C . GLN B 1 137 ? 158.150 217.661 175.383 1.00 116.92 137 GLN B C 1
ATOM 2685 O O . GLN B 1 137 ? 157.672 217.151 176.417 1.00 116.92 137 GLN B O 1
ATOM 2691 N N . THR B 1 138 ? 157.608 218.694 174.732 1.00 117.49 138 THR B N 1
ATOM 2692 C CA . THR B 1 138 ? 156.425 219.415 175.276 1.00 117.49 138 THR B CA 1
ATOM 2693 C C . THR B 1 138 ? 155.276 218.442 175.557 1.00 117.49 138 THR B C 1
ATOM 2694 O O . THR B 1 138 ? 154.781 218.439 176.702 1.00 117.49 138 THR B O 1
ATOM 2698 N N . SER B 1 139 ? 154.851 217.662 174.556 1.00 117.93 139 SER B N 1
ATOM 2699 C CA . SER B 1 139 ? 153.661 216.779 174.717 1.00 117.93 139 SER B CA 1
ATOM 2700 C C . SER B 1 139 ? 153.878 215.708 175.792 1.00 117.93 139 SER B C 1
ATOM 2701 O O . SER B 1 139 ? 153.030 215.617 176.702 1.00 117.93 139 SER B O 1
ATOM 2704 N N . ALA B 1 140 ? 154.956 214.927 175.694 1.00 119.83 140 ALA B N 1
ATOM 2705 C CA . ALA B 1 140 ? 155.160 213.802 176.638 1.00 119.83 140 ALA B CA 1
ATOM 2706 C C . ALA B 1 140 ? 155.078 214.293 178.087 1.00 119.83 140 ALA B C 1
ATOM 2707 O O . ALA B 1 140 ? 154.463 213.586 178.911 1.00 119.83 140 ALA B O 1
ATOM 2709 N N . LEU B 1 141 ? 155.665 215.454 178.385 1.00 118.77 141 LEU B N 1
ATOM 2710 C CA . LEU B 1 141 ? 155.709 215.947 179.789 1.00 118.77 141 LEU B CA 1
ATOM 2711 C C . LEU B 1 141 ? 154.357 216.545 180.196 1.00 118.77 141 LEU B C 1
ATOM 2712 O O . LEU B 1 141 ? 154.155 216.751 181.409 1.00 118.77 141 LEU B O 1
ATOM 2717 N N . ASN B 1 142 ? 153.470 216.817 179.235 1.00 120.29 142 ASN B N 1
ATOM 2718 C CA . ASN B 1 142 ? 152.189 217.494 179.577 1.00 120.29 142 ASN B CA 1
ATOM 2719 C C . ASN B 1 142 ? 150.997 216.564 179.325 1.00 120.29 142 ASN B C 1
ATOM 2720 O O . ASN B 1 142 ? 149.877 216.935 179.725 1.00 120.29 142 ASN B O 1
ATOM 2725 N N . PHE B 1 143 ? 151.220 215.410 178.690 1.00 121.13 143 PHE B N 1
ATOM 2726 C CA . PHE B 1 143 ? 150.076 214.523 178.346 1.00 121.13 143 PHE B CA 1
ATOM 2727 C C . PHE B 1 143 ? 150.368 213.080 178.769 1.00 121.13 143 PHE B C 1
ATOM 2728 O O . PHE B 1 143 ? 149.581 212.524 179.557 1.00 121.13 143 PHE B O 1
ATOM 2736 N N . LEU B 1 144 ? 151.455 212.495 178.257 1.00 126.30 144 LEU B N 1
ATOM 2737 C CA . LEU B 1 144 ? 151.777 211.073 178.559 1.00 126.30 144 LEU B CA 1
ATOM 2738 C C . LEU B 1 144 ? 152.076 210.911 180.051 1.00 126.30 144 LEU B C 1
ATOM 2739 O O . LEU B 1 144 ? 151.542 209.962 180.657 1.00 126.30 144 LEU B O 1
ATOM 2744 N N . THR B 1 145 ? 152.888 211.808 180.618 1.00 126.50 145 THR B N 1
ATOM 2745 C CA . THR B 1 145 ? 153.296 211.677 182.044 1.00 126.50 145 THR B CA 1
ATOM 2746 C C . THR B 1 145 ? 152.058 211.534 182.941 1.00 126.50 145 THR B C 1
ATOM 2747 O O . THR B 1 145 ? 151.969 210.507 183.639 1.00 126.50 145 THR B O 1
ATOM 2751 N N . PRO B 1 146 ? 151.095 212.485 182.959 1.00 127.92 146 PRO B N 1
ATOM 2752 C CA . PRO B 1 146 ? 149.950 212.397 183.874 1.00 127.92 146 PRO B CA 1
ATOM 2753 C C . PRO B 1 146 ? 149.160 211.092 183.694 1.00 127.92 146 PRO B C 1
ATOM 2754 O O . PRO B 1 146 ? 148.830 210.470 184.689 1.00 127.92 146 PRO B O 1
ATOM 2758 N N . LEU B 1 147 ? 148.843 210.734 182.447 1.00 129.65 147 LEU B N 1
ATOM 2759 C CA . LEU B 1 147 ? 148.094 209.477 182.178 1.00 129.65 147 LEU B CA 1
ATOM 2760 C C . LEU B 1 147 ? 148.840 208.319 182.845 1.00 129.65 147 LEU B C 1
ATOM 2761 O O . LEU B 1 147 ? 148.196 207.541 183.581 1.00 129.65 147 LEU B O 1
ATOM 2766 N N . ARG B 1 148 ? 150.151 208.229 182.608 1.00 132.54 148 ARG B N 1
ATOM 2767 C CA . ARG B 1 148 ? 150.971 207.131 183.183 1.00 132.54 148 ARG B CA 1
ATOM 2768 C C . ARG B 1 148 ? 150.895 207.186 184.711 1.00 132.54 148 ARG B C 1
ATOM 2769 O O . ARG B 1 148 ? 150.726 206.119 185.328 1.00 132.54 148 ARG B O 1
ATOM 2777 N N . ASN B 1 149 ? 150.999 208.386 185.289 1.00 134.53 149 ASN B N 1
ATOM 2778 C CA . ASN B 1 149 ? 150.993 208.533 186.770 1.00 134.53 149 ASN B CA 1
ATOM 2779 C C . ASN B 1 149 ? 149.700 207.938 187.339 1.00 134.53 149 ASN B C 1
ATOM 2780 O O . ASN B 1 149 ? 149.784 207.202 188.342 1.00 134.53 149 ASN B O 1
ATOM 2785 N N . PHE B 1 150 ? 148.557 208.242 186.718 1.00 138.71 150 PHE B N 1
ATOM 2786 C CA . PHE B 1 150 ? 147.253 207.722 187.205 1.00 138.71 150 PHE B CA 1
ATOM 2787 C C . PHE B 1 150 ? 147.299 206.191 187.236 1.00 138.71 150 PHE B C 1
ATOM 2788 O O . PHE B 1 150 ? 146.971 205.599 188.283 1.00 138.71 150 PHE B O 1
ATOM 2796 N N . ILE B 1 151 ? 147.706 205.577 186.122 1.00 137.06 151 ILE B N 1
ATOM 2797 C CA . ILE B 1 151 ? 147.743 204.087 186.039 1.00 137.06 151 ILE B CA 1
ATOM 2798 C C . ILE B 1 151 ? 148.711 203.564 187.104 1.00 137.06 151 ILE B C 1
ATOM 2799 O O . ILE B 1 151 ? 148.367 202.573 187.777 1.00 137.06 151 ILE B O 1
ATOM 2804 N N . GLU B 1 152 ? 149.863 204.221 187.260 1.00 142.35 152 GLU B N 1
ATOM 2805 C CA . GLU B 1 152 ? 150.893 203.767 188.233 1.00 142.35 152 GLU B CA 1
ATOM 2806 C C . GLU B 1 152 ? 150.408 203.985 189.670 1.00 142.35 152 GLU B C 1
ATOM 2807 O O . GLU B 1 152 ? 150.936 203.304 190.570 1.00 142.35 152 GLU B O 1
ATOM 2813 N N . GLY B 1 153 ? 149.460 204.901 189.886 1.00 147.08 153 GLY B N 1
ATOM 2814 C CA . GLY B 1 153 ? 149.042 205.215 191.266 1.00 147.08 153 GLY B CA 1
ATOM 2815 C C . GLY B 1 153 ? 147.598 204.851 191.559 1.00 147.08 153 GLY B C 1
ATOM 2816 O O . GLY B 1 153 ? 147.376 203.779 192.156 1.00 147.08 153 GLY B O 1
ATOM 2817 N N . ASP B 1 154 ? 146.648 205.697 191.150 1.00 152.74 154 ASP B N 1
ATOM 2818 C CA . ASP B 1 154 ? 145.219 205.470 191.499 1.00 152.74 154 ASP B CA 1
ATOM 2819 C C . ASP B 1 154 ? 144.815 204.022 191.205 1.00 152.74 154 ASP B C 1
ATOM 2820 O O . ASP B 1 154 ? 144.360 203.343 192.145 1.00 152.74 154 ASP B O 1
ATOM 2825 N N . TYR B 1 155 ? 144.988 203.562 189.963 1.00 152.60 155 TYR B N 1
ATOM 2826 C CA . TYR B 1 155 ? 144.513 202.202 189.597 1.00 152.60 155 TYR B CA 1
ATOM 2827 C C . TYR B 1 155 ? 145.185 201.137 190.468 1.00 152.60 155 TYR B C 1
ATOM 2828 O O . TYR B 1 155 ? 144.463 200.330 191.084 1.00 152.60 155 TYR B O 1
ATOM 2837 N N . LYS B 1 156 ? 146.520 201.131 190.511 1.00 154.52 156 LYS B N 1
ATOM 2838 C CA . LYS B 1 156 ? 147.242 200.069 191.263 1.00 154.52 156 LYS B CA 1
ATOM 2839 C C . LYS B 1 156 ? 146.727 200.025 192.706 1.00 154.52 156 LYS B C 1
ATOM 2840 O O . LYS B 1 156 ? 146.363 198.927 193.165 1.00 154.52 156 LYS B O 1
ATOM 2846 N N . THR B 1 157 ? 146.694 201.175 193.383 1.00 157.52 157 THR B N 1
ATOM 2847 C CA . THR B 1 157 ? 146.268 201.206 194.808 1.00 157.52 157 THR B CA 1
ATOM 2848 C C . THR B 1 157 ? 144.881 200.567 194.922 1.00 157.52 157 THR B C 1
ATOM 2849 O O . THR B 1 157 ? 144.696 199.707 195.810 1.00 157.52 157 THR B O 1
ATOM 2853 N N . ILE B 1 158 ? 143.957 200.956 194.039 1.00 161.00 158 ILE B N 1
ATOM 2854 C CA . ILE B 1 158 ? 142.577 200.386 194.058 1.00 161.00 158 ILE B CA 1
ATOM 2855 C C . ILE B 1 158 ? 142.668 198.871 193.854 1.00 161.00 158 ILE B C 1
ATOM 2856 O O . ILE B 1 158 ? 142.015 198.140 194.618 1.00 161.00 158 ILE B O 1
ATOM 2861 N N . ALA B 1 159 ? 143.464 198.426 192.878 1.00 163.42 159 ALA B N 1
ATOM 2862 C CA . ALA B 1 159 ? 143.562 196.980 192.569 1.00 163.42 159 ALA B CA 1
ATOM 2863 C C . ALA B 1 159 ? 144.000 196.210 193.820 1.00 163.42 159 ALA B C 1
ATOM 2864 O O . ALA B 1 159 ? 143.406 195.151 194.097 1.00 163.42 159 ALA B O 1
ATOM 2866 N N . LYS B 1 160 ? 144.995 196.728 194.546 1.00 164.58 160 LYS B N 1
ATOM 2867 C CA . LYS B 1 160 ? 145.500 196.041 195.764 1.00 164.58 160 LYS B CA 1
ATOM 2868 C C . LYS B 1 160 ? 144.349 195.891 196.763 1.00 164.58 160 LYS B C 1
ATOM 2869 O O . LYS B 1 160 ? 144.123 194.760 197.242 1.00 164.58 160 LYS B O 1
ATOM 2875 N N . GLU B 1 161 ? 143.644 196.989 197.046 1.00 169.21 161 GLU B N 1
ATOM 2876 C CA . GLU B 1 161 ? 142.522 196.953 198.022 1.00 169.21 161 GLU B CA 1
ATOM 2877 C C . GLU B 1 161 ? 141.395 196.075 197.469 1.00 169.21 161 GLU B C 1
ATOM 2878 O O . GLU B 1 161 ? 140.783 195.336 198.262 1.00 169.21 161 GLU B O 1
ATOM 2884 N N . ARG B 1 162 ? 141.142 196.155 196.159 1.00 166.84 162 ARG B N 1
ATOM 2885 C CA . ARG B 1 162 ? 140.074 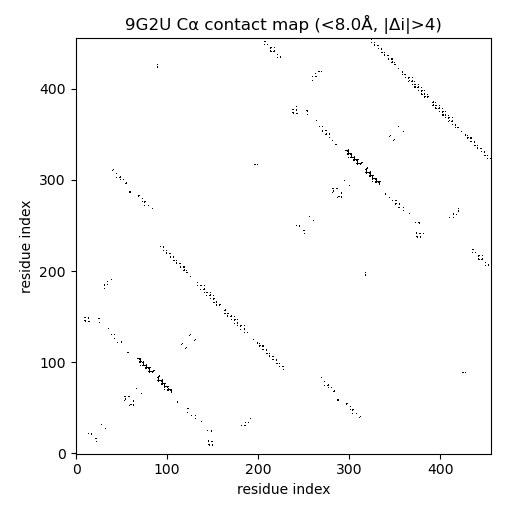195.341 195.519 1.00 166.84 162 ARG B CA 1
ATOM 2886 C C . ARG B 1 162 ? 140.402 193.857 195.709 1.00 166.84 162 ARG B C 1
ATOM 2887 O O . ARG B 1 162 ? 139.477 193.083 196.026 1.00 166.84 162 ARG B O 1
ATOM 2895 N N . LYS B 1 163 ? 141.673 193.484 195.530 1.00 166.26 163 LYS B N 1
ATOM 2896 C CA . LYS B 1 163 ? 142.095 192.070 195.707 1.00 166.26 163 LYS B CA 1
ATOM 2897 C C . LYS B 1 163 ? 141.830 191.644 197.154 1.00 166.26 163 LYS B C 1
ATOM 2898 O O . LYS B 1 163 ? 141.234 190.568 197.355 1.00 166.26 163 LYS B O 1
ATOM 2904 N N . LEU B 1 164 ? 142.249 192.468 198.119 1.00 165.30 164 LEU B N 1
ATOM 2905 C CA . LEU B 1 164 ? 142.052 192.131 199.554 1.00 165.30 164 LEU B CA 1
ATOM 2906 C C . LEU B 1 164 ? 140.550 192.048 199.842 1.00 165.30 164 LEU B C 1
ATOM 2907 O O . LEU B 1 164 ? 140.150 191.173 200.631 1.00 165.30 164 LEU B O 1
ATOM 2912 N N . LEU B 1 165 ? 139.756 192.923 199.219 1.00 167.57 165 LEU B N 1
ATOM 2913 C CA . LEU B 1 165 ? 138.281 192.898 199.407 1.00 167.57 165 LEU B CA 1
ATOM 2914 C C . LEU B 1 165 ? 137.744 191.539 198.946 1.00 167.57 165 LEU B C 1
ATOM 2915 O O . LEU B 1 165 ? 136.913 190.959 199.671 1.00 167.57 165 LEU B O 1
ATOM 2920 N N . GLN B 1 166 ? 138.213 191.052 197.793 1.00 169.13 166 GLN B N 1
ATOM 2921 C CA . GLN B 1 166 ? 137.787 189.717 197.294 1.00 169.13 166 GLN B CA 1
ATOM 2922 C C . GLN B 1 166 ? 138.197 188.649 198.314 1.00 169.13 166 GLN B C 1
ATOM 2923 O O . GLN B 1 166 ? 137.372 187.761 198.602 1.00 169.13 166 GLN B O 1
ATOM 2929 N N . ASN B 1 167 ? 139.419 188.747 198.845 1.00 166.82 167 ASN B N 1
ATOM 2930 C CA . ASN B 1 167 ? 139.899 187.773 199.861 1.00 166.82 167 ASN B CA 1
ATOM 2931 C C . ASN B 1 167 ? 138.967 187.822 201.075 1.00 166.82 167 ASN B C 1
ATOM 2932 O O . ASN B 1 167 ? 138.569 186.744 201.556 1.00 166.82 167 ASN B O 1
ATOM 2937 N N . LYS B 1 168 ? 138.626 189.028 201.537 1.00 169.94 168 LYS B N 1
ATOM 2938 C CA . LYS B 1 168 ? 137.722 189.185 202.709 1.00 169.94 168 LYS B CA 1
ATOM 2939 C C . LYS B 1 168 ? 136.349 188.596 202.370 1.00 169.94 168 LYS B C 1
ATOM 2940 O O . LYS B 1 168 ? 135.754 187.946 203.250 1.00 169.94 168 LYS B O 1
ATOM 2946 N N . ARG B 1 169 ? 135.872 188.819 201.142 1.00 169.42 169 ARG B N 1
ATOM 2947 C CA . ARG B 1 169 ? 134.563 188.261 200.711 1.00 169.42 169 ARG B CA 1
ATOM 2948 C C . ARG B 1 169 ? 134.634 186.732 200.764 1.00 169.42 169 ARG B C 1
ATOM 2949 O O . ARG B 1 169 ? 133.683 186.116 201.275 1.00 169.42 169 ARG B O 1
ATOM 2957 N N . LEU B 1 170 ? 135.730 186.150 200.265 1.00 166.12 170 LEU B N 1
ATOM 2958 C CA . LEU B 1 170 ? 135.901 184.673 200.304 1.00 166.12 170 LEU B CA 1
ATOM 2959 C C . LEU B 1 170 ? 135.879 184.207 201.763 1.00 166.12 170 LEU B C 1
ATOM 2960 O O . LEU B 1 170 ? 135.209 183.196 202.043 1.00 166.12 170 LEU B O 1
ATOM 2965 N N . ASP B 1 171 ? 136.571 184.927 202.650 1.00 171.27 171 ASP B N 1
ATOM 2966 C CA . ASP B 1 171 ? 136.572 184.575 204.095 1.00 171.27 171 ASP B CA 1
ATOM 2967 C C . ASP B 1 171 ? 135.132 184.606 204.613 1.00 171.27 171 ASP B C 1
ATOM 2968 O O . ASP B 1 171 ? 134.739 183.660 205.322 1.00 171.27 171 ASP B O 1
ATOM 2973 N N . LEU B 1 172 ? 134.380 185.651 204.257 1.00 173.44 172 LEU B N 1
ATOM 2974 C CA . LEU B 1 172 ? 132.975 185.788 204.724 1.00 173.44 172 LEU B CA 1
ATOM 2975 C C . LEU B 1 172 ? 132.155 184.593 204.227 1.00 173.44 172 LEU B C 1
ATOM 2976 O O . LEU B 1 172 ? 131.428 183.998 205.044 1.00 173.44 172 LEU B O 1
ATOM 2981 N N . ASP B 1 173 ? 132.280 184.253 202.941 1.00 171.62 173 ASP B N 1
ATOM 2982 C CA . ASP B 1 173 ? 131.483 183.138 202.359 1.00 171.62 173 ASP B CA 1
ATOM 2983 C C . ASP B 1 173 ? 131.938 181.813 202.979 1.00 171.62 173 ASP B C 1
ATOM 2984 O O . ASP B 1 173 ? 131.072 180.951 203.222 1.00 171.62 173 ASP B O 1
ATOM 2989 N N . ALA B 1 174 ? 133.243 181.659 203.221 1.00 170.80 174 ALA B N 1
ATOM 2990 C CA . ALA B 1 174 ? 133.752 180.434 203.879 1.00 170.80 174 ALA B CA 1
ATOM 2991 C C . ALA B 1 174 ? 133.137 180.332 205.277 1.00 170.80 174 ALA B C 1
ATOM 2992 O O . ALA B 1 174 ? 132.740 179.218 205.669 1.00 170.80 174 ALA B O 1
ATOM 2994 N N . ALA B 1 175 ? 133.055 181.459 205.992 1.00 178.22 175 ALA B N 1
ATOM 2995 C CA . ALA B 1 175 ? 132.439 181.468 207.339 1.00 178.22 175 ALA B CA 1
ATOM 2996 C C . ALA B 1 175 ? 130.964 181.070 207.224 1.00 178.22 175 ALA B C 1
ATOM 2997 O O . ALA B 1 175 ? 130.499 180.291 208.075 1.00 178.22 175 ALA B O 1
ATOM 2999 N N . LYS B 1 176 ? 130.266 181.584 206.205 1.00 175.21 176 LYS B N 1
ATOM 3000 C CA . LYS B 1 176 ? 128.834 181.238 205.994 1.00 175.21 176 LYS B CA 1
ATOM 3001 C C . LYS B 1 176 ? 128.713 179.737 205.712 1.00 175.21 176 LYS B C 1
ATOM 3002 O O . LYS B 1 176 ? 127.782 179.109 206.251 1.00 175.21 176 LYS B O 1
ATOM 3008 N N . THR B 1 177 ? 129.616 179.193 204.892 1.00 174.91 177 THR B N 1
ATOM 3009 C CA . THR B 1 177 ? 129.600 177.737 204.590 1.00 174.91 177 THR B CA 1
ATOM 3010 C C . THR B 1 177 ? 129.856 176.960 205.885 1.00 174.91 177 THR B C 1
ATOM 3011 O O . THR B 1 177 ? 129.115 175.997 206.152 1.00 174.91 177 THR B O 1
ATOM 3015 N N . ARG B 1 178 ? 130.853 177.383 206.665 1.00 183.18 178 ARG B N 1
ATOM 3016 C CA . ARG B 1 178 ? 131.129 176.720 207.967 1.00 183.18 178 ARG B CA 1
ATOM 3017 C C . ARG B 1 178 ? 129.882 176.844 208.846 1.00 183.18 178 ARG B C 1
ATOM 3018 O O . ARG B 1 178 ? 129.527 175.851 209.503 1.00 183.18 178 ARG B O 1
ATOM 3026 N N . LEU B 1 179 ? 129.237 178.014 208.832 1.00 181.88 179 LEU B N 1
ATOM 3027 C CA . LEU B 1 179 ? 128.025 178.247 209.662 1.00 181.88 179 LEU B CA 1
ATOM 3028 C C . LEU B 1 179 ? 126.920 177.270 209.249 1.00 181.88 179 LEU B C 1
ATOM 3029 O O . LEU B 1 179 ? 126.344 176.623 210.144 1.00 181.88 179 LEU B O 1
ATOM 3034 N N . LYS B 1 180 ? 126.645 177.162 207.945 1.00 177.75 180 LYS B N 1
ATOM 3035 C CA . LYS B 1 180 ? 125.540 176.287 207.468 1.00 177.75 180 LYS B CA 1
ATOM 3036 C C . LYS B 1 180 ? 125.894 174.824 207.757 1.00 177.75 180 LYS B C 1
ATOM 3037 O O . LYS B 1 180 ? 124.962 174.030 207.990 1.00 177.75 180 LYS B O 1
ATOM 3043 N N . LYS B 1 181 ? 127.188 174.488 207.747 1.00 185.35 181 LYS B N 1
ATOM 3044 C CA . LYS B 1 181 ? 127.623 173.084 207.980 1.00 185.35 181 LYS B CA 1
ATOM 3045 C C . LYS B 1 181 ? 127.863 172.862 209.478 1.00 185.35 181 LYS B C 1
ATOM 3046 O O . LYS B 1 181 ? 128.178 171.717 209.858 1.00 185.35 181 LYS B O 1
ATOM 3052 N N . ALA B 1 182 ? 127.713 173.912 210.290 1.00 194.43 182 ALA B N 1
ATOM 3053 C CA . ALA B 1 182 ? 127.885 173.779 211.756 1.00 194.43 182 ALA B CA 1
ATOM 3054 C C . ALA B 1 182 ? 126.574 173.286 212.375 1.00 194.43 182 ALA B C 1
ATOM 3055 O O . ALA B 1 182 ? 125.817 174.124 212.902 1.00 194.43 182 ALA B O 1
ATOM 3057 N N . LYS B 1 183 ? 126.322 171.975 212.308 1.00 196.61 183 LYS B N 1
ATOM 3058 C CA . LYS B 1 183 ? 125.065 171.401 212.859 1.00 196.61 183 LYS B CA 1
ATOM 3059 C C . LYS B 1 183 ? 124.996 171.692 214.362 1.00 196.61 183 LYS B C 1
ATOM 3060 O O . LYS B 1 183 ? 123.923 172.119 214.831 1.00 196.61 183 LYS B O 1
ATOM 3066 N N . ALA B 1 184 ? 126.104 171.480 215.078 1.00 199.08 184 ALA B N 1
ATOM 3067 C CA . ALA B 1 184 ? 126.137 171.744 216.536 1.00 199.08 184 ALA B CA 1
ATOM 3068 C C . ALA B 1 184 ? 125.812 173.220 216.788 1.00 199.08 184 ALA B C 1
ATOM 3069 O O . ALA B 1 184 ? 126.427 174.080 216.128 1.00 199.08 184 ALA B O 1
ATOM 3071 N N . ALA B 1 185 ? 124.887 173.494 217.712 1.00 199.07 185 ALA B N 1
ATOM 3072 C CA . ALA B 1 185 ? 124.482 174.889 218.002 1.00 199.07 185 ALA B CA 1
ATOM 3073 C C . ALA B 1 185 ? 125.698 175.685 218.487 1.00 199.07 185 ALA B C 1
ATOM 3074 O O . ALA B 1 185 ? 125.886 176.818 218.012 1.00 199.07 185 ALA B O 1
ATOM 3076 N N . GLU B 1 186 ? 126.489 175.104 219.393 1.00 200.42 186 GLU B N 1
ATOM 3077 C CA . GLU B 1 186 ? 127.691 175.798 219.928 1.00 200.42 186 GLU B CA 1
ATOM 3078 C C . GLU B 1 186 ? 128.669 176.062 218.779 1.00 200.42 186 GLU B C 1
ATOM 3079 O O . GLU B 1 186 ? 129.199 177.187 218.704 1.00 200.42 186 GLU B O 1
ATOM 3085 N N . THR B 1 187 ? 128.889 175.063 217.920 1.00 201.89 187 THR B N 1
ATOM 3086 C CA . THR B 1 187 ? 129.788 175.242 216.749 1.00 201.89 187 THR B CA 1
ATOM 3087 C C . THR B 1 187 ? 129.204 176.330 215.842 1.00 201.89 187 THR B C 1
ATOM 3088 O O . THR B 1 187 ? 129.984 177.163 215.343 1.00 201.89 187 THR B O 1
ATOM 3092 N N . ARG B 1 188 ? 127.882 176.321 215.652 1.00 196.95 188 ARG B N 1
ATOM 3093 C CA . ARG B 1 188 ? 127.219 177.351 214.809 1.00 196.95 188 ARG B CA 1
ATOM 3094 C C . ARG B 1 188 ? 127.420 178.726 215.455 1.00 196.95 188 ARG B C 1
ATOM 3095 O O . ARG B 1 188 ? 127.698 179.683 214.715 1.00 196.95 188 ARG B O 1
ATOM 3103 N N . ASN B 1 189 ? 127.295 178.808 216.783 1.00 200.02 189 ASN B N 1
ATOM 3104 C CA . ASN B 1 189 ? 127.510 180.093 217.501 1.00 200.02 189 ASN B CA 1
ATOM 3105 C C . ASN B 1 189 ? 128.951 180.557 217.268 1.00 200.02 189 ASN B C 1
ATOM 3106 O O . ASN B 1 189 ? 129.149 181.763 217.021 1.00 200.02 189 ASN B O 1
ATOM 3111 N N . SER B 1 190 ? 129.914 179.634 217.343 1.00 192.82 190 SER B N 1
ATOM 3112 C CA . SER B 1 190 ? 131.329 179.989 217.060 1.00 192.82 190 SER B CA 1
ATOM 3113 C C . SER B 1 190 ? 131.443 180.461 215.608 1.00 192.82 190 SER B C 1
ATOM 3114 O O . SER B 1 190 ? 132.160 181.449 215.362 1.00 192.82 190 SER B O 1
ATOM 3117 N N . SER B 1 191 ? 130.755 179.778 214.688 1.00 193.40 191 SER B N 1
ATOM 3118 C CA . SER B 1 191 ? 130.766 180.182 213.258 1.00 193.40 191 SER B CA 1
ATOM 3119 C C . SER B 1 191 ? 130.135 181.570 213.114 1.00 193.40 191 SER B C 1
ATOM 3120 O O . SER B 1 191 ? 130.626 182.350 212.282 1.00 193.40 191 SER B O 1
ATOM 3123 N N . GLU B 1 192 ? 129.086 181.858 213.893 1.00 195.99 192 GLU B N 1
ATOM 3124 C CA . GLU B 1 192 ? 128.447 183.201 213.861 1.00 195.99 192 GLU B CA 1
ATOM 3125 C C . GLU B 1 192 ? 129.488 184.251 214.260 1.00 195.99 192 GLU B C 1
ATOM 3126 O O . GLU B 1 192 ? 129.582 185.282 213.567 1.00 195.99 192 GLU B O 1
ATOM 3132 N N . GLN B 1 193 ? 130.238 183.988 215.334 1.00 190.52 193 GLN B N 1
ATOM 3133 C CA . GLN B 1 193 ? 131.303 184.929 215.773 1.00 190.52 193 GLN B CA 1
ATOM 3134 C C . GLN B 1 193 ? 132.337 185.055 214.651 1.00 190.52 193 GLN B C 1
ATOM 3135 O O . GLN B 1 193 ? 132.698 186.196 214.309 1.00 190.52 193 GLN B O 1
ATOM 3141 N N . GLU B 1 194 ? 132.771 183.923 214.090 1.00 193.29 194 GLU B N 1
ATOM 3142 C CA . GLU B 1 194 ? 133.752 183.941 212.973 1.00 193.29 194 GLU B CA 1
ATOM 3143 C C . GLU B 1 194 ? 133.168 184.756 211.817 1.00 193.29 194 GLU B C 1
ATOM 3144 O O . GLU B 1 194 ? 133.902 185.588 211.250 1.00 193.29 194 GLU B O 1
ATOM 3150 N N . LEU B 1 195 ? 131.891 184.530 211.497 1.00 192.45 195 LEU B N 1
ATOM 3151 C CA . LEU B 1 195 ? 131.232 185.261 210.383 1.00 192.45 195 LEU B CA 1
ATOM 3152 C C . LEU B 1 195 ? 131.273 186.762 210.680 1.00 192.45 195 LEU B C 1
ATOM 3153 O O . LEU B 1 195 ? 131.603 187.533 209.762 1.00 192.45 195 LEU B O 1
ATOM 3158 N N . ARG B 1 196 ? 130.966 187.149 211.921 1.00 190.13 196 ARG B N 1
ATOM 3159 C CA . ARG B 1 196 ? 130.993 188.583 212.313 1.00 190.13 196 ARG B CA 1
ATOM 3160 C C . ARG B 1 196 ? 132.404 189.137 212.091 1.00 190.13 196 ARG B C 1
ATOM 3161 O O . ARG B 1 196 ? 132.523 190.238 211.521 1.00 190.13 196 ARG B O 1
ATOM 3169 N N . ILE B 1 197 ? 133.428 188.391 212.517 1.00 189.97 197 ILE B N 1
ATOM 3170 C CA . ILE B 1 197 ? 134.840 188.851 212.362 1.00 189.97 197 ILE B CA 1
ATOM 3171 C C . ILE B 1 197 ? 135.129 189.052 210.871 1.00 189.97 197 ILE B C 1
ATOM 3172 O O . ILE B 1 197 ? 135.615 190.140 210.502 1.00 189.97 197 ILE B O 1
ATOM 3177 N N . THR B 1 198 ? 134.815 188.047 210.048 1.00 187.81 198 THR B N 1
ATOM 3178 C CA . THR B 1 198 ? 135.060 188.150 208.585 1.00 187.81 198 THR B CA 1
ATOM 3179 C C . THR B 1 198 ? 134.254 189.329 208.032 1.00 187.81 198 THR B C 1
ATOM 3180 O O . THR B 1 198 ? 134.824 190.109 207.250 1.00 187.81 198 THR B O 1
ATOM 3184 N N . GLN B 1 199 ? 132.992 189.460 208.450 1.00 185.78 199 GLN B N 1
ATOM 3185 C CA . GLN B 1 199 ? 132.118 190.555 207.953 1.00 185.78 199 GLN B CA 1
ATOM 3186 C C . GLN B 1 199 ? 132.764 191.905 208.277 1.00 185.78 199 GLN B C 1
ATOM 3187 O O . GLN B 1 199 ? 132.817 192.760 207.376 1.00 185.78 199 GLN B O 1
ATOM 3193 N N . SER B 1 200 ? 133.244 192.079 209.512 1.00 183.96 200 SER B N 1
ATOM 3194 C CA . SER B 1 200 ? 133.829 193.382 209.926 1.00 183.96 200 SER B CA 1
ATOM 3195 C C . SER B 1 200 ? 135.024 193.719 209.028 1.00 183.96 200 SER B C 1
ATOM 3196 O O . SER B 1 200 ? 135.049 194.836 208.476 1.00 183.96 200 SER B O 1
ATOM 3199 N N . GLU B 1 201 ? 135.960 192.778 208.874 1.00 185.07 201 GLU B N 1
ATOM 3200 C CA . GLU B 1 201 ? 137.148 193.007 208.010 1.00 185.07 201 GLU B CA 1
ATOM 3201 C C . GLU B 1 201 ? 136.672 193.252 206.577 1.00 185.07 201 GLU B C 1
ATOM 3202 O O . GLU B 1 201 ? 137.193 194.179 205.929 1.00 185.07 201 GLU B O 1
ATOM 3208 N N . PHE B 1 202 ? 135.710 192.452 206.114 1.00 180.57 202 PHE B N 1
ATOM 3209 C CA . PHE B 1 202 ? 135.187 192.583 204.729 1.00 180.57 202 PHE B CA 1
ATOM 3210 C C . PHE B 1 202 ? 134.615 193.991 204.528 1.00 180.57 202 PHE B C 1
ATOM 3211 O O . PHE B 1 202 ? 134.976 194.647 203.530 1.00 180.57 202 PHE B O 1
ATOM 3219 N N . ASP B 1 203 ? 133.771 194.446 205.459 1.00 179.35 203 ASP B N 1
ATOM 3220 C CA . ASP B 1 203 ? 133.153 195.795 205.350 1.00 179.35 203 ASP B CA 1
ATOM 3221 C C . ASP B 1 203 ? 134.252 196.860 205.414 1.00 179.35 203 ASP B C 1
ATOM 3222 O O . ASP B 1 203 ? 134.194 197.819 204.618 1.00 179.35 203 ASP B O 1
ATOM 3227 N N . ARG B 1 204 ? 135.215 196.688 206.323 1.00 180.80 204 ARG B N 1
ATOM 3228 C CA . ARG B 1 204 ? 136.326 197.666 206.464 1.00 180.80 204 ARG B CA 1
ATOM 3229 C C . ARG B 1 204 ? 137.056 197.789 205.125 1.00 180.80 204 ARG B C 1
ATOM 3230 O O . ARG B 1 204 ? 137.258 198.930 204.664 1.00 180.80 204 ARG B O 1
ATOM 3238 N N . GLN B 1 205 ? 137.411 196.653 204.517 1.00 178.94 205 GLN B N 1
ATOM 3239 C CA . GLN B 1 205 ? 138.177 196.681 203.242 1.00 178.94 205 GLN B CA 1
ATOM 3240 C C . GLN B 1 205 ? 137.326 197.344 202.155 1.00 178.94 205 GLN B C 1
ATOM 3241 O O . GLN B 1 205 ? 137.887 198.122 201.356 1.00 178.94 205 GLN B O 1
ATOM 3247 N N . ALA B 1 206 ? 136.022 197.054 202.138 1.00 179.05 206 ALA B N 1
ATOM 3248 C CA . ALA B 1 206 ? 135.119 197.665 201.136 1.00 179.05 206 ALA B CA 1
ATOM 3249 C C . ALA B 1 206 ? 135.226 199.190 201.231 1.00 179.05 206 ALA B C 1
ATOM 3250 O O . ALA B 1 206 ? 135.407 199.835 200.181 1.00 179.05 206 ALA B O 1
ATOM 3252 N N . GLU B 1 207 ? 135.147 199.735 202.448 1.00 174.60 207 GLU B N 1
ATOM 3253 C CA . GLU B 1 207 ? 135.199 201.210 202.634 1.00 174.60 207 GLU B CA 1
ATOM 3254 C C . GLU B 1 207 ? 136.542 201.745 202.123 1.00 174.60 207 GLU B C 1
ATOM 3255 O O . GLU B 1 207 ? 136.535 202.769 201.415 1.00 174.60 207 GLU B O 1
ATOM 3261 N N . ILE B 1 208 ? 137.644 201.072 202.465 1.00 175.11 208 ILE B N 1
ATOM 3262 C CA . ILE B 1 208 ? 138.996 201.546 202.045 1.00 175.11 208 ILE B CA 1
ATOM 3263 C C . ILE B 1 208 ? 139.023 201.644 200.517 1.00 175.11 208 ILE B C 1
ATOM 3264 O O . ILE B 1 208 ? 139.395 202.717 199.994 1.00 175.11 208 ILE B O 1
ATOM 3269 N N . THR B 1 209 ? 138.617 200.570 199.835 1.00 176.64 209 THR B N 1
ATOM 3270 C CA . THR B 1 209 ? 138.613 200.564 198.349 1.00 176.64 209 THR B CA 1
ATOM 3271 C C . THR B 1 209 ? 137.675 201.669 197.856 1.00 176.64 209 THR B C 1
ATOM 3272 O O . THR B 1 209 ? 138.055 202.378 196.907 1.00 176.64 209 THR B O 1
ATOM 3276 N N . ARG B 1 210 ? 136.516 201.826 198.504 1.00 172.20 210 ARG B N 1
ATOM 3277 C CA . ARG B 1 210 ? 135.515 202.841 198.080 1.00 172.20 210 ARG B CA 1
ATOM 3278 C C . ARG B 1 210 ? 136.169 204.227 198.052 1.00 172.20 210 ARG B C 1
ATOM 3279 O O . ARG B 1 210 ? 135.941 204.964 197.074 1.00 172.20 210 ARG B O 1
ATOM 3287 N N . LEU B 1 211 ? 136.952 204.560 199.082 1.00 166.89 211 LEU B N 1
ATOM 3288 C CA . LEU B 1 211 ? 137.604 205.895 199.157 1.00 166.89 211 LEU B CA 1
ATOM 3289 C C . LEU B 1 211 ? 138.494 206.088 197.926 1.00 166.89 211 LEU B C 1
ATOM 3290 O O . LEU B 1 211 ? 138.407 207.159 197.289 1.00 166.89 211 LEU B O 1
ATOM 3295 N N . LEU B 1 212 ? 139.308 205.080 197.601 1.00 168.03 212 LEU B N 1
ATOM 3296 C CA . LEU B 1 212 ? 140.223 205.174 196.433 1.00 168.03 212 LEU B CA 1
ATOM 3297 C C . LEU B 1 212 ? 139.393 205.361 195.160 1.00 168.03 212 LEU B C 1
ATOM 3298 O O . LEU B 1 212 ? 139.808 206.159 194.297 1.00 168.03 212 LEU B O 1
ATOM 3303 N N . LEU B 1 213 ? 138.265 204.653 195.056 1.00 167.70 213 LEU B N 1
ATOM 3304 C CA . LEU B 1 213 ? 137.397 204.740 193.851 1.00 167.70 213 LEU B CA 1
ATOM 3305 C C . LEU B 1 213 ? 136.876 206.171 193.688 1.00 167.70 213 LEU B C 1
ATOM 3306 O O . LEU B 1 213 ? 136.762 206.629 192.536 1.00 167.70 213 LEU B O 1
ATOM 3311 N N . GLU B 1 214 ? 136.570 206.844 194.801 1.00 165.95 214 GLU B N 1
ATOM 3312 C CA . GLU B 1 214 ? 136.072 208.245 194.744 1.00 165.95 214 GLU B CA 1
ATOM 3313 C C . GLU B 1 214 ? 137.130 209.128 194.072 1.00 165.95 214 GLU B C 1
ATOM 3314 O O . GLU B 1 214 ? 136.738 210.085 193.376 1.00 165.95 214 GLU B O 1
ATOM 3320 N N . GLY B 1 215 ? 138.414 208.812 194.266 1.00 157.92 215 GLY B N 1
ATOM 3321 C CA . GLY B 1 215 ? 139.504 209.621 193.684 1.00 157.92 215 GLY B CA 1
ATOM 3322 C C . GLY B 1 215 ? 139.462 209.660 192.164 1.00 157.92 215 GLY B C 1
ATOM 3323 O O . GLY B 1 215 ? 139.953 210.652 191.591 1.00 157.92 215 GLY B O 1
ATOM 3324 N N . ILE B 1 216 ? 138.897 208.628 191.528 1.00 154.01 216 ILE B N 1
ATOM 3325 C CA . ILE B 1 216 ? 138.868 208.548 190.035 1.00 154.01 216 ILE B CA 1
ATOM 3326 C C . ILE B 1 216 ? 138.123 209.767 189.474 1.00 154.01 216 ILE B C 1
ATOM 3327 O O . ILE B 1 216 ? 138.484 210.226 188.371 1.00 154.01 216 ILE B O 1
ATOM 3332 N N . SER B 1 217 ? 137.129 210.273 190.208 1.00 151.81 217 SER B N 1
ATOM 3333 C CA . SER B 1 217 ? 136.369 211.466 189.753 1.00 151.81 217 SER B CA 1
ATOM 3334 C C . SER B 1 217 ? 137.338 212.626 189.500 1.00 151.81 217 SER B C 1
ATOM 3335 O O . SER B 1 217 ? 137.245 213.248 188.424 1.00 151.81 217 SER B O 1
ATOM 3338 N N . SER B 1 218 ? 138.238 212.891 190.452 1.00 144.13 218 SER B N 1
ATOM 3339 C CA . SER B 1 218 ? 139.236 213.982 190.293 1.00 144.13 218 SER B CA 1
ATOM 3340 C C . SER B 1 218 ? 140.188 213.650 189.140 1.00 144.13 218 SER B C 1
ATOM 3341 O O . SER B 1 218 ? 140.591 214.584 188.419 1.00 144.13 218 SER B O 1
ATOM 3344 N N . THR B 1 219 ? 140.528 212.368 188.978 1.00 141.02 219 THR B N 1
ATOM 3345 C CA . THR B 1 219 ? 141.469 211.947 187.905 1.00 141.02 219 THR B CA 1
ATOM 3346 C C . THR B 1 219 ? 140.937 212.419 186.548 1.00 141.02 219 THR B C 1
ATOM 3347 O O . THR B 1 219 ? 141.738 212.955 185.760 1.00 141.02 219 THR B O 1
ATOM 3351 N N . HIS B 1 220 ? 139.636 212.240 186.297 1.00 139.47 220 HIS B N 1
ATOM 3352 C CA . HIS B 1 220 ? 139.041 212.631 184.990 1.00 139.47 220 HIS B CA 1
ATOM 3353 C C . HIS B 1 220 ? 139.249 214.130 184.757 1.00 139.47 220 HIS B C 1
ATOM 3354 O O . HIS B 1 220 ? 139.687 214.519 183.652 1.00 139.47 220 HIS B O 1
ATOM 3361 N N . ALA B 1 221 ? 138.947 214.948 185.770 1.00 131.04 221 ALA B N 1
ATOM 3362 C CA . ALA B 1 221 ? 139.088 216.417 185.635 1.00 131.04 221 ALA B CA 1
ATOM 3363 C C . ALA B 1 221 ? 140.554 216.766 185.359 1.00 131.04 221 ALA B C 1
ATOM 3364 O O . ALA B 1 221 ? 140.807 217.591 184.459 1.00 131.04 221 ALA B O 1
ATOM 3366 N N . HIS B 1 222 ? 141.478 216.154 186.104 1.00 131.85 222 HIS B N 1
ATOM 3367 C CA . HIS B 1 222 ? 142.928 216.403 185.886 1.00 131.85 222 HIS B CA 1
ATOM 3368 C C . HIS B 1 222 ? 143.298 215.978 184.463 1.00 131.85 222 HIS B C 1
ATOM 3369 O O . HIS B 1 222 ? 143.992 216.741 183.755 1.00 131.85 222 HIS B O 1
ATOM 3376 N N . HIS B 1 223 ? 142.838 214.792 184.053 1.00 129.68 223 HIS B N 1
ATOM 3377 C CA . HIS B 1 223 ? 143.162 214.274 182.696 1.00 129.68 223 HIS B CA 1
ATOM 3378 C C . HIS B 1 223 ? 142.658 215.261 181.638 1.00 129.68 223 HIS B C 1
ATOM 3379 O O . HIS B 1 223 ? 143.339 215.437 180.604 1.00 129.68 223 HIS B O 1
ATOM 3386 N N . LEU B 1 224 ? 141.500 215.883 181.881 1.00 124.85 224 LEU B N 1
ATOM 3387 C CA . LEU B 1 224 ? 140.931 216.794 180.853 1.00 124.85 224 LEU B CA 1
ATOM 3388 C C . LEU B 1 224 ? 141.917 217.937 180.605 1.00 124.85 224 LEU B C 1
ATOM 3389 O O . LEU B 1 224 ? 142.171 218.257 179.428 1.00 124.85 224 LEU B O 1
ATOM 3394 N N . ARG B 1 225 ? 142.456 218.518 181.679 1.00 126.74 225 ARG B N 1
ATOM 3395 C CA . ARG B 1 225 ? 143.414 219.646 181.535 1.00 126.74 225 ARG B CA 1
ATOM 3396 C C . ARG B 1 225 ? 144.620 219.171 180.718 1.00 126.74 225 ARG B C 1
ATOM 3397 O O . ARG B 1 225 ? 145.080 219.930 179.844 1.00 126.74 225 ARG B O 1
ATOM 3405 N N . CYS B 1 226 ? 145.093 217.952 180.982 1.00 121.26 226 CYS B N 1
ATOM 3406 C CA . CYS B 1 226 ? 146.260 217.404 180.242 1.00 121.26 226 CYS B CA 1
ATOM 3407 C C . CYS B 1 226 ? 145.931 217.300 178.749 1.00 121.26 226 CYS B C 1
ATOM 3408 O O . CYS B 1 226 ? 146.793 217.663 177.928 1.00 121.26 226 CYS B O 1
ATOM 3411 N N . LEU B 1 227 ? 144.730 216.820 178.414 1.00 115.94 227 LEU B N 1
ATOM 3412 C CA . LEU B 1 227 ? 144.332 216.673 176.990 1.00 115.94 227 LEU B CA 1
ATOM 3413 C C . LEU B 1 227 ? 144.441 218.044 176.322 1.00 115.94 227 LEU B C 1
ATOM 3414 O O . LEU B 1 227 ? 144.998 218.121 175.211 1.00 115.94 227 LEU B O 1
ATOM 3419 N N . ASN B 1 228 ? 143.941 219.083 176.989 1.00 117.56 228 ASN B N 1
ATOM 3420 C CA . ASN B 1 228 ? 143.982 220.448 176.405 1.00 117.56 228 ASN B CA 1
ATOM 3421 C C . ASN B 1 228 ? 145.436 220.800 176.080 1.00 117.56 228 ASN B C 1
ATOM 3422 O O . ASN B 1 228 ? 145.672 221.403 175.016 1.00 117.56 228 ASN B O 1
ATOM 3427 N N . ASP B 1 229 ? 146.372 220.422 176.955 1.00 116.91 229 ASP B N 1
ATOM 3428 C CA . ASP B 1 229 ? 147.807 220.750 176.738 1.00 116.91 229 ASP B CA 1
ATOM 3429 C C . ASP B 1 229 ? 148.312 220.059 175.467 1.00 116.91 229 ASP B C 1
ATOM 3430 O O . ASP B 1 229 ? 149.016 220.717 174.679 1.00 116.91 229 ASP B O 1
ATOM 3435 N N . PHE B 1 230 ? 147.961 218.786 175.278 1.00 109.06 230 PHE B N 1
ATOM 3436 C CA . PHE B 1 230 ? 148.408 218.042 174.073 1.00 109.06 230 PHE B CA 1
ATOM 3437 C C . PHE B 1 230 ? 147.879 218.746 172.821 1.00 109.06 230 PHE B C 1
ATOM 3438 O O . PHE B 1 230 ? 148.644 218.899 171.852 1.00 109.06 230 PHE B O 1
ATOM 3446 N N . VAL B 1 231 ? 146.616 219.176 172.852 1.00 108.54 231 VAL B N 1
ATOM 3447 C CA . VAL B 1 231 ? 146.022 219.894 171.687 1.00 108.54 231 VAL B CA 1
ATOM 3448 C C . VAL B 1 231 ? 146.862 221.142 171.409 1.00 108.54 231 VAL B C 1
ATOM 3449 O O . VAL B 1 231 ? 147.240 221.353 170.241 1.00 108.54 231 VAL B O 1
ATOM 3453 N N . GLU B 1 232 ? 147.165 221.919 172.451 1.00 111.98 232 GLU B N 1
ATOM 3454 C CA . GLU B 1 232 ? 147.935 223.177 172.261 1.00 111.98 232 GLU B CA 1
ATOM 3455 C C . GLU B 1 232 ? 149.285 222.846 171.620 1.00 111.98 232 GLU B C 1
ATOM 3456 O O . GLU B 1 232 ? 149.684 223.558 170.680 1.00 111.98 232 GLU B O 1
ATOM 3462 N N . ALA B 1 233 ? 149.948 221.793 172.101 1.00 106.65 233 ALA B N 1
ATOM 3463 C CA . ALA B 1 233 ? 151.283 221.437 171.571 1.00 106.65 233 ALA B CA 1
ATOM 3464 C C . ALA B 1 233 ? 151.186 221.184 170.064 1.00 106.65 233 ALA B C 1
ATOM 3465 O O . ALA B 1 233 ? 151.984 221.775 169.314 1.00 106.65 233 ALA B O 1
ATOM 3467 N N . GLN B 1 234 ? 150.229 220.356 169.639 1.00 104.52 234 GLN B N 1
ATOM 3468 C CA . GLN B 1 234 ? 150.126 220.007 168.199 1.00 104.52 234 GLN B CA 1
ATOM 3469 C C . GLN B 1 234 ? 149.925 221.292 167.394 1.00 104.52 234 GLN B C 1
ATOM 3470 O O . GLN B 1 234 ? 150.581 221.440 166.349 1.00 104.52 234 GLN B O 1
ATOM 3476 N N . MET B 1 235 ? 149.062 222.188 167.872 1.00 104.19 235 MET B N 1
ATOM 3477 C CA . MET B 1 235 ? 148.765 223.419 167.097 1.00 104.19 235 MET B CA 1
ATOM 3478 C C . MET B 1 235 ? 150.073 224.181 166.865 1.00 104.19 235 MET B C 1
ATOM 3479 O O . MET B 1 235 ? 150.326 224.582 165.714 1.00 104.19 235 MET B O 1
ATOM 3484 N N . THR B 1 236 ? 150.882 224.340 167.913 1.00 98.40 236 THR B N 1
ATOM 3485 C CA . THR B 1 236 ? 152.155 225.096 167.782 1.00 98.40 236 THR B CA 1
ATOM 3486 C C . THR B 1 236 ? 153.027 224.424 166.719 1.00 98.40 236 THR B C 1
ATOM 3487 O O . THR B 1 236 ? 153.540 225.141 165.840 1.00 98.40 236 THR B O 1
ATOM 3491 N N . TYR B 1 237 ? 153.159 223.098 166.782 1.00 96.14 237 TYR B N 1
ATOM 3492 C CA . TYR B 1 237 ? 154.018 222.367 165.817 1.00 96.14 237 TYR B CA 1
ATOM 3493 C C . TYR B 1 237 ? 153.578 222.703 164.391 1.00 96.14 237 TYR B C 1
ATOM 3494 O O . TYR B 1 237 ? 154.430 223.135 163.592 1.00 96.14 237 TYR B O 1
ATOM 3503 N N . TYR B 1 238 ? 152.287 222.543 164.090 1.00 94.05 238 TYR B N 1
ATOM 3504 C CA . TYR B 1 238 ? 151.804 222.767 162.702 1.00 94.05 238 TYR B CA 1
ATOM 3505 C C . TYR B 1 238 ? 152.022 224.231 162.309 1.00 94.05 238 TYR B C 1
ATOM 3506 O O . TYR B 1 238 ? 152.471 224.487 161.181 1.00 94.05 238 TYR B O 1
ATOM 3515 N N . ALA B 1 239 ? 151.736 225.155 163.225 1.00 96.98 239 ALA B N 1
ATOM 3516 C CA . ALA B 1 239 ? 151.882 226.592 162.904 1.00 96.98 239 ALA B CA 1
ATOM 3517 C C . ALA B 1 239 ? 153.335 226.887 162.518 1.00 96.98 239 ALA B C 1
ATOM 3518 O O . ALA B 1 239 ? 153.553 227.491 161.449 1.00 96.98 239 ALA B O 1
ATOM 3520 N N . GLN B 1 240 ? 154.290 226.457 163.347 1.00 103.64 240 GLN B N 1
ATOM 3521 C CA . GLN B 1 240 ? 155.722 226.743 163.072 1.00 103.64 240 GLN B CA 1
ATOM 3522 C C . GLN B 1 240 ? 156.105 226.127 161.725 1.00 103.64 240 GLN B C 1
ATOM 3523 O O . GLN B 1 240 ? 156.741 226.829 160.915 1.00 103.64 240 GLN B O 1
ATOM 3529 N N . CYS B 1 241 ? 155.725 224.869 161.497 1.00 101.80 241 CYS B N 1
ATOM 3530 C CA . CYS B 1 241 ? 156.123 224.179 160.244 1.00 101.80 241 CYS B CA 1
ATOM 3531 C C . CYS B 1 241 ? 155.566 224.948 159.044 1.00 101.80 241 CYS B C 1
ATOM 3532 O O . CYS B 1 241 ? 156.286 225.075 158.038 1.00 101.80 241 CYS B O 1
ATOM 3535 N N . TYR B 1 242 ? 154.335 225.447 159.155 1.00 103.08 242 TYR B N 1
ATOM 3536 C CA . TYR B 1 242 ? 153.712 226.156 158.011 1.00 103.08 242 TYR B CA 1
ATOM 3537 C C . TYR B 1 242 ? 154.579 227.363 157.650 1.00 103.08 242 TYR B C 1
ATOM 3538 O O . TYR B 1 242 ? 154.888 227.545 156.459 1.00 103.08 242 TYR B O 1
ATOM 3547 N N . GLN B 1 243 ? 154.976 228.146 158.655 1.00 108.03 243 GLN B N 1
ATOM 3548 C CA . GLN B 1 243 ? 155.778 229.368 158.387 1.00 108.03 243 GLN B CA 1
ATOM 3549 C C . GLN B 1 243 ? 157.087 228.965 157.706 1.00 108.03 243 GLN B C 1
ATOM 3550 O O . GLN B 1 243 ? 157.473 229.628 156.727 1.00 108.03 243 GLN B O 1
ATOM 3556 N N . TYR B 1 244 ? 157.730 227.909 158.204 1.00 108.32 244 TYR B N 1
ATOM 3557 C CA . TYR B 1 244 ? 159.020 227.462 157.624 1.00 108.32 244 TYR B CA 1
ATOM 3558 C C . TYR B 1 244 ? 158.825 227.191 156.131 1.00 108.32 244 TYR B C 1
ATOM 3559 O O . TYR B 1 244 ? 159.622 227.700 155.319 1.00 108.32 244 TYR B O 1
ATOM 3568 N N . MET B 1 245 ? 157.786 226.428 155.782 1.00 105.18 245 MET B N 1
ATOM 3569 C CA . MET B 1 245 ? 157.544 226.070 154.359 1.00 105.18 245 MET B CA 1
ATOM 3570 C C . MET B 1 245 ? 157.321 227.353 153.555 1.00 105.18 245 MET B C 1
ATOM 3571 O O . MET B 1 245 ? 157.875 227.457 152.444 1.00 105.18 245 MET B O 1
ATOM 3576 N N . LEU B 1 246 ? 156.554 228.294 154.107 1.00 107.05 246 LEU B N 1
ATOM 3577 C CA . LEU B 1 246 ? 156.272 229.564 153.389 1.00 107.05 246 LEU B CA 1
ATOM 3578 C C . LEU B 1 246 ? 157.599 230.241 153.042 1.00 107.05 246 LEU B C 1
ATOM 3579 O O . LEU B 1 246 ? 157.774 230.633 151.872 1.00 107.05 246 LEU B O 1
ATOM 3584 N N . ASP B 1 247 ? 158.504 230.351 154.017 1.00 111.83 247 ASP B N 1
ATOM 3585 C CA . ASP B 1 247 ? 159.792 231.055 153.781 1.00 111.83 247 ASP 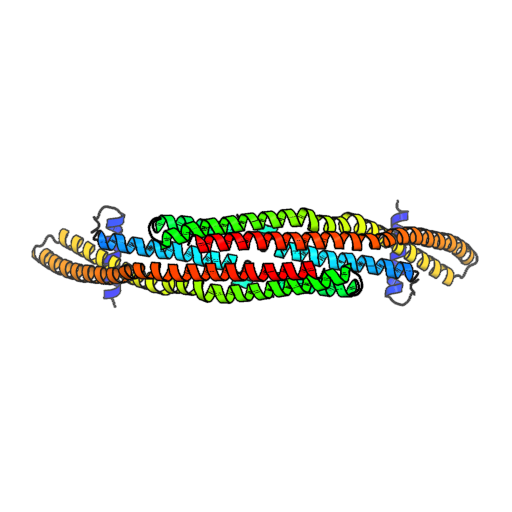B CA 1
ATOM 3586 C C . ASP B 1 247 ? 160.548 230.363 152.644 1.00 111.83 247 ASP B C 1
ATOM 3587 O O . ASP B 1 247 ? 161.040 231.074 151.749 1.00 111.83 247 ASP B O 1
ATOM 3592 N N . LEU B 1 248 ? 160.623 229.030 152.674 1.00 107.78 248 LEU B N 1
ATOM 3593 C CA . LEU B 1 248 ? 161.397 228.298 151.637 1.00 107.78 248 LEU B CA 1
ATOM 3594 C C . LEU B 1 248 ? 160.833 228.661 150.264 1.00 107.78 248 LEU B C 1
ATOM 3595 O O . LEU B 1 248 ? 161.630 228.958 149.358 1.00 107.78 248 LEU B O 1
ATOM 3600 N N . GLN B 1 249 ? 159.505 228.664 150.137 1.00 112.04 249 GLN B N 1
ATOM 3601 C CA . GLN B 1 249 ? 158.866 228.976 148.833 1.00 112.04 249 GLN B CA 1
ATOM 3602 C C . GLN B 1 249 ? 159.377 230.333 148.347 1.00 112.04 249 GLN B C 1
ATOM 3603 O O . GLN B 1 249 ? 159.809 230.420 147.182 1.00 112.04 249 GLN B O 1
ATOM 3609 N N . LYS B 1 250 ? 159.354 231.341 149.219 1.00 114.31 250 LYS B N 1
ATOM 3610 C CA . LYS B 1 250 ? 159.775 232.707 148.812 1.00 114.31 250 LYS B CA 1
ATOM 3611 C C . LYS B 1 250 ? 161.220 232.663 148.311 1.00 114.31 250 LYS B C 1
ATOM 3612 O O . LYS B 1 250 ? 161.470 233.168 147.203 1.00 114.31 250 LYS B O 1
ATOM 3618 N N . GLN B 1 251 ? 162.125 232.062 149.085 1.00 113.38 251 GLN B N 1
ATOM 3619 C CA . GLN B 1 251 ? 163.562 232.050 148.704 1.00 113.38 251 GLN B CA 1
ATOM 3620 C C . GLN B 1 251 ? 163.723 231.374 147.340 1.00 113.38 251 GLN B C 1
ATOM 3621 O O . GLN B 1 251 ? 164.359 231.979 146.458 1.00 113.38 251 GLN B O 1
ATOM 3627 N N . LEU B 1 252 ? 163.155 230.177 147.174 1.00 110.81 252 LEU B N 1
ATOM 3628 C CA . LEU B 1 252 ? 163.323 229.424 145.903 1.00 110.81 252 LEU B CA 1
ATOM 3629 C C . LEU B 1 252 ? 162.773 230.269 144.753 1.00 110.81 252 LEU B C 1
ATOM 3630 O O . LEU B 1 252 ? 163.447 230.359 143.711 1.00 110.81 252 LEU B O 1
#

InterPro domains:
  IPR001452 SH3 domain [PF14604] (312-362)
  IPR001452 SH3 domain [PS50002] (305-365)
  IPR001452 SH3 domain [SM00326] (308-365)
  IPR004148 BAR domain [PF03114] (19-253)
  IPR004148 BAR domain [PS51021] (27-261)
  IPR004148 BAR domain [SM00721] (10-254)
  IPR027267 AH/BAR domain superfamily [G3DSA:1.20.1270.60] (27-265)
  IPR027267 AH/BAR domain superfamily [SSF103657] (20-252)
  IPR028503 Endophilin-B1, SH3 domain [cd11945] (305-365)
  IPR035695 Endophilin-B1, BAR domain [cd07616] (24-252)
  IPR036028 SH3-like domain superfamily [SSF50044] (244-364)
  IPR050384 Endophilin/SH3RF [PTHR14167] (22-363)

Radius of gyration: 38.09 Å; Cα contacts (8 Å, |Δi|>4): 456; chains: 2; bounding box: 84×61×111 Å

B-factor: mean 141.75, std 26.76, range [93.5, 201.89]

Secondary structure (DSSP, 8-state):
-HHHHHHHHHHHHHHHHHHHTSS------HHHHHHHHHHHHHHHHHHHHHHHHHHHHS--HHHHH---HHHHHHHHHHHHHHHH-SSSHHHHHHHHHHHHHHHHHHHHHHHHHHHIIIIIHHHHHHIIIIIHHHHHHHHHHHHHHHHHHHHHHHHHT--SHHHHHHHHHHHHHHHHHHHHHHHHHHHHHHHHHHHHHHHHHHHHHHHHHHHHHHHHHHHHHHHHHHH-/-HHHHHHHHHHHHHHHHHHHTSS--PPPPHHHHHHHHHHHHHHHHHHHHHHHHHHHH---HHHHH---HHHHHHHHHHHHHHHH-TTSHHHHHHHHHHHHHHHHHHHHHHHHHHHIIIIIHHHHHHIIIIIHHHHHHHHHHHHHHHHHHHHHHHHHH--SHHHHHHHHHHHHHHHHHHHHHHHHHHHHHHHHHHHHHHHHHHHHHHHHHHHHHHHHHHHHHHHHHHH-

Sequence (456 aa):
LAADAGTFLSRAVQFTEEKLGQAEKTELDAHLENLLSKAECTKIWTEKIMKQTEVLLQPNPNARIEINNPELLGQYMIDAGTEFGPGTAYGNALIKCGETQKRIGTADRELIQTSALNFLTPLRNFIEGDYKTIAKERKLLQNKRLDLDAAKTRLKKAKAAETRNSSEQELRITQSEFDRQAEITRLLLEGISSTHAHHLRCLNDFVEAQMTYYAQCYQYMLDLQKQLLAADAGTFLSRAVQFTEEKLGQAEKTELDAHLENLLSKAECTKIWTEKIMKQTEVLLQPNPNARIEINNPELLGQYMIDAGTEFGPGTAYGNALIKCGETQKRIGTADRELIQTSALNFLTPLRNFIEGDYKTIAKERKLLQNKRLDLDAAKTRLKKAKAAETRNSSEQELRITQSEFDRQAEITRLLLEGISSTHAHHLRCLNDFVEAQMTYYAQCYQYMLDLQKQL

Foldseek 3Di:
DVVVVVLVVLLVVLVVCCVVVVAPADDDDVLLVVLVVVLVVLLVVLVVVLVVVLCVLPVPPVVSVPQDPLLVQLVVLQVVLVVVPCPPVSSVLSNLSSVLSVQLSVLSVVLNVQLCVLASVLSVVCCVPQVVVLVVLVVVLSSLRSVLRSLVVQCVVPDDPVSVVVSVVVNVVSVVVSVVSSVVSSVSSVCVVVVVVSNVRSVVSNVVSVVVSVVSSVVSVVVSVVVD/DVVVVVLVVLLVVLVVCVVVVVAPADDDDPLLVVLLVVLVVLLVVLVVVLVVVLCVLPVPPVVSVPQDPLLVQLVVLQVVLVVVPCPDPSSVLSNLSSVLSNVLSVLSVVLVVQLCVLANVLSVVCNVPLSVVLVVLVVVLSSLSSQLSSLVVQLVVQPDPVSNVVSVVSNVVSVVVNVVSSVVSSVSSVCVVVSVVSNVSSVVSNVVSVVVSVVVSVVSVVVSVVVD

Organism: Homo sapiens (NCBI:txid9606)

Nearest PDB structures (foldseek):
  9g2r-assembly1_A  TM=9.902E-01  e=5.630E-28  Homo sapiens
  9g2r-assembly1_E  TM=9.753E-01  e=1.545E-26  Homo sapiens
  9g2r-assembly1_F  TM=8.937E-01  e=4.675E-24  Homo sapiens
  2c08-assembly1_A-2  TM=9.311E-01  e=7.024E-09  Rattus norvegicus
  2elb-assembly1_A-2  TM=7.497E-01  e=1.523E-04  Homo sapiens